Protein AF-A0AAW8D322-F1 (afdb_monomer_lite)

Secondary structure (DSSP, 8-state):
-EE-TT--HHHHS-SS-S-PPPGGG-EEE--TTS--EEE-TTT---HHHHHHHHHHHHHTTPPP-----GGGS-HHHHHHHHHHHHHTT-STTHHHHHHHHHHS-SS-BTTTBS-HHHHHHHHHHHHHHHHHTT--EEEEEE----SSGGGGGGSEEEEEEEEEEETTEEEEEEE-TTSTT-S--EEEEETT-SSS---EEESSS-GGGGTSPTTEE-EEEEPP------GGG----EEEEEEEPPPSSB-TT-EEEEEEEEEE-SSS-B-GGGTEEEEEETTTT--TTS-SEEE-SS-B-TT-EEEEEEEEE--SS-EEEEEEEEEEETTTEEESBPPPPEEEEESPPPHHHHHHHHHHHHHHHHHHHHHHHHHT---SSHHHHHHHHHHHHHHHHHHHHHHHHHHHHHHHTTPPPP----------------

pLDDT: mean 89.43, std 13.9, range [27.22, 98.88]

Foldseek 3Di:
DFFQPPDFLQWQAEQAFQDLAAQVQFDFDDAPPFDIDGDRSHPAGLQQLRQQLSQLRVVVVHGYQHDHHNHLADNLLSVSSVVSSSVLCDDPCSLVCLLLLQAWALADDPPRGGTQLLVQLVQVVVCQVCRVVSGKFKKWFAAHHDNDSVCSSVTHIWIFGDWDDDPQKIKTFIDGRNRGNDRPWIWIDRSPDSPDRDWIFIPGDHNVVVPDDPRGTSHMHTTDHDHDNSVSQFDFAWEKEWPADPALEAEAFDKDKTKMKIATSGRDWQALVQAKWKAWPPPGQDCQFVDGTDGFPGTARHGGMTIGIDMTTHHNDFDFGKGKIFIDRPPPDTYYHIYPIDGHTYNDDDPVLVVLQVVLVVLVVVLVVLVVVLVPQDCPPVVVNVVSNVVSVVVNVVSVVVNVVSVVVCVNNVRDHDPPPDPDPDDPDDDDDD

Sequence (434 aa):
MSDVDGFLPSTKAPLFGNGPWPVAANYEIQVLGLPPVTIDSTAFGFCGGMAFLAKDIFEAGTPQLRGTDSQAVPVSVVHHILSRLIDSFDGPGVVGDWLVATSELDHRTIFGGDGLFAQTVDEASKVMATIDAGTLCPIGVVLVQSAAPWAVFHNHVELVYGYDLADSQLTLHVYDCNYPGRDDITISLDIGSRIPAKAIETNGTDGSFYGSQPGRIRGFFVLPYSPADPSPLYVDDGAVSIQTPPPPLMSPSQSATVILSATNYGTTSWDPGAGYRLGSQDPQDNTEWGTGRIKIPTVIDPGATAVLNFDITAPSSSGNIGFEWQMVRESVHWFGTPSTAIAVPVGIESPQCSALEAQYAGLASQLDDLQQEISLIDWADPITARQTALAISRKIDAIQPLVASIEKSMASLGCLPPTFKGKATAPLTKTSQP

InterPro domains:
  IPR013783 Immunoglobulin-like fold [G3DSA:2.60.40.10] (236-350)

Structure (mmCIF, N/CA/C/O backbone):
data_AF-A0AAW8D322-F1
#
_entry.id   AF-A0AAW8D322-F1
#
loop_
_atom_site.group_PDB
_atom_site.id
_atom_site.type_symbol
_atom_site.label_atom_id
_atom_site.label_alt_id
_atom_site.label_comp_id
_atom_site.label_asym_id
_atom_site.label_entity_id
_atom_site.label_seq_id
_atom_site.pdbx_PDB_ins_code
_atom_site.Cartn_x
_atom_site.Cartn_y
_atom_site.Cartn_z
_atom_site.occupancy
_atom_site.B_iso_or_equiv
_atom_site.auth_seq_id
_atom_site.auth_comp_id
_atom_site.auth_asym_id
_atom_site.auth_atom_id
_atom_site.pdbx_PDB_model_num
ATOM 1 N N . MET A 1 1 ? 4.674 -8.555 -32.149 1.00 87.12 1 MET A N 1
ATOM 2 C CA . MET A 1 1 ? 4.011 -8.242 -30.878 1.00 87.12 1 MET A CA 1
ATOM 3 C C . MET A 1 1 ? 4.270 -9.408 -29.959 1.00 87.12 1 MET A C 1
ATOM 5 O O . MET A 1 1 ? 3.946 -10.527 -30.347 1.00 87.12 1 MET A O 1
ATOM 9 N N . SER A 1 2 ? 4.918 -9.154 -28.832 1.00 94.12 2 SER A N 1
ATOM 10 C CA . SER A 1 2 ? 5.099 -10.125 -27.755 1.00 94.12 2 SER A CA 1
ATOM 11 C C . SER A 1 2 ? 5.026 -9.382 -26.432 1.00 94.12 2 SER A C 1
ATOM 13 O O . SER A 1 2 ? 5.499 -8.249 -26.335 1.00 94.12 2 SER A O 1
ATOM 15 N N . ASP A 1 3 ? 4.469 -10.024 -25.421 1.00 95.81 3 ASP A N 1
ATOM 16 C CA . ASP A 1 3 ? 4.384 -9.526 -24.058 1.00 95.81 3 ASP A CA 1
ATOM 17 C C . ASP A 1 3 ? 4.715 -10.644 -23.070 1.00 95.81 3 ASP A C 1
ATOM 19 O O . ASP A 1 3 ? 4.700 -11.829 -23.406 1.00 95.81 3 ASP A O 1
ATOM 23 N N . VAL A 1 4 ? 5.092 -10.254 -21.857 1.00 97.06 4 VAL A N 1
ATOM 24 C CA . VAL A 1 4 ? 5.314 -11.188 -20.758 1.00 97.06 4 VAL A CA 1
ATOM 25 C C . VAL A 1 4 ? 3.966 -11.521 -20.131 1.00 97.06 4 VAL A C 1
ATOM 27 O O . VAL A 1 4 ? 3.379 -10.704 -19.418 1.00 97.06 4 VAL A O 1
ATOM 30 N N . ASP A 1 5 ? 3.504 -12.745 -20.388 1.00 96.25 5 ASP A N 1
ATOM 31 C CA . ASP A 1 5 ? 2.201 -13.249 -19.958 1.00 96.25 5 ASP A CA 1
ATOM 32 C C . ASP A 1 5 ? 1.888 -12.916 -18.489 1.00 96.25 5 ASP A C 1
ATOM 34 O O . ASP A 1 5 ? 2.565 -13.344 -17.551 1.00 96.25 5 ASP A O 1
ATOM 38 N N . GLY A 1 6 ? 0.792 -12.188 -18.278 1.00 95.44 6 GLY A N 1
ATOM 39 C CA . GLY A 1 6 ? 0.263 -11.902 -16.946 1.00 95.44 6 GLY A CA 1
ATOM 40 C C . GLY A 1 6 ? 0.952 -10.761 -16.197 1.00 95.44 6 GLY A C 1
ATOM 41 O O . GLY A 1 6 ? 0.603 -10.538 -15.031 1.00 95.44 6 GLY A O 1
ATOM 42 N N . PHE A 1 7 ? 1.872 -10.025 -16.830 1.00 98.00 7 PHE A N 1
ATOM 43 C CA . PHE A 1 7 ? 2.399 -8.776 -16.290 1.00 98.00 7 PHE A CA 1
ATOM 44 C C . PHE A 1 7 ? 1.710 -7.554 -16.902 1.00 98.00 7 PHE A C 1
ATOM 46 O O . PHE A 1 7 ? 1.765 -7.326 -18.104 1.00 98.00 7 PHE A O 1
ATOM 53 N N . LEU A 1 8 ? 1.121 -6.724 -16.041 1.00 98.00 8 LEU A N 1
ATOM 54 C CA . LEU A 1 8 ? 0.765 -5.342 -16.355 1.00 98.00 8 LEU A CA 1
ATOM 55 C C . LEU A 1 8 ? 1.187 -4.450 -15.182 1.00 98.00 8 LEU A C 1
ATOM 57 O O . LEU A 1 8 ? 0.938 -4.841 -14.031 1.00 98.00 8 LEU A O 1
ATOM 61 N N . PRO A 1 9 ? 1.760 -3.258 -15.431 1.00 98.12 9 PRO A N 1
ATOM 62 C CA . PRO A 1 9 ? 2.059 -2.279 -14.388 1.00 98.12 9 PRO A CA 1
ATOM 63 C C . PRO A 1 9 ? 0.912 -2.065 -13.389 1.00 98.12 9 PRO A C 1
ATOM 65 O O . PRO A 1 9 ? 1.126 -2.112 -12.178 1.00 98.12 9 PRO A O 1
ATOM 68 N N . SER A 1 10 ? -0.320 -1.918 -13.880 1.00 97.81 10 SER A N 1
ATOM 69 C CA . SER A 1 10 ? -1.529 -1.673 -13.084 1.00 97.81 10 SER A CA 1
ATOM 70 C C . SER A 1 10 ? -1.904 -2.794 -12.121 1.00 97.81 10 SER A C 1
ATOM 72 O O . SER A 1 10 ? -2.572 -2.533 -11.118 1.00 97.81 10 SER A O 1
ATOM 74 N N . THR A 1 11 ? -1.462 -4.028 -12.373 1.00 96.75 11 THR A N 1
ATOM 75 C CA . THR A 1 11 ? -1.873 -5.205 -11.588 1.00 96.75 11 THR A CA 1
ATOM 76 C C . THR A 1 11 ? -0.727 -5.947 -10.908 1.00 96.75 11 THR A C 1
ATOM 78 O O . THR A 1 11 ? -0.988 -6.732 -9.995 1.00 96.75 11 THR A O 1
ATOM 81 N N . LYS A 1 12 ? 0.524 -5.734 -11.336 1.00 97.06 12 LYS A N 1
ATOM 82 C CA . LYS A 1 12 ? 1.699 -6.471 -10.841 1.00 97.06 12 LYS A CA 1
ATOM 83 C C . LYS A 1 12 ? 2.807 -5.587 -10.282 1.00 97.06 12 LYS A C 1
ATOM 85 O O . LYS A 1 12 ? 3.506 -6.038 -9.380 1.00 97.06 12 LYS A O 1
ATOM 90 N N . ALA A 1 13 ? 2.953 -4.352 -10.757 1.00 97.12 13 ALA A N 1
ATOM 91 C CA . ALA A 1 13 ? 3.972 -3.442 -10.242 1.00 97.12 13 ALA A CA 1
ATOM 92 C C . ALA A 1 13 ? 3.469 -2.674 -9.001 1.00 97.12 13 ALA A C 1
ATOM 94 O O . ALA A 1 13 ? 2.256 -2.521 -8.828 1.00 97.12 13 ALA A O 1
ATOM 95 N N . PRO A 1 14 ? 4.367 -2.179 -8.131 1.00 97.56 14 PRO A N 1
ATOM 96 C CA . PRO A 1 14 ? 3.986 -1.303 -7.026 1.00 97.56 14 PRO A CA 1
ATOM 97 C C . PRO A 1 14 ? 3.178 -0.083 -7.495 1.00 97.56 14 PRO A C 1
ATOM 99 O O . PRO A 1 14 ? 3.496 0.516 -8.524 1.00 97.56 14 PRO A O 1
ATOM 102 N N . LEU A 1 15 ? 2.151 0.295 -6.725 1.00 97.56 15 LEU A N 1
ATOM 103 C CA . LEU A 1 15 ? 1.281 1.440 -7.036 1.00 97.56 15 LEU A CA 1
ATOM 104 C C . LEU A 1 15 ? 1.724 2.767 -6.403 1.00 97.56 15 LEU A C 1
ATOM 106 O O . LEU A 1 15 ? 1.155 3.812 -6.719 1.00 97.56 15 LEU A O 1
ATOM 110 N N . PHE A 1 16 ? 2.731 2.753 -5.533 1.00 95.56 16 PHE A N 1
ATOM 111 C CA . PHE A 1 16 ? 3.357 3.974 -5.037 1.00 95.56 16 PHE A CA 1
ATOM 112 C C . PHE A 1 16 ? 4.416 4.446 -6.035 1.00 95.56 16 PHE A C 1
ATOM 114 O O . PHE A 1 16 ? 5.084 3.643 -6.690 1.00 95.56 16 PHE A O 1
ATOM 121 N N . GLY A 1 17 ? 4.541 5.764 -6.171 1.00 93.19 17 GLY A N 1
ATOM 122 C CA . GLY A 1 17 ? 5.468 6.377 -7.115 1.00 93.19 17 GLY A CA 1
ATOM 123 C C . GLY A 1 17 ? 6.926 6.290 -6.669 1.00 93.19 17 GLY A C 1
ATOM 124 O O . GLY A 1 17 ? 7.256 5.903 -5.545 1.00 93.19 17 GLY A O 1
ATOM 125 N N . ASN A 1 18 ? 7.815 6.719 -7.552 1.00 91.69 18 ASN A N 1
ATOM 126 C CA . ASN A 1 18 ? 9.253 6.811 -7.325 1.00 91.69 18 ASN A CA 1
ATOM 127 C C . ASN A 1 18 ? 9.666 8.008 -6.438 1.00 91.69 18 ASN A C 1
ATOM 129 O O . ASN A 1 18 ? 10.529 8.814 -6.788 1.00 91.69 18 ASN A O 1
ATOM 133 N N . GLY A 1 19 ? 9.020 8.130 -5.285 1.00 88.31 19 GLY A N 1
ATOM 134 C CA . GLY A 1 19 ? 9.188 9.229 -4.349 1.00 88.31 19 GLY A CA 1
ATOM 135 C C . GLY A 1 19 ? 8.121 10.331 -4.480 1.00 88.31 19 GLY A C 1
ATOM 136 O O . GLY A 1 19 ? 7.203 10.226 -5.296 1.00 88.31 19 GLY A O 1
ATOM 137 N N . PRO A 1 20 ? 8.215 11.386 -3.650 1.00 88.75 20 PRO A N 1
ATOM 138 C CA . PRO A 1 20 ? 9.259 11.594 -2.642 1.00 88.75 20 PRO A CA 1
ATOM 139 C C . PRO A 1 20 ? 9.208 10.517 -1.546 1.00 88.75 20 PRO A C 1
ATOM 141 O O . PRO A 1 20 ? 8.128 10.012 -1.234 1.00 88.75 20 PRO A O 1
ATOM 144 N N . TRP A 1 21 ? 10.345 10.186 -0.933 1.00 88.19 21 TRP A N 1
ATOM 145 C CA . TRP A 1 21 ? 10.446 9.152 0.112 1.00 88.19 21 TRP A CA 1
ATOM 146 C C . TRP A 1 21 ? 10.446 9.747 1.534 1.00 88.19 21 TRP A C 1
ATOM 148 O O . TRP A 1 21 ? 10.729 10.942 1.685 1.00 88.19 21 TRP A O 1
ATOM 158 N N . PRO A 1 22 ? 10.116 8.963 2.585 1.00 84.75 22 PRO A N 1
ATOM 159 C CA . PRO A 1 22 ? 10.054 9.464 3.959 1.00 84.75 22 PRO A CA 1
ATOM 160 C C . PRO A 1 22 ? 11.373 10.133 4.365 1.00 84.75 22 PRO A C 1
ATOM 162 O O . PRO A 1 22 ? 12.432 9.581 4.116 1.00 84.75 22 PRO A O 1
ATOM 165 N N . VAL A 1 23 ? 11.348 11.271 5.066 1.00 74.25 23 VAL A N 1
ATOM 166 C CA . VAL A 1 23 ? 12.572 12.037 5.429 1.00 74.25 23 VAL A CA 1
ATOM 167 C C . VAL A 1 23 ? 13.598 11.219 6.227 1.00 74.25 23 VAL A C 1
ATOM 169 O O . VAL A 1 23 ? 14.802 11.468 6.158 1.00 74.25 23 VAL A O 1
ATOM 172 N N . ALA A 1 24 ? 13.135 10.217 6.979 1.00 70.94 24 ALA A N 1
ATOM 173 C CA . ALA A 1 24 ? 14.000 9.270 7.682 1.00 70.94 24 ALA A CA 1
ATOM 174 C C . ALA A 1 24 ? 14.875 8.421 6.734 1.00 70.94 24 ALA A C 1
ATOM 176 O O . ALA A 1 24 ? 15.756 7.711 7.212 1.00 70.94 24 ALA A O 1
ATOM 177 N N . ALA A 1 25 ? 14.647 8.515 5.421 1.00 66.31 25 ALA A N 1
ATOM 178 C CA . ALA A 1 25 ? 15.299 7.764 4.367 1.00 66.31 25 ALA A CA 1
ATOM 179 C C . ALA A 1 25 ? 16.465 8.498 3.675 1.00 66.31 25 ALA A C 1
ATOM 181 O O . ALA A 1 25 ? 16.800 8.173 2.541 1.00 66.31 25 ALA A O 1
ATOM 182 N N . ASN A 1 26 ? 17.104 9.488 4.304 1.00 68.38 26 ASN A N 1
ATOM 183 C CA . ASN A 1 26 ? 18.304 10.103 3.723 1.00 68.38 26 ASN A CA 1
ATOM 184 C C . ASN A 1 26 ? 19.522 9.185 3.883 1.00 68.38 26 ASN A C 1
ATOM 186 O O . ASN A 1 26 ? 19.908 8.869 5.009 1.00 68.38 26 ASN A O 1
ATOM 190 N N . TYR A 1 27 ? 20.161 8.812 2.769 1.00 66.94 27 TYR A N 1
ATOM 191 C CA . TYR A 1 27 ? 21.308 7.900 2.784 1.00 66.94 27 TYR A CA 1
ATOM 192 C C . TYR A 1 27 ? 22.447 8.379 1.894 1.00 66.94 27 TYR A C 1
ATOM 194 O O . TYR A 1 27 ? 22.260 8.962 0.827 1.00 66.94 27 TYR A O 1
ATOM 202 N N . GLU A 1 28 ? 23.661 8.074 2.335 1.00 68.38 28 GLU A N 1
ATOM 203 C CA . GLU A 1 28 ? 24.828 8.069 1.468 1.00 68.38 28 GLU A CA 1
ATOM 204 C C . GLU A 1 28 ? 24.891 6.714 0.766 1.00 68.38 28 GLU A C 1
ATOM 206 O O . GLU A 1 28 ? 24.950 5.675 1.426 1.00 68.38 28 GLU A O 1
ATOM 211 N N . ILE A 1 29 ? 24.861 6.721 -0.565 1.00 70.06 29 ILE A N 1
ATOM 212 C CA . ILE A 1 29 ? 25.094 5.513 -1.351 1.00 70.06 29 ILE A CA 1
ATOM 213 C C . ILE A 1 29 ? 26.540 5.478 -1.833 1.00 70.06 29 ILE A C 1
ATOM 215 O O . ILE A 1 29 ? 27.136 6.495 -2.201 1.00 70.06 29 ILE A O 1
ATOM 219 N N . GLN A 1 30 ? 27.100 4.273 -1.853 1.00 73.31 30 GLN A N 1
ATOM 220 C CA . GLN A 1 30 ? 28.407 4.002 -2.432 1.00 73.31 30 GLN A CA 1
ATOM 221 C C . GLN A 1 30 ? 28.244 2.939 -3.508 1.00 73.31 30 GLN A C 1
ATOM 223 O O . GLN A 1 30 ? 28.023 1.768 -3.214 1.00 73.31 30 GLN A O 1
ATOM 228 N N . VAL A 1 31 ? 28.352 3.369 -4.762 1.00 74.81 31 VAL A N 1
ATOM 229 C CA . VAL A 1 31 ? 28.385 2.478 -5.922 1.00 74.81 31 VAL A CA 1
ATOM 230 C C . VAL A 1 31 ? 29.842 2.305 -6.327 1.00 74.81 31 VAL A C 1
ATOM 232 O O . VAL A 1 31 ? 30.558 3.288 -6.536 1.00 74.81 31 VAL A O 1
ATOM 235 N N . LEU A 1 32 ? 30.304 1.058 -6.421 1.00 75.12 32 LEU A N 1
ATOM 236 C CA . LEU A 1 32 ? 31.689 0.763 -6.777 1.00 75.12 32 LEU A CA 1
ATOM 237 C C . LEU A 1 32 ? 32.015 1.346 -8.162 1.00 75.12 32 LEU A C 1
ATOM 239 O O . LEU A 1 32 ? 31.399 0.988 -9.157 1.00 75.12 32 LEU A O 1
ATOM 243 N N . GLY A 1 33 ? 33.007 2.236 -8.226 1.00 72.69 33 GLY A N 1
ATOM 244 C CA . GLY A 1 33 ? 33.399 2.917 -9.468 1.00 72.69 33 GLY A CA 1
ATOM 245 C C . GLY A 1 33 ? 32.814 4.322 -9.647 1.00 72.69 33 GLY A C 1
ATOM 246 O O . GLY A 1 33 ? 33.207 5.010 -10.587 1.00 72.69 33 GLY A O 1
ATOM 247 N N . LEU A 1 34 ? 31.958 4.787 -8.729 1.00 77.25 34 LEU A N 1
ATOM 248 C CA . LEU A 1 34 ? 31.476 6.169 -8.665 1.00 77.25 34 LEU A CA 1
ATOM 249 C C . LEU A 1 34 ? 31.918 6.843 -7.352 1.00 77.25 34 LEU A C 1
ATOM 251 O O . LEU A 1 34 ? 32.169 6.161 -6.355 1.00 77.25 34 LEU A O 1
ATOM 255 N N . PRO A 1 35 ? 32.039 8.184 -7.318 1.00 74.19 35 PRO A N 1
ATOM 256 C CA . PRO A 1 35 ? 32.191 8.911 -6.060 1.00 74.19 35 PRO A CA 1
ATOM 257 C C . PRO A 1 35 ? 31.002 8.636 -5.121 1.00 74.19 35 PRO A C 1
ATOM 259 O O . PRO A 1 35 ? 29.890 8.460 -5.622 1.00 74.19 35 PRO A O 1
ATOM 262 N N . PRO A 1 36 ? 31.190 8.647 -3.787 1.00 73.38 36 PRO A N 1
ATOM 263 C CA . PRO A 1 36 ? 30.071 8.610 -2.851 1.00 73.38 36 PRO A CA 1
ATOM 264 C C . PRO A 1 36 ? 29.105 9.761 -3.127 1.00 73.38 36 PRO A C 1
ATOM 266 O O . PRO A 1 36 ? 29.534 10.901 -3.334 1.00 73.38 36 PRO A O 1
ATOM 269 N N . VAL A 1 37 ? 27.808 9.464 -3.132 1.00 68.56 37 VAL A N 1
ATOM 270 C CA . VAL A 1 37 ? 26.760 10.466 -3.333 1.00 68.56 37 VAL A CA 1
ATOM 271 C C . VAL A 1 37 ? 25.788 10.383 -2.172 1.00 68.56 37 VAL A C 1
ATOM 273 O O . VAL A 1 37 ? 25.215 9.333 -1.885 1.00 68.56 37 VAL A O 1
ATOM 276 N N . THR A 1 38 ? 25.589 11.513 -1.498 1.00 66.88 38 THR A N 1
ATOM 277 C CA . THR A 1 38 ? 24.461 11.671 -0.585 1.00 66.88 38 THR A CA 1
ATOM 278 C C . THR A 1 38 ? 23.207 11.829 -1.422 1.00 66.88 38 THR A C 1
ATOM 280 O O . THR A 1 38 ? 23.039 12.837 -2.110 1.00 66.88 38 THR A O 1
ATOM 283 N N . ILE A 1 39 ? 22.338 10.828 -1.368 1.00 64.88 39 ILE A N 1
ATOM 284 C CA . ILE A 1 39 ? 21.020 10.927 -1.959 1.00 64.88 39 ILE A CA 1
ATOM 285 C C . ILE A 1 39 ? 20.092 11.601 -0.946 1.00 64.88 39 ILE A C 1
ATOM 287 O O . ILE A 1 39 ? 19.797 11.058 0.121 1.00 64.88 39 ILE A O 1
ATOM 291 N N . ASP A 1 40 ? 19.607 12.788 -1.310 1.00 66.12 40 ASP A N 1
ATOM 292 C CA . ASP A 1 40 ? 18.435 13.375 -0.671 1.00 66.12 40 ASP A CA 1
ATOM 293 C C . ASP A 1 40 ? 17.192 12.618 -1.145 1.00 66.12 40 ASP A C 1
ATOM 295 O O . ASP A 1 40 ? 16.712 12.799 -2.265 1.00 66.12 40 ASP A O 1
ATOM 299 N N . SER A 1 41 ? 16.678 11.752 -0.280 1.00 62.94 41 SER A N 1
ATOM 300 C CA . SER A 1 41 ? 15.528 10.888 -0.562 1.00 62.94 41 SER A CA 1
ATOM 301 C C . SER A 1 41 ? 14.225 11.647 -0.822 1.00 62.94 41 SER A C 1
ATOM 303 O O . SER A 1 41 ? 13.263 11.086 -1.346 1.00 62.94 41 SER A O 1
ATOM 305 N N . THR A 1 42 ? 14.191 12.943 -0.504 1.00 58.97 42 THR A N 1
ATOM 306 C CA . THR A 1 42 ? 13.040 13.801 -0.789 1.00 58.97 42 THR A CA 1
ATOM 307 C C . THR A 1 42 ? 13.039 14.342 -2.220 1.00 58.97 42 THR A C 1
ATOM 309 O O . THR A 1 42 ? 11.981 14.722 -2.718 1.00 58.97 42 THR A O 1
ATOM 312 N N . ALA A 1 43 ? 14.192 14.340 -2.899 1.00 59.62 43 ALA A N 1
ATOM 313 C CA . ALA A 1 43 ? 14.361 14.869 -4.256 1.00 59.62 43 ALA A CA 1
ATOM 314 C C . ALA A 1 43 ? 14.815 13.814 -5.279 1.00 59.62 43 ALA A C 1
ATOM 316 O O . ALA A 1 43 ? 14.640 14.008 -6.480 1.00 59.62 43 ALA A O 1
ATOM 317 N N . PHE A 1 44 ? 15.409 12.715 -4.820 1.00 67.25 44 PHE A N 1
ATOM 318 C CA . PHE A 1 44 ? 15.986 11.685 -5.671 1.00 67.25 44 PHE A CA 1
ATOM 319 C C . PHE A 1 44 ? 15.085 10.449 -5.760 1.00 67.25 44 PHE A C 1
ATOM 321 O O . PHE A 1 44 ? 14.669 9.891 -4.744 1.00 67.25 44 PHE A O 1
ATOM 328 N N . GLY A 1 45 ? 14.821 9.997 -6.984 1.00 73.81 45 GLY A N 1
ATOM 329 C CA . GLY A 1 45 ? 14.074 8.769 -7.241 1.00 73.81 45 GLY A CA 1
ATOM 330 C C . GLY A 1 45 ? 14.944 7.514 -7.115 1.00 73.81 45 GLY A C 1
ATOM 331 O O . GLY A 1 45 ? 16.128 7.523 -7.432 1.00 73.81 45 GLY A O 1
ATOM 332 N N . PHE A 1 46 ? 14.350 6.398 -6.706 1.00 88.62 46 PHE A N 1
ATOM 333 C CA . PHE A 1 46 ? 14.971 5.072 -6.658 1.00 88.62 46 PHE A CA 1
ATOM 334 C C . PHE A 1 46 ? 14.531 4.199 -7.842 1.00 88.62 46 PHE A C 1
ATOM 336 O O . PHE A 1 46 ? 14.187 3.033 -7.660 1.00 88.62 46 PHE A O 1
ATOM 343 N N . CYS A 1 47 ? 14.533 4.747 -9.061 1.00 92.31 47 CYS A N 1
ATOM 344 C CA . CYS A 1 47 ? 13.956 4.082 -10.234 1.00 92.31 47 CYS A CA 1
ATOM 345 C C . CYS A 1 47 ? 14.566 2.705 -10.522 1.00 92.31 47 CYS A C 1
ATOM 347 O O . CYS A 1 47 ? 13.825 1.754 -10.761 1.00 92.31 47 CYS A O 1
ATOM 349 N N . GLY A 1 48 ? 15.892 2.567 -10.396 1.00 91.62 48 GLY A N 1
ATOM 350 C CA . GLY A 1 48 ? 16.574 1.273 -10.516 1.00 91.62 48 GLY A CA 1
ATOM 351 C C . GLY A 1 48 ? 16.080 0.254 -9.495 1.00 91.62 48 GLY A C 1
ATOM 352 O O . GLY A 1 48 ? 15.752 -0.878 -9.849 1.00 91.62 48 GLY A O 1
ATOM 353 N N . GLY A 1 49 ? 15.916 0.697 -8.246 1.00 94.25 49 GLY A N 1
ATOM 354 C CA . GLY A 1 49 ? 15.353 -0.120 -7.179 1.00 94.25 49 GLY A CA 1
ATOM 355 C C . GLY A 1 49 ? 13.922 -0.542 -7.476 1.00 94.25 49 GLY A C 1
ATOM 356 O O . GLY A 1 49 ? 13.613 -1.720 -7.379 1.00 94.25 49 GLY A O 1
ATOM 357 N N . MET A 1 50 ? 13.071 0.389 -7.907 1.00 96.75 50 MET A N 1
ATOM 358 C CA . MET A 1 50 ? 11.662 0.137 -8.224 1.00 96.75 50 MET A CA 1
ATOM 359 C C . MET A 1 50 ? 11.468 -0.810 -9.415 1.00 96.75 50 MET A C 1
ATOM 361 O O . MET A 1 50 ? 10.605 -1.685 -9.364 1.00 96.75 50 MET A O 1
ATOM 365 N N . ALA A 1 51 ? 12.266 -0.674 -10.477 1.00 97.62 51 ALA A N 1
ATOM 366 C CA . ALA A 1 51 ? 12.206 -1.565 -11.634 1.00 97.62 51 ALA A CA 1
ATOM 367 C C . ALA A 1 51 ? 12.610 -3.001 -11.261 1.00 97.62 51 ALA A C 1
ATOM 369 O O . ALA A 1 51 ? 11.914 -3.956 -11.612 1.00 97.62 51 ALA A O 1
ATOM 370 N N . PHE A 1 52 ? 13.696 -3.158 -10.498 1.00 97.94 52 PHE A N 1
ATOM 371 C CA . PHE A 1 52 ? 14.151 -4.468 -10.023 1.00 97.94 52 PHE A CA 1
ATOM 372 C C . PHE A 1 52 ? 13.139 -5.075 -9.049 1.00 97.94 52 PHE A C 1
ATOM 374 O O . PHE A 1 52 ? 12.792 -6.244 -9.186 1.00 97.94 52 PHE A O 1
ATOM 381 N N . LEU A 1 53 ? 12.582 -4.257 -8.154 1.00 97.25 53 LEU A N 1
ATOM 382 C CA . LEU A 1 53 ? 11.526 -4.640 -7.222 1.00 97.25 53 LEU A CA 1
ATOM 383 C C . LEU A 1 53 ? 10.281 -5.182 -7.927 1.00 97.25 53 LEU A C 1
ATOM 385 O O . LEU A 1 53 ? 9.744 -6.217 -7.541 1.00 97.25 53 LEU A O 1
ATOM 389 N N . ALA A 1 54 ? 9.799 -4.479 -8.957 1.00 98.19 54 ALA A N 1
ATOM 390 C CA . ALA A 1 54 ? 8.622 -4.892 -9.714 1.00 98.19 54 ALA A CA 1
ATOM 391 C C . ALA A 1 54 ? 8.845 -6.250 -10.394 1.00 98.19 54 ALA A C 1
ATOM 393 O O . ALA A 1 54 ? 7.940 -7.087 -10.418 1.00 98.19 54 ALA A O 1
ATOM 394 N N . LYS A 1 55 ? 10.066 -6.487 -10.891 1.00 98.25 55 LYS A N 1
ATOM 395 C CA . LYS A 1 55 ? 10.474 -7.781 -11.439 1.00 98.25 55 LYS A CA 1
ATOM 396 C C . LYS A 1 55 ? 10.536 -8.866 -10.358 1.00 98.25 55 LYS A C 1
ATOM 398 O O . LYS A 1 55 ? 9.951 -9.924 -10.566 1.00 98.25 55 LYS A O 1
ATOM 403 N N . ASP A 1 56 ? 11.140 -8.582 -9.200 1.00 98.31 56 ASP A N 1
ATOM 404 C CA . ASP A 1 56 ? 11.218 -9.512 -8.061 1.00 98.31 56 ASP A CA 1
ATOM 405 C C . ASP A 1 56 ? 9.812 -9.958 -7.605 1.00 98.31 56 ASP A C 1
ATOM 407 O O . ASP A 1 56 ? 9.554 -11.152 -7.457 1.00 98.31 56 ASP A O 1
ATOM 411 N N . ILE A 1 57 ? 8.873 -9.012 -7.446 1.00 97.81 57 ILE A N 1
ATOM 412 C CA . ILE A 1 57 ? 7.475 -9.284 -7.059 1.00 97.81 57 ILE A CA 1
ATOM 413 C C . ILE A 1 57 ? 6.789 -10.205 -8.074 1.00 97.81 57 ILE A C 1
ATOM 415 O O . ILE A 1 57 ? 6.121 -11.173 -7.700 1.00 97.81 57 ILE A O 1
ATOM 419 N N . PHE A 1 58 ? 6.936 -9.900 -9.365 1.00 97.94 58 PHE A N 1
ATOM 420 C CA . PHE A 1 58 ? 6.283 -10.670 -10.417 1.00 97.94 58 PHE A CA 1
ATOM 421 C C . PHE A 1 58 ? 6.839 -12.092 -10.520 1.00 97.94 58 PHE A C 1
ATOM 423 O O . PHE A 1 58 ? 6.061 -13.045 -10.528 1.00 97.94 58 PHE A O 1
ATOM 430 N N . GLU A 1 59 ? 8.163 -12.245 -10.551 1.00 96.44 59 GLU A N 1
ATOM 431 C CA . GLU A 1 59 ? 8.811 -13.553 -10.703 1.00 96.44 59 GLU A CA 1
ATOM 432 C C . GLU A 1 59 ? 8.627 -14.447 -9.475 1.00 96.44 59 GLU A C 1
ATOM 434 O O . GLU A 1 59 ? 8.482 -15.662 -9.612 1.00 96.44 59 GLU A O 1
ATOM 439 N N . ALA A 1 60 ? 8.556 -13.859 -8.277 1.00 97.12 60 ALA A N 1
ATOM 440 C CA . ALA A 1 60 ? 8.221 -14.590 -7.058 1.00 97.12 60 ALA A CA 1
ATOM 441 C C . ALA A 1 60 ? 6.724 -14.943 -6.955 1.00 97.12 60 ALA A C 1
ATOM 443 O O . ALA A 1 60 ? 6.332 -15.720 -6.081 1.00 97.12 60 ALA A O 1
ATOM 444 N N . GLY A 1 61 ? 5.871 -14.375 -7.816 1.00 96.50 61 GLY A N 1
ATOM 445 C CA . GLY A 1 61 ? 4.422 -14.571 -7.781 1.00 96.50 61 GLY A CA 1
ATOM 446 C C . GLY A 1 61 ? 3.757 -13.978 -6.536 1.00 96.50 61 GLY A C 1
ATOM 447 O O . GLY A 1 61 ? 2.688 -14.442 -6.126 1.00 96.50 61 GLY A O 1
ATOM 448 N N . THR A 1 62 ? 4.383 -12.984 -5.905 1.00 95.75 62 THR A N 1
ATOM 449 C CA . THR A 1 62 ? 3.870 -12.373 -4.680 1.00 95.75 62 THR A CA 1
ATOM 450 C C . THR A 1 62 ? 2.812 -11.298 -4.985 1.00 95.75 62 THR A C 1
ATOM 452 O O . THR A 1 62 ? 2.719 -10.802 -6.112 1.00 95.75 62 THR A O 1
ATOM 455 N N . PRO A 1 63 ? 1.935 -10.946 -4.021 1.00 95.62 63 PRO A N 1
ATOM 456 C CA . PRO A 1 63 ? 0.877 -9.964 -4.259 1.00 95.62 63 PRO A CA 1
ATOM 457 C C . PRO A 1 63 ? 1.417 -8.575 -4.622 1.00 95.62 63 PRO A C 1
ATOM 459 O O . PRO A 1 63 ? 2.444 -8.144 -4.102 1.00 95.62 63 PRO A O 1
ATOM 462 N N . GLN A 1 64 ? 0.684 -7.835 -5.452 1.00 97.06 64 GLN A N 1
ATOM 463 C CA . GLN A 1 64 ? 1.005 -6.441 -5.763 1.00 97.06 64 GLN A CA 1
ATOM 464 C C . GLN A 1 64 ? 1.029 -5.579 -4.490 1.00 97.06 64 GLN A C 1
ATOM 466 O O . GLN A 1 64 ? 0.149 -5.703 -3.634 1.00 97.06 64 GLN A O 1
ATOM 471 N N . LEU A 1 65 ? 1.988 -4.657 -4.396 1.00 97.62 65 LEU A N 1
ATOM 472 C CA . LEU A 1 65 ? 1.988 -3.617 -3.367 1.00 97.62 65 LEU A CA 1
ATOM 473 C C . LEU A 1 65 ? 1.020 -2.499 -3.772 1.00 97.62 65 LEU A C 1
ATOM 475 O O . LEU A 1 65 ? 1.291 -1.731 -4.695 1.00 97.62 65 LEU A O 1
ATOM 479 N N . ARG A 1 66 ? -0.127 -2.434 -3.090 1.00 97.75 66 ARG A N 1
ATOM 480 C CA . ARG A 1 66 ? -1.270 -1.585 -3.476 1.00 97.75 66 ARG A CA 1
ATOM 481 C C . ARG A 1 66 ? -1.295 -0.204 -2.818 1.00 97.75 66 ARG A C 1
ATOM 483 O O . ARG A 1 66 ? -2.173 0.593 -3.133 1.00 97.75 66 ARG A O 1
ATOM 490 N N . GLY A 1 67 ? -0.354 0.083 -1.917 1.00 96.62 67 GLY A N 1
ATOM 491 C CA . GLY A 1 67 ? -0.189 1.426 -1.361 1.00 96.62 67 GLY A CA 1
ATOM 492 C C . GLY A 1 67 ? 0.180 2.427 -2.452 1.00 96.62 67 GLY A C 1
ATOM 493 O O . GLY A 1 67 ? 0.944 2.090 -3.350 1.00 96.62 67 GLY A O 1
ATOM 494 N N . THR A 1 68 ? -0.366 3.639 -2.378 1.00 96.50 68 THR A N 1
ATOM 495 C CA . THR A 1 68 ? -0.180 4.684 -3.402 1.00 96.50 68 THR A CA 1
ATOM 496 C C . THR A 1 68 ? 0.676 5.859 -2.931 1.00 96.50 68 THR A C 1
ATOM 498 O O . THR A 1 68 ? 1.006 6.728 -3.732 1.00 96.50 68 THR A O 1
ATOM 501 N N . ASP A 1 69 ? 1.013 5.916 -1.641 1.00 94.81 69 ASP A N 1
ATOM 502 C CA . ASP A 1 69 ? 1.802 6.994 -1.042 1.00 94.81 69 ASP A CA 1
ATOM 503 C C . ASP A 1 69 ? 3.197 6.496 -0.650 1.00 94.81 69 ASP A C 1
ATOM 505 O O . ASP A 1 69 ? 3.358 5.726 0.299 1.00 94.81 69 ASP A O 1
ATOM 509 N N . SER A 1 70 ? 4.214 6.965 -1.370 1.00 93.25 70 SER A N 1
ATOM 510 C CA . SER A 1 70 ? 5.617 6.615 -1.132 1.00 93.25 70 SER A CA 1
ATOM 511 C C . SER A 1 70 ? 6.143 7.140 0.210 1.00 93.25 70 SER A C 1
ATOM 513 O O . SER A 1 70 ? 7.059 6.543 0.770 1.00 93.25 70 SER A O 1
ATOM 515 N N . GLN A 1 71 ? 5.552 8.205 0.773 1.00 92.06 71 GLN A N 1
ATOM 516 C CA . GLN A 1 71 ? 5.898 8.729 2.106 1.00 92.06 71 GLN A CA 1
ATOM 517 C C . GLN A 1 71 ? 5.373 7.851 3.246 1.00 92.06 71 GLN A C 1
ATOM 519 O O . GLN A 1 71 ? 5.873 7.935 4.368 1.00 92.06 71 GLN A O 1
ATOM 524 N N . ALA A 1 72 ? 4.364 7.022 2.978 1.00 92.50 72 ALA A N 1
ATOM 525 C CA . ALA A 1 72 ? 3.798 6.097 3.954 1.00 92.50 72 ALA A CA 1
ATOM 526 C C . ALA A 1 72 ? 4.522 4.740 3.971 1.00 92.50 72 ALA A C 1
ATOM 528 O O . ALA A 1 72 ? 4.240 3.905 4.827 1.00 92.50 72 ALA A O 1
ATOM 529 N N . VAL A 1 73 ? 5.456 4.505 3.042 1.00 92.75 73 VAL A N 1
ATOM 530 C CA . VAL A 1 73 ? 6.203 3.247 2.961 1.00 92.75 73 VAL A CA 1
ATOM 531 C C . VAL A 1 73 ? 7.128 3.107 4.183 1.00 92.75 73 VAL A C 1
ATOM 533 O O . VAL A 1 73 ? 7.924 4.012 4.453 1.00 92.75 73 VAL A O 1
ATOM 536 N N . PRO A 1 74 ? 7.088 1.977 4.918 1.00 92.00 74 PRO A N 1
ATOM 537 C CA . PRO A 1 74 ? 7.969 1.739 6.056 1.00 92.00 74 PRO A CA 1
ATOM 538 C C . PRO A 1 74 ? 9.452 1.835 5.681 1.00 92.00 74 PRO A C 1
ATOM 540 O O . PRO A 1 74 ? 9.880 1.338 4.639 1.00 92.00 74 PRO A O 1
ATOM 543 N N . VAL A 1 75 ? 10.271 2.398 6.574 1.00 88.31 75 VAL A N 1
ATOM 544 C CA . VAL A 1 75 ? 11.716 2.611 6.338 1.00 88.31 75 VAL A CA 1
ATOM 545 C C . VAL A 1 75 ? 12.456 1.310 5.991 1.00 88.31 75 VAL A C 1
ATOM 547 O O . VAL A 1 75 ? 13.371 1.322 5.173 1.00 88.31 75 VAL A O 1
ATOM 550 N N . SER A 1 76 ? 12.043 0.168 6.552 1.00 89.69 76 SER A N 1
ATOM 551 C CA . SER A 1 76 ? 12.607 -1.147 6.209 1.00 89.69 76 SER A CA 1
ATOM 552 C C . SER A 1 76 ? 12.402 -1.521 4.738 1.00 89.69 76 SER A C 1
ATOM 554 O O . SER A 1 76 ? 13.301 -2.085 4.117 1.00 89.69 76 SER A O 1
ATOM 556 N N . VAL A 1 77 ? 11.247 -1.178 4.171 1.00 93.88 77 VAL A N 1
ATOM 557 C CA . VAL A 1 77 ? 10.931 -1.399 2.757 1.00 93.88 77 VAL A CA 1
ATOM 558 C C . VAL A 1 77 ? 11.744 -0.439 1.893 1.00 93.88 77 VAL A C 1
ATOM 560 O O . VAL A 1 77 ? 12.320 -0.858 0.892 1.00 93.88 77 VAL A O 1
ATOM 563 N N . VAL A 1 78 ? 11.897 0.817 2.323 1.00 91.38 78 VAL A N 1
ATOM 564 C CA . VAL A 1 78 ? 12.762 1.788 1.635 1.00 91.38 78 VAL A CA 1
ATOM 565 C C . VAL A 1 78 ? 14.221 1.315 1.586 1.00 91.38 78 VAL A C 1
ATOM 567 O O . VAL A 1 78 ? 14.852 1.391 0.534 1.00 91.38 78 VAL A O 1
ATOM 570 N N . HIS A 1 79 ? 14.754 0.743 2.674 1.00 88.62 79 HIS A N 1
ATOM 571 C CA . HIS A 1 79 ? 16.092 0.133 2.674 1.00 88.62 79 HIS A CA 1
ATOM 572 C C . HIS A 1 79 ? 16.228 -0.999 1.652 1.00 88.62 79 HIS A C 1
ATOM 574 O O . HIS A 1 79 ? 17.265 -1.117 1.000 1.00 88.62 79 HIS A O 1
ATOM 580 N N . HIS A 1 80 ? 15.196 -1.831 1.500 1.00 93.19 80 HIS A N 1
ATOM 581 C CA . HIS A 1 80 ? 15.213 -2.887 0.494 1.00 93.19 80 HIS A CA 1
ATOM 582 C C . HIS A 1 80 ? 15.237 -2.297 -0.923 1.00 93.19 80 HIS A C 1
ATOM 584 O O . HIS A 1 80 ? 16.065 -2.702 -1.734 1.00 93.19 80 HIS A O 1
ATOM 590 N N . ILE A 1 81 ? 14.403 -1.290 -1.205 1.00 93.44 81 ILE A N 1
ATOM 591 C CA . ILE A 1 81 ? 14.389 -0.588 -2.501 1.00 93.44 81 ILE A CA 1
ATOM 592 C C . ILE A 1 81 ? 15.769 0.007 -2.813 1.00 93.44 81 ILE A C 1
ATOM 594 O O . ILE A 1 81 ? 16.250 -0.101 -3.937 1.00 93.44 81 ILE A O 1
ATOM 598 N N . LEU A 1 82 ? 16.444 0.581 -1.817 1.00 89.25 82 LEU A N 1
ATOM 599 C CA . LEU A 1 82 ? 17.802 1.110 -1.962 1.00 89.25 82 LEU A CA 1
ATOM 600 C C . LEU A 1 82 ? 18.846 0.029 -2.241 1.00 89.25 82 LEU A C 1
ATOM 602 O O . LEU A 1 82 ? 19.741 0.250 -3.053 1.00 89.25 82 LEU A O 1
ATOM 606 N N . SER A 1 83 ? 18.729 -1.144 -1.615 1.00 90.31 83 SER A N 1
ATOM 607 C CA . SER A 1 83 ? 19.578 -2.288 -1.960 1.00 90.31 83 SER A CA 1
ATOM 608 C C . SER A 1 83 ? 19.410 -2.649 -3.434 1.00 90.31 83 SER A C 1
ATOM 610 O O . SER A 1 83 ? 20.397 -2.777 -4.148 1.00 90.31 83 SER A O 1
ATOM 612 N N . ARG A 1 84 ? 18.163 -2.710 -3.918 1.00 93.94 84 ARG A N 1
ATOM 613 C CA . ARG A 1 84 ? 17.869 -2.997 -5.330 1.00 93.94 84 ARG A CA 1
ATOM 614 C C . ARG A 1 84 ? 18.325 -1.884 -6.271 1.00 93.94 84 ARG A C 1
ATOM 616 O O . ARG A 1 84 ? 18.725 -2.161 -7.397 1.00 93.94 84 ARG A O 1
ATOM 623 N N . LEU A 1 85 ? 18.326 -0.630 -5.814 1.00 91.25 85 LEU A N 1
ATOM 624 C CA . LEU A 1 85 ? 18.929 0.474 -6.558 1.00 91.25 85 LEU A CA 1
ATOM 625 C C . LEU A 1 85 ? 20.428 0.235 -6.749 1.00 91.25 85 LEU A C 1
ATOM 627 O O . LEU A 1 85 ? 20.914 0.386 -7.864 1.00 91.25 85 LEU A O 1
ATOM 631 N N . ILE A 1 86 ? 21.151 -0.163 -5.703 1.00 88.19 86 ILE A N 1
ATOM 632 C CA . ILE A 1 86 ? 22.580 -0.486 -5.812 1.00 88.19 86 ILE A CA 1
ATOM 633 C C . ILE A 1 86 ? 22.788 -1.684 -6.744 1.00 88.19 86 ILE A C 1
ATOM 635 O O . ILE A 1 86 ? 23.645 -1.613 -7.621 1.00 88.19 86 ILE A O 1
ATOM 639 N N . ASP A 1 87 ? 21.960 -2.725 -6.627 1.00 90.69 87 ASP A N 1
ATOM 640 C CA . ASP A 1 87 ? 22.026 -3.908 -7.493 1.00 90.69 87 ASP A CA 1
ATOM 641 C C . ASP A 1 87 ? 21.817 -3.561 -8.977 1.00 90.69 87 ASP A C 1
ATOM 643 O O . ASP A 1 87 ? 22.401 -4.202 -9.844 1.00 90.69 87 ASP A O 1
ATOM 647 N N . SER A 1 88 ? 21.048 -2.511 -9.292 1.00 90.69 88 SER A N 1
ATOM 648 C CA . SER A 1 88 ? 20.875 -2.033 -10.675 1.00 90.69 88 SER A CA 1
ATOM 649 C C . SER A 1 88 ? 22.139 -1.412 -11.292 1.00 90.69 88 SER A C 1
ATOM 651 O O . SER A 1 88 ? 22.218 -1.242 -12.509 1.00 90.69 88 SER A O 1
ATOM 653 N N . PHE A 1 89 ? 23.141 -1.102 -10.462 1.00 86.12 89 PHE A N 1
ATOM 654 C CA . PHE A 1 89 ? 24.489 -0.715 -10.881 1.00 86.12 89 PHE A CA 1
ATOM 655 C C . PHE A 1 89 ? 25.514 -1.842 -10.697 1.00 86.12 89 PHE A C 1
ATOM 657 O O . PHE A 1 89 ? 26.667 -1.673 -11.106 1.00 86.12 89 PHE A O 1
ATOM 664 N N . ASP A 1 90 ? 25.130 -2.962 -10.077 1.00 82.44 90 ASP A N 1
ATOM 665 C CA . ASP A 1 90 ? 26.032 -4.074 -9.808 1.00 82.44 90 ASP A CA 1
ATOM 666 C C . ASP A 1 90 ? 26.161 -4.993 -11.029 1.00 82.44 90 ASP A C 1
ATOM 668 O O . ASP A 1 90 ? 25.210 -5.271 -11.761 1.00 82.44 90 ASP A O 1
ATOM 672 N N . GLY A 1 91 ? 27.381 -5.468 -11.260 1.00 71.44 91 GLY A N 1
ATOM 673 C CA . GLY A 1 91 ? 27.714 -6.344 -12.374 1.00 71.44 91 GLY A CA 1
ATOM 674 C C . GLY A 1 91 ? 28.924 -5.882 -13.193 1.00 71.44 91 GLY A C 1
ATOM 675 O O . GLY A 1 91 ? 29.324 -4.712 -13.161 1.00 71.44 91 GLY A O 1
ATOM 676 N N . PRO A 1 92 ? 29.555 -6.800 -13.949 1.00 67.69 92 PRO A N 1
ATOM 677 C CA . PRO A 1 92 ? 30.737 -6.474 -14.735 1.00 67.69 92 PRO A CA 1
ATOM 678 C C . PRO A 1 92 ? 30.421 -5.425 -15.806 1.00 67.69 92 PRO A C 1
ATOM 680 O O . PRO A 1 92 ? 29.711 -5.710 -16.762 1.00 67.69 92 PRO A O 1
ATOM 683 N N . GLY A 1 93 ? 30.987 -4.227 -15.666 1.00 79.62 93 GLY A N 1
ATOM 684 C CA . GLY A 1 93 ? 30.925 -3.187 -16.695 1.00 79.62 93 GLY A CA 1
ATOM 685 C C . GLY A 1 93 ? 29.721 -2.246 -16.633 1.00 79.62 93 GLY A C 1
ATOM 686 O O . GLY A 1 93 ? 29.805 -1.204 -17.263 1.00 79.62 93 GLY A O 1
ATOM 687 N N . VAL A 1 94 ? 28.692 -2.502 -15.814 1.00 88.06 94 VAL A N 1
ATOM 688 C CA . VAL A 1 94 ? 27.433 -1.713 -15.787 1.00 88.06 94 VAL A CA 1
ATOM 689 C C . VAL A 1 94 ? 27.663 -0.222 -15.537 1.00 88.06 94 VAL A C 1
ATOM 691 O O . VAL A 1 94 ? 27.151 0.631 -16.259 1.00 88.06 94 VAL A O 1
ATOM 694 N N . VAL A 1 95 ? 28.478 0.121 -14.536 1.00 86.56 95 VAL A N 1
ATOM 695 C CA . VAL A 1 95 ? 28.862 1.521 -14.274 1.00 86.56 95 VAL A CA 1
ATOM 696 C C . VAL A 1 95 ? 29.624 2.112 -15.463 1.00 86.56 95 VAL A C 1
ATOM 698 O O . VAL A 1 95 ? 29.443 3.278 -15.801 1.00 86.56 95 VAL A O 1
ATOM 701 N N . GLY A 1 96 ? 30.463 1.308 -16.119 1.00 87.19 96 GLY A N 1
ATOM 702 C CA . GLY A 1 96 ? 31.156 1.698 -17.343 1.00 87.19 96 GLY A CA 1
ATOM 703 C C . GLY A 1 96 ? 30.182 1.990 -18.482 1.00 87.19 96 GLY A C 1
ATOM 704 O O . GLY A 1 96 ? 30.303 3.041 -19.104 1.00 87.19 96 GLY A O 1
ATOM 705 N N . ASP A 1 97 ? 29.193 1.124 -18.696 1.00 90.94 97 ASP A N 1
ATOM 706 C CA . ASP A 1 97 ? 28.153 1.287 -19.714 1.00 90.94 97 ASP A CA 1
ATOM 707 C C . ASP A 1 97 ? 27.351 2.568 -19.464 1.00 90.94 97 ASP A C 1
ATOM 709 O O . ASP A 1 97 ? 27.190 3.383 -20.372 1.00 90.94 97 ASP A O 1
ATOM 713 N N . TRP A 1 98 ? 26.968 2.833 -18.210 1.00 91.00 98 TRP A N 1
ATOM 714 C CA . TRP A 1 98 ? 26.339 4.095 -17.815 1.00 91.00 98 TRP A CA 1
ATOM 715 C C . TRP A 1 98 ? 27.207 5.316 -18.128 1.00 91.00 98 TRP A C 1
ATOM 717 O O . TRP A 1 98 ? 26.712 6.293 -18.694 1.00 91.00 98 TRP A O 1
ATOM 727 N N . LEU A 1 99 ? 28.492 5.292 -17.767 1.00 88.88 99 LEU A N 1
ATOM 728 C CA . LEU A 1 99 ? 29.418 6.405 -18.006 1.00 88.88 99 LEU A CA 1
ATOM 729 C C . LEU A 1 99 ? 29.647 6.646 -19.505 1.00 88.88 99 LEU A C 1
ATOM 731 O O . LEU A 1 99 ? 29.677 7.797 -19.951 1.00 88.88 99 LEU A O 1
ATOM 735 N N . VAL A 1 100 ? 29.785 5.576 -20.287 1.00 90.00 100 VAL A N 1
ATOM 736 C CA . VAL A 1 100 ? 29.939 5.646 -21.744 1.00 90.00 100 VAL A CA 1
ATOM 737 C C . VAL A 1 100 ? 28.668 6.212 -22.365 1.00 90.00 100 VAL A C 1
ATOM 739 O O . VAL A 1 100 ? 28.724 7.278 -22.973 1.00 90.00 100 VAL A O 1
ATOM 742 N N . ALA A 1 101 ? 27.515 5.595 -22.115 1.00 91.19 101 ALA A N 1
ATOM 743 C CA . ALA A 1 101 ? 26.243 6.006 -22.697 1.00 91.19 101 ALA A CA 1
ATOM 744 C C . ALA A 1 101 ? 25.865 7.456 -22.331 1.00 91.19 101 ALA A C 1
ATOM 746 O O . ALA A 1 101 ? 25.386 8.223 -23.169 1.00 91.19 101 ALA A O 1
ATOM 747 N N . THR A 1 102 ? 26.150 7.874 -21.093 1.00 90.19 102 THR A N 1
ATOM 748 C CA . THR A 1 102 ? 25.894 9.249 -20.634 1.00 90.19 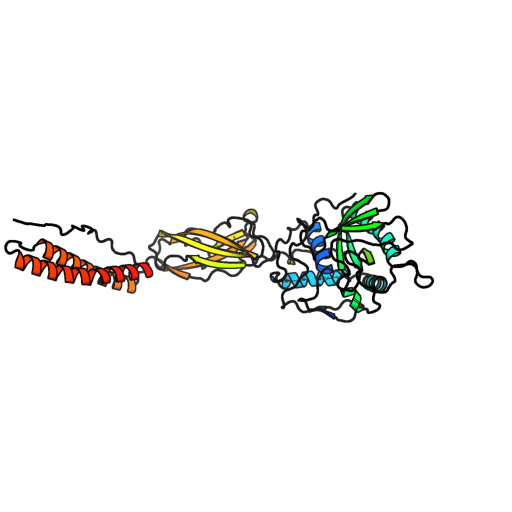102 THR A CA 1
ATOM 749 C C . THR A 1 102 ? 26.816 10.266 -21.307 1.00 90.19 102 THR A C 1
ATOM 751 O O . THR A 1 102 ? 26.395 11.390 -21.571 1.00 90.19 102 THR A O 1
ATOM 754 N N . SER A 1 103 ? 28.065 9.911 -21.611 1.00 88.56 103 SER A N 1
ATOM 755 C CA . SER A 1 103 ? 29.039 10.856 -22.179 1.00 88.56 103 SER A CA 1
ATOM 756 C C . SER A 1 103 ? 29.039 10.909 -23.709 1.00 88.56 103 SER A C 1
ATOM 758 O O . SER A 1 103 ? 29.383 11.943 -24.291 1.00 88.56 103 SER A O 1
ATOM 760 N N . GLU A 1 104 ? 28.638 9.822 -24.363 1.00 88.00 104 GLU A N 1
ATOM 761 C CA . GLU A 1 104 ? 28.693 9.666 -25.813 1.00 88.00 104 GLU A CA 1
ATOM 762 C C . GLU A 1 104 ? 27.743 10.618 -26.547 1.00 88.00 104 GLU A C 1
ATOM 764 O O . GLU A 1 104 ? 26.794 11.142 -25.972 1.00 88.00 104 GLU A O 1
ATOM 769 N N . LEU A 1 105 ? 28.000 10.870 -27.832 1.00 87.75 105 LEU A N 1
ATOM 770 C CA . LEU A 1 105 ? 27.087 11.603 -28.710 1.00 87.75 105 LEU A CA 1
ATOM 771 C C . LEU A 1 105 ? 26.001 10.672 -29.263 1.00 87.75 105 LEU A C 1
ATOM 773 O O . LEU A 1 105 ? 26.237 9.491 -29.496 1.00 87.75 105 LEU A O 1
ATOM 777 N N . ASP A 1 106 ? 24.823 11.225 -29.557 1.00 86.88 106 ASP A N 1
ATOM 778 C CA . ASP A 1 106 ? 23.695 10.438 -30.093 1.00 86.88 106 ASP A CA 1
ATOM 779 C C . ASP A 1 106 ? 23.989 9.820 -31.465 1.00 86.88 106 ASP A C 1
ATOM 781 O O . ASP A 1 106 ? 23.403 8.810 -31.845 1.00 86.88 106 ASP A O 1
ATOM 785 N N . HIS A 1 107 ? 24.885 10.447 -32.226 1.00 84.06 107 HIS A N 1
ATOM 786 C CA . HIS A 1 107 ? 25.141 10.152 -33.626 1.00 84.06 107 HIS A CA 1
ATOM 787 C C . HIS A 1 107 ? 26.603 9.806 -33.880 1.00 84.06 107 HIS A C 1
ATOM 789 O O . HIS A 1 107 ? 27.509 10.232 -33.161 1.00 84.06 107 HIS A O 1
ATOM 795 N N . ARG A 1 108 ? 26.822 9.094 -34.988 1.00 83.06 108 ARG A N 1
ATOM 796 C CA . ARG A 1 108 ? 28.151 8.728 -35.460 1.00 83.06 108 ARG A CA 1
ATOM 797 C C . ARG A 1 108 ? 29.058 9.941 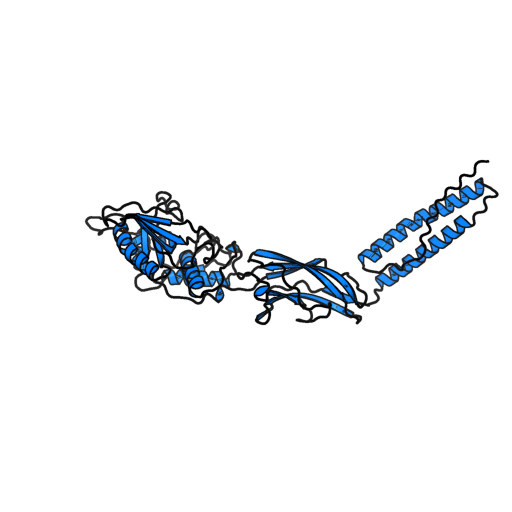-35.621 1.00 83.06 108 ARG A C 1
ATOM 799 O O . ARG A 1 108 ? 28.709 10.909 -36.299 1.00 83.06 108 ARG A O 1
ATOM 806 N N . THR A 1 109 ? 30.281 9.819 -35.117 1.00 79.00 109 THR A N 1
ATOM 807 C CA . THR A 1 109 ? 31.356 10.780 -35.372 1.00 79.00 109 THR A CA 1
ATOM 808 C C . THR A 1 109 ? 32.582 10.092 -35.961 1.00 79.00 109 THR A C 1
ATOM 810 O O . THR A 1 109 ? 32.780 8.888 -35.822 1.00 79.00 109 THR A O 1
ATOM 813 N N . ILE A 1 110 ? 33.429 10.863 -36.647 1.00 68.19 110 ILE A N 1
ATOM 814 C CA . ILE A 1 110 ? 34.625 10.338 -37.328 1.00 68.19 110 ILE A CA 1
ATOM 815 C C . ILE A 1 110 ? 35.597 9.678 -36.334 1.00 68.19 110 ILE A C 1
ATOM 817 O O . ILE A 1 110 ? 36.251 8.698 -36.680 1.00 68.19 110 ILE A O 1
ATOM 821 N N . PHE A 1 111 ? 35.675 10.198 -35.105 1.00 69.75 111 PHE A N 1
ATOM 822 C CA . PHE A 1 111 ? 36.633 9.762 -34.084 1.00 69.75 111 PHE A CA 1
ATOM 823 C C . PHE A 1 111 ? 35.991 9.075 -32.868 1.00 69.75 111 PHE A C 1
ATOM 825 O O . PHE A 1 111 ? 36.719 8.508 -32.063 1.00 69.75 111 PHE A O 1
ATOM 832 N N . GLY A 1 112 ? 34.662 9.121 -32.726 1.00 66.25 112 GLY A N 1
ATOM 833 C CA . GLY A 1 112 ? 33.933 8.650 -31.540 1.00 66.25 112 GLY A CA 1
ATOM 834 C C . GLY A 1 112 ? 32.974 7.485 -31.790 1.00 66.25 112 GLY A C 1
ATOM 835 O O . GLY A 1 112 ? 32.106 7.254 -30.965 1.00 66.25 112 GLY A O 1
ATOM 836 N N . GLY A 1 113 ? 33.102 6.766 -32.909 1.00 84.12 113 GLY A N 1
ATOM 837 C CA . GLY A 1 113 ? 32.282 5.580 -33.190 1.00 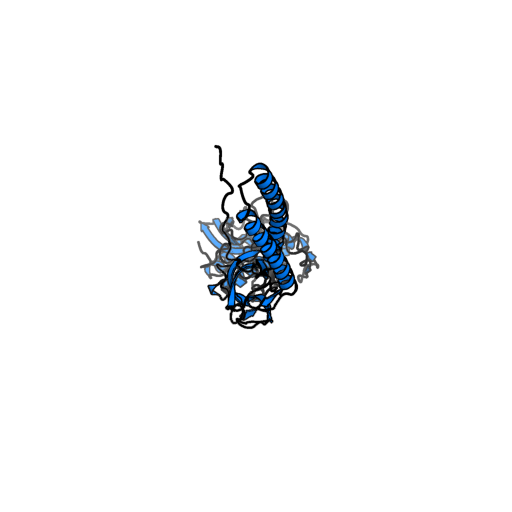84.12 113 GLY A CA 1
ATOM 838 C C . GLY A 1 113 ? 30.878 5.898 -33.711 1.00 84.12 113 GLY A C 1
ATOM 839 O O . GLY A 1 113 ? 30.623 7.004 -34.191 1.00 84.12 113 GLY A O 1
ATOM 840 N N . ASP A 1 114 ? 29.992 4.899 -33.672 1.00 84.81 114 ASP A N 1
ATOM 841 C CA . ASP A 1 114 ? 28.655 4.949 -34.285 1.00 84.81 114 ASP A CA 1
ATOM 842 C C . ASP A 1 114 ? 27.605 5.710 -33.444 1.00 84.81 114 ASP A C 1
ATOM 844 O O . ASP A 1 114 ? 26.561 6.081 -33.986 1.00 84.81 114 ASP A O 1
ATOM 848 N N . GLY A 1 115 ? 27.914 6.031 -32.181 1.00 91.69 115 GLY A N 1
ATOM 849 C CA . GLY A 1 115 ? 27.071 6.818 -31.277 1.00 91.69 115 GLY A CA 1
ATOM 850 C C . GLY A 1 115 ? 26.059 5.991 -30.476 1.00 91.69 115 GLY A C 1
ATOM 851 O O . GLY A 1 115 ? 25.790 4.825 -30.780 1.00 91.69 115 GLY A O 1
ATOM 852 N N . LEU A 1 116 ? 25.444 6.635 -29.480 1.00 94.19 116 LEU A N 1
ATOM 853 C CA . LEU A 1 116 ? 24.496 6.015 -28.544 1.00 94.19 116 LEU A CA 1
ATOM 854 C C . LEU A 1 116 ? 23.260 5.416 -29.236 1.00 94.19 116 LEU A C 1
ATOM 856 O O . LEU A 1 116 ? 22.796 4.339 -28.855 1.00 94.19 116 LEU A O 1
ATOM 860 N N . PHE A 1 117 ? 22.732 6.066 -30.280 1.00 96.06 117 PHE A N 1
ATOM 861 C CA . PHE A 1 117 ? 21.580 5.533 -31.013 1.00 96.06 117 PHE A CA 1
ATOM 862 C C . PHE A 1 117 ? 21.903 4.179 -31.659 1.00 96.06 117 PHE A C 1
ATOM 864 O O . PHE A 1 117 ? 21.116 3.240 -31.573 1.00 96.06 117 PHE A O 1
ATOM 871 N N . ALA A 1 118 ? 23.083 4.050 -32.273 1.00 94.69 118 ALA A N 1
ATOM 872 C CA . ALA A 1 118 ? 23.494 2.810 -32.920 1.00 94.69 118 ALA A CA 1
ATOM 873 C C . ALA A 1 118 ? 23.671 1.662 -31.917 1.00 94.69 118 ALA A C 1
ATOM 875 O O . ALA A 1 118 ? 23.390 0.518 -32.269 1.00 94.69 118 ALA A O 1
ATOM 876 N N . GLN A 1 119 ? 24.114 1.966 -30.692 1.00 94.56 119 GLN A N 1
ATOM 877 C CA . GLN A 1 119 ? 24.176 1.002 -29.591 1.00 94.56 119 GLN A CA 1
ATOM 878 C C . GLN A 1 119 ? 22.773 0.615 -29.120 1.00 94.56 119 GLN A C 1
ATOM 880 O O . GLN A 1 119 ? 22.479 -0.564 -28.989 1.00 94.56 119 GLN A O 1
ATOM 885 N N . THR A 1 120 ? 21.868 1.586 -28.979 1.00 97.12 120 THR A N 1
ATOM 886 C CA . THR A 1 120 ? 20.467 1.336 -28.600 1.00 97.12 120 THR A CA 1
ATOM 887 C C . THR A 1 120 ? 19.758 0.411 -29.599 1.00 97.12 120 THR A C 1
ATOM 889 O O . THR A 1 120 ? 19.011 -0.483 -29.207 1.00 97.12 120 THR A O 1
ATOM 892 N N . VAL A 1 121 ? 20.021 0.571 -30.902 1.00 97.44 121 VAL A N 1
ATOM 893 C CA . VAL A 1 121 ? 19.504 -0.339 -31.940 1.00 97.44 121 VAL A CA 1
ATOM 894 C C . VAL A 1 121 ? 20.039 -1.767 -31.762 1.00 97.44 121 VAL A C 1
ATOM 896 O O . VAL A 1 121 ? 19.290 -2.721 -31.966 1.00 97.44 121 VAL A O 1
ATOM 899 N N . ASP A 1 122 ? 21.299 -1.936 -31.350 1.00 95.56 122 ASP A N 1
ATOM 900 C CA . ASP A 1 122 ? 21.860 -3.262 -31.061 1.00 95.56 122 ASP A CA 1
ATOM 901 C C . ASP A 1 122 ? 21.205 -3.875 -29.801 1.00 95.56 122 ASP A C 1
ATOM 903 O O . ASP A 1 122 ? 20.840 -5.055 -29.795 1.00 95.56 122 ASP A O 1
ATOM 907 N N . GLU A 1 123 ? 20.982 -3.067 -28.760 1.00 97.56 123 GLU A N 1
ATOM 908 C CA . GLU A 1 123 ? 20.324 -3.459 -27.504 1.00 97.56 123 GLU A CA 1
ATOM 909 C C . GLU A 1 123 ? 18.853 -3.854 -27.697 1.00 97.56 123 GLU A C 1
ATOM 911 O O . GLU A 1 123 ? 18.376 -4.791 -27.055 1.00 97.56 123 GLU A O 1
ATOM 916 N N . ALA A 1 124 ? 18.141 -3.226 -28.638 1.00 98.06 124 ALA A N 1
ATOM 917 C CA . ALA A 1 124 ? 16.749 -3.549 -28.953 1.00 98.06 124 ALA A CA 1
ATOM 918 C C . ALA A 1 124 ? 16.540 -5.037 -29.293 1.00 98.06 124 ALA A C 1
ATOM 920 O O . ALA A 1 124 ? 15.539 -5.636 -28.899 1.00 98.06 124 ALA A O 1
ATOM 921 N N . SER A 1 125 ? 17.507 -5.662 -29.974 1.00 96.44 125 SER A N 1
ATOM 922 C CA . SER A 1 125 ? 17.452 -7.096 -30.285 1.00 96.44 125 SER A CA 1
ATOM 923 C C . SER A 1 125 ? 17.517 -7.981 -29.034 1.00 96.44 125 SER A C 1
ATOM 925 O O . SER A 1 125 ? 16.838 -9.006 -28.967 1.00 96.44 125 SER A O 1
ATOM 927 N N . LYS A 1 126 ? 18.278 -7.561 -28.015 1.00 97.94 126 LYS A N 1
ATOM 928 C CA . LYS A 1 126 ? 18.389 -8.263 -26.730 1.00 97.94 126 LYS A CA 1
ATOM 929 C C . LYS A 1 126 ? 17.114 -8.112 -25.907 1.00 97.94 126 LYS A C 1
ATOM 931 O O . LYS A 1 126 ? 16.675 -9.085 -25.295 1.00 97.94 126 LYS A O 1
ATOM 936 N N . VAL A 1 127 ? 16.504 -6.923 -25.932 1.00 98.50 127 VAL A N 1
ATOM 937 C CA . VAL A 1 127 ? 15.204 -6.675 -25.291 1.00 98.50 127 VAL A CA 1
ATOM 938 C C . VAL A 1 127 ? 14.152 -7.604 -25.887 1.00 98.50 127 VAL A C 1
ATOM 940 O O . VAL A 1 127 ? 13.549 -8.375 -25.147 1.00 98.50 127 VAL A O 1
ATOM 943 N N . MET A 1 128 ? 13.988 -7.607 -27.216 1.00 98.38 128 MET A N 1
ATOM 944 C CA . MET A 1 128 ? 13.009 -8.473 -27.886 1.00 98.38 128 MET A CA 1
ATOM 945 C C . MET A 1 128 ? 13.238 -9.952 -27.559 1.00 98.38 128 MET A C 1
ATOM 947 O O . MET A 1 128 ? 12.300 -10.627 -27.157 1.00 98.38 128 MET A O 1
ATOM 951 N N . ALA A 1 129 ? 14.486 -10.434 -27.612 1.00 98.06 129 ALA A N 1
ATOM 952 C CA . ALA A 1 129 ? 14.807 -11.817 -27.254 1.00 98.06 129 ALA A CA 1
ATOM 953 C C . ALA A 1 129 ? 14.465 -12.165 -25.790 1.00 98.06 129 ALA A C 1
ATOM 955 O O . ALA A 1 129 ? 14.071 -13.293 -25.502 1.00 98.06 129 ALA A O 1
ATOM 956 N N . THR A 1 130 ? 14.603 -11.208 -24.867 1.00 98.12 130 THR A N 1
ATOM 957 C CA . THR A 1 130 ? 14.251 -11.386 -23.447 1.00 98.12 130 THR A CA 1
ATOM 958 C C . THR A 1 130 ? 12.733 -11.463 -23.258 1.00 98.12 130 THR A C 1
ATOM 960 O O . THR A 1 130 ? 12.249 -12.347 -22.549 1.00 98.12 130 THR A O 1
ATOM 963 N N . ILE A 1 131 ? 11.975 -10.602 -23.948 1.00 98.50 131 ILE A N 1
ATOM 964 C CA . ILE A 1 131 ? 10.505 -10.626 -23.929 1.00 98.50 131 ILE A CA 1
ATOM 965 C C . ILE A 1 131 ? 9.963 -11.897 -24.594 1.00 98.50 131 ILE A C 1
ATOM 967 O O . ILE A 1 131 ? 9.076 -12.535 -24.038 1.00 98.50 131 ILE A O 1
ATOM 971 N N . ASP A 1 132 ? 10.523 -12.313 -25.733 1.00 98.25 132 ASP A N 1
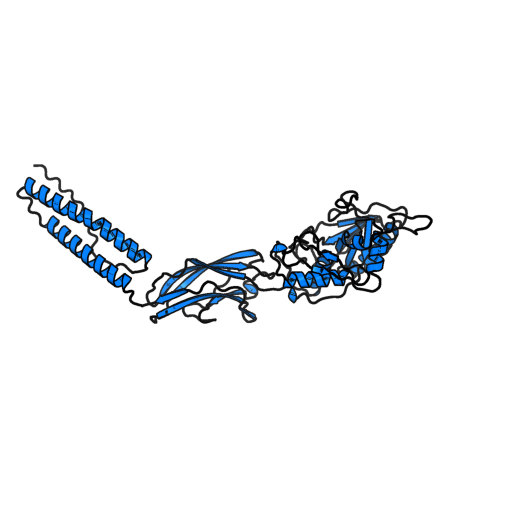ATOM 972 C CA . ASP A 1 132 ? 10.141 -13.554 -26.423 1.00 98.25 132 ASP A CA 1
ATOM 973 C C . ASP A 1 132 ? 10.414 -14.800 -25.553 1.00 98.25 132 ASP A C 1
ATOM 975 O O . ASP A 1 132 ? 9.757 -15.831 -25.696 1.00 98.25 132 ASP A O 1
ATOM 979 N N . ALA A 1 133 ? 11.372 -14.708 -24.623 1.00 97.31 133 ALA A N 1
ATOM 980 C CA . ALA A 1 133 ? 11.637 -15.723 -23.605 1.00 97.31 133 ALA A CA 1
ATOM 981 C C . ALA A 1 133 ? 10.687 -15.643 -22.389 1.00 97.31 133 ALA A C 1
ATOM 983 O O . ALA A 1 133 ? 10.880 -16.369 -21.414 1.00 97.31 133 ALA A O 1
ATOM 984 N N . GLY A 1 134 ? 9.678 -14.766 -22.419 1.00 96.88 134 GLY A N 1
ATOM 985 C CA . GLY A 1 134 ? 8.695 -14.582 -21.350 1.00 96.88 134 GLY A CA 1
ATOM 986 C C . GLY A 1 134 ? 9.263 -13.916 -20.097 1.00 96.88 134 GLY A C 1
ATOM 987 O O . GLY A 1 134 ? 8.763 -14.149 -19.001 1.00 96.88 134 GLY A O 1
ATOM 988 N N . THR A 1 135 ? 10.340 -13.137 -20.224 1.00 97.50 135 THR A N 1
ATOM 989 C CA . THR A 1 135 ? 11.043 -12.531 -19.086 1.00 97.50 135 THR A CA 1
ATOM 990 C C . THR A 1 135 ? 11.002 -11.008 -19.179 1.00 97.50 135 THR A C 1
ATOM 992 O O . THR A 1 135 ? 11.259 -10.441 -20.233 1.00 97.50 135 THR A O 1
ATOM 995 N N . LEU A 1 136 ? 10.707 -10.323 -18.068 1.00 98.44 136 LEU A N 1
ATOM 996 C CA . LEU A 1 136 ? 10.751 -8.854 -18.008 1.00 98.44 136 LEU A CA 1
ATOM 997 C C . LEU A 1 136 ? 12.193 -8.357 -18.195 1.00 98.44 136 LEU A C 1
ATOM 999 O O . LEU A 1 136 ? 13.113 -8.935 -17.613 1.00 98.44 136 LEU A O 1
ATOM 1003 N N . CYS A 1 137 ? 12.405 -7.284 -18.954 1.00 98.44 137 CYS A N 1
ATOM 1004 C CA . CYS A 1 137 ? 13.747 -6.808 -19.299 1.00 98.44 137 CYS A CA 1
ATOM 1005 C C . CYS A 1 137 ? 14.021 -5.427 -18.680 1.00 98.44 137 CYS A C 1
ATOM 1007 O O . CYS A 1 137 ? 13.473 -4.436 -19.168 1.00 98.44 137 CYS A O 1
ATOM 1009 N N . PRO A 1 138 ? 14.847 -5.318 -17.620 1.00 98.25 138 PRO A N 1
ATOM 1010 C CA . PRO A 1 138 ? 15.235 -4.018 -17.086 1.00 98.25 138 PRO A CA 1
ATOM 1011 C C . PRO A 1 138 ? 16.180 -3.308 -18.058 1.00 98.25 138 PRO A C 1
ATOM 1013 O O . PRO A 1 138 ? 17.109 -3.915 -18.600 1.00 98.25 138 PRO A O 1
ATOM 1016 N N . ILE A 1 139 ? 15.945 -2.018 -18.276 1.00 98.25 139 ILE A N 1
ATOM 1017 C CA . ILE A 1 139 ? 16.748 -1.183 -19.169 1.00 98.25 139 ILE A CA 1
ATOM 1018 C C . ILE A 1 139 ? 17.192 0.099 -18.468 1.00 98.25 139 ILE A C 1
ATOM 1020 O O . ILE A 1 139 ? 16.430 0.725 -17.731 1.00 98.25 139 ILE A O 1
ATOM 1024 N N . GLY A 1 140 ? 18.433 0.502 -18.725 1.00 97.06 140 GLY A N 1
ATOM 1025 C CA . GLY A 1 140 ? 18.926 1.830 -18.398 1.00 97.06 140 GLY A CA 1
ATOM 1026 C C . GLY A 1 140 ? 18.512 2.796 -19.498 1.00 97.06 140 GLY A C 1
ATOM 1027 O O . GLY A 1 140 ? 18.893 2.608 -20.651 1.00 97.06 140 GLY A O 1
ATOM 1028 N N . VAL A 1 141 ? 17.731 3.816 -19.157 1.00 96.88 141 VAL A N 1
ATOM 1029 C CA . VAL A 1 141 ? 17.222 4.841 -20.072 1.00 96.88 141 VAL A CA 1
ATOM 1030 C C . VAL A 1 141 ? 18.075 6.099 -19.949 1.00 96.88 141 VAL A C 1
ATOM 1032 O O . VAL A 1 141 ? 18.144 6.728 -18.894 1.00 96.88 141 VAL A O 1
ATOM 1035 N N . VAL A 1 142 ? 18.728 6.489 -21.041 1.00 95.31 142 VAL A N 1
ATOM 1036 C CA . VAL A 1 142 ? 19.657 7.622 -21.081 1.00 95.31 142 VAL A CA 1
ATOM 1037 C C . VAL A 1 142 ? 18.898 8.901 -21.414 1.00 95.31 142 VAL A C 1
ATOM 1039 O O . VAL A 1 142 ? 18.349 9.052 -22.508 1.00 95.31 142 VAL A O 1
ATOM 1042 N N . LEU A 1 143 ? 18.900 9.849 -20.479 1.00 93.56 143 LEU A N 1
ATOM 1043 C CA . LEU A 1 143 ? 18.165 11.113 -20.579 1.00 93.56 143 LEU A CA 1
ATOM 1044 C C . LEU A 1 143 ? 19.087 12.312 -20.804 1.00 93.56 143 LEU A C 1
ATOM 1046 O O . LEU A 1 143 ? 18.705 13.270 -21.484 1.00 93.56 143 LEU A O 1
ATOM 1050 N N . VAL A 1 144 ? 20.302 12.257 -20.250 1.00 90.62 144 VAL A N 1
ATOM 1051 C CA . VAL A 1 144 ? 21.252 13.376 -20.243 1.00 90.62 144 VAL A CA 1
ATOM 1052 C C . VAL A 1 144 ? 22.516 13.070 -21.035 1.00 90.62 144 VAL A C 1
ATOM 1054 O O . VAL A 1 144 ? 22.887 11.912 -21.226 1.00 90.62 144 VAL A O 1
ATOM 1057 N N . GLN A 1 145 ? 23.198 14.124 -21.493 1.00 91.19 145 GLN A N 1
ATOM 1058 C CA . GLN A 1 145 ? 24.551 14.034 -22.037 1.00 91.19 145 GLN A CA 1
ATOM 1059 C C . GLN A 1 145 ? 25.538 14.763 -21.125 1.00 91.19 145 GLN A C 1
ATOM 1061 O O . GLN A 1 145 ? 25.445 15.977 -20.949 1.00 91.19 145 GLN A O 1
ATOM 1066 N N . SER A 1 146 ? 26.497 14.044 -20.543 1.00 88.50 146 SER A N 1
ATOM 1067 C CA . SER A 1 146 ? 27.498 14.634 -19.654 1.00 88.50 146 SER A CA 1
ATOM 1068 C C . SER A 1 146 ? 28.723 13.739 -19.487 1.00 88.50 146 SER A C 1
ATOM 1070 O O . SER A 1 146 ? 28.613 12.525 -19.363 1.00 88.50 146 SER A O 1
ATOM 1072 N N . ALA A 1 147 ? 29.904 14.355 -19.413 1.00 86.06 147 ALA A N 1
ATOM 1073 C CA . ALA A 1 147 ? 31.148 13.670 -19.047 1.00 86.06 147 ALA A CA 1
ATOM 1074 C C . ALA A 1 147 ? 31.352 13.570 -17.522 1.00 86.06 147 ALA A C 1
ATOM 1076 O O . ALA A 1 147 ? 32.342 13.002 -17.062 1.00 86.06 147 ALA A O 1
ATOM 1077 N N . ALA A 1 148 ? 30.460 14.166 -16.727 1.00 85.44 148 ALA A N 1
ATOM 1078 C CA . ALA A 1 148 ? 30.558 14.132 -15.278 1.00 85.44 148 ALA A CA 1
ATOM 1079 C C . ALA A 1 148 ? 30.100 12.767 -14.733 1.00 85.44 148 ALA A C 1
ATOM 1081 O O . ALA A 1 148 ? 28.962 12.381 -15.003 1.00 85.44 148 ALA A O 1
ATOM 1082 N N . PRO A 1 149 ? 30.908 12.066 -13.913 1.00 79.75 149 PRO A N 1
ATOM 1083 C CA . PRO A 1 149 ? 30.557 10.725 -13.442 1.00 79.75 149 PRO A CA 1
ATOM 1084 C C . PRO A 1 149 ? 29.243 10.644 -12.659 1.00 79.75 149 PRO A C 1
ATOM 1086 O O . PRO A 1 149 ? 28.546 9.644 -12.732 1.00 79.75 149 PRO A O 1
ATOM 1089 N N . TRP A 1 150 ? 28.869 11.705 -11.938 1.00 78.75 150 TRP A N 1
ATOM 1090 C CA . TRP A 1 150 ? 27.616 11.756 -11.177 1.00 78.75 150 TRP A CA 1
ATOM 1091 C C . TRP A 1 150 ? 26.372 11.968 -12.050 1.00 78.75 150 TRP A C 1
ATOM 1093 O O . TRP A 1 150 ? 25.259 11.819 -11.561 1.00 78.75 150 TRP A O 1
ATOM 1103 N N . ALA A 1 151 ? 26.520 12.313 -13.332 1.00 85.56 151 ALA A N 1
ATOM 1104 C CA . ALA A 1 151 ? 25.375 12.534 -14.213 1.00 85.56 151 ALA A CA 1
ATOM 1105 C C . ALA A 1 151 ? 24.613 11.243 -14.547 1.00 85.56 151 ALA A C 1
ATOM 1107 O O . ALA A 1 151 ? 23.477 11.325 -15.002 1.00 85.56 151 ALA A O 1
ATOM 1108 N N . VAL A 1 152 ? 25.196 10.070 -14.270 1.00 83.94 152 VAL A N 1
ATOM 1109 C CA . VAL A 1 152 ? 24.511 8.774 -14.402 1.00 83.94 152 VAL A CA 1
ATOM 1110 C C . VAL A 1 152 ? 23.237 8.707 -13.556 1.00 83.94 152 VAL A C 1
ATOM 1112 O O . VAL A 1 152 ? 22.276 8.059 -13.943 1.00 83.94 152 VAL A O 1
ATOM 1115 N N . PHE A 1 153 ? 23.198 9.448 -12.447 1.00 83.75 153 PHE A N 1
ATOM 1116 C CA . PHE A 1 153 ? 22.058 9.554 -11.540 1.00 83.75 153 PHE A CA 1
ATOM 1117 C C . PHE A 1 153 ? 20.930 10.468 -12.051 1.00 83.75 153 PHE A C 1
ATOM 1119 O O . PHE A 1 153 ? 19.882 10.552 -11.423 1.00 83.75 153 PHE A O 1
ATOM 1126 N N . HIS A 1 154 ? 21.136 11.169 -13.170 1.00 87.69 154 HIS A N 1
ATOM 1127 C CA . HIS A 1 154 ? 20.093 11.929 -13.873 1.00 87.69 154 HIS A CA 1
ATOM 1128 C C . HIS A 1 154 ? 19.456 11.132 -15.020 1.00 87.69 154 HIS A C 1
ATOM 1130 O O . HIS A 1 154 ? 18.621 11.654 -15.756 1.00 87.69 154 HIS A O 1
ATOM 1136 N N . ASN A 1 155 ? 19.894 9.891 -15.213 1.00 91.19 155 ASN A N 1
ATOM 1137 C CA . ASN A 1 155 ? 19.242 8.949 -16.104 1.00 91.19 155 ASN A CA 1
ATOM 1138 C C . ASN A 1 155 ? 18.176 8.154 -15.345 1.00 91.19 155 ASN A C 1
ATOM 1140 O O . ASN A 1 155 ? 17.968 8.348 -14.148 1.00 91.19 155 ASN A O 1
ATOM 1144 N N . HIS A 1 156 ? 17.490 7.263 -16.052 1.00 94.75 156 HIS A N 1
ATOM 1145 C CA . HIS A 1 156 ? 16.341 6.544 -15.521 1.00 94.75 156 HIS A CA 1
ATOM 1146 C C . HIS A 1 156 ? 16.473 5.038 -15.718 1.00 94.75 156 HIS A C 1
ATOM 1148 O O . HIS A 1 156 ? 17.276 4.576 -16.525 1.00 94.75 156 HIS A O 1
ATOM 1154 N N . VAL A 1 157 ? 15.692 4.264 -14.974 1.00 96.75 157 VAL A N 1
ATOM 1155 C CA . VAL A 1 157 ? 15.608 2.812 -15.144 1.00 96.75 157 VAL A CA 1
ATOM 1156 C C . VAL A 1 157 ? 14.147 2.430 -15.268 1.00 96.75 157 VAL A C 1
ATOM 1158 O O . VAL A 1 157 ? 13.322 2.809 -14.435 1.00 96.75 157 VAL A O 1
ATOM 1161 N N . GLU A 1 158 ? 13.853 1.657 -16.303 1.00 98.12 158 GLU A N 1
ATOM 1162 C CA . GLU A 1 158 ? 12.513 1.183 -16.626 1.00 98.12 158 GLU A CA 1
ATOM 1163 C C . GLU A 1 158 ? 12.525 -0.332 -16.828 1.00 98.12 158 GLU A C 1
ATOM 1165 O O . GLU A 1 158 ? 13.578 -0.953 -17.006 1.00 98.12 158 GLU A O 1
ATOM 1170 N N . LEU A 1 159 ? 11.342 -0.942 -16.791 1.00 98.50 159 LEU A N 1
ATOM 1171 C CA . LEU A 1 159 ? 11.181 -2.381 -16.974 1.00 98.50 159 LEU A CA 1
ATOM 1172 C C . LEU A 1 159 ? 10.298 -2.656 -18.189 1.00 98.50 159 LEU A C 1
ATOM 1174 O O . LEU A 1 159 ? 9.099 -2.386 -18.166 1.00 98.50 159 LEU A O 1
ATOM 1178 N N . VAL A 1 160 ? 10.884 -3.211 -19.247 1.00 98.81 160 VAL A N 1
ATOM 1179 C CA . VAL A 1 160 ? 10.148 -3.593 -20.455 1.00 98.81 160 VAL A CA 1
ATOM 1180 C C . VAL A 1 160 ? 9.370 -4.873 -20.180 1.00 98.81 160 VAL A C 1
ATOM 1182 O O . VAL A 1 160 ? 9.932 -5.854 -19.680 1.00 98.81 160 VAL A O 1
ATOM 1185 N N . TYR A 1 161 ? 8.089 -4.869 -20.536 1.00 98.62 161 TYR A N 1
ATOM 1186 C CA . TYR A 1 161 ? 7.204 -6.023 -20.377 1.00 98.62 161 TYR A CA 1
ATOM 1187 C C . TYR A 1 161 ? 6.559 -6.488 -21.684 1.00 98.62 161 TYR A C 1
ATOM 1189 O O . TYR A 1 161 ? 5.933 -7.543 -21.715 1.00 98.62 161 TYR A O 1
ATOM 1197 N N . GLY A 1 162 ? 6.734 -5.741 -22.771 1.00 98.62 162 GLY A N 1
ATOM 1198 C CA . GLY A 1 162 ? 6.252 -6.134 -24.085 1.00 98.62 162 GLY A CA 1
ATOM 1199 C C . GLY A 1 162 ? 6.840 -5.278 -25.194 1.00 98.62 162 GLY A C 1
ATOM 1200 O O . GLY A 1 162 ? 7.506 -4.275 -24.937 1.00 98.62 162 GLY A O 1
ATOM 1201 N N . TYR A 1 163 ? 6.582 -5.663 -26.439 1.00 98.69 163 TYR A N 1
ATOM 1202 C CA . TYR A 1 163 ? 6.881 -4.836 -27.598 1.00 98.69 163 TYR A CA 1
ATOM 1203 C C . TYR A 1 163 ? 5.941 -5.092 -28.777 1.00 98.69 163 TYR A C 1
ATOM 1205 O O . TYR A 1 163 ? 5.463 -6.206 -29.007 1.00 98.69 163 TYR A O 1
ATOM 1213 N N . ASP A 1 164 ? 5.782 -4.058 -29.593 1.00 98.44 164 ASP A N 1
ATOM 1214 C CA . ASP A 1 164 ? 5.224 -4.083 -30.935 1.00 98.44 164 ASP A CA 1
ATOM 1215 C C . ASP A 1 164 ? 6.308 -3.777 -31.961 1.00 98.44 164 ASP A C 1
ATOM 1217 O O . ASP A 1 164 ? 7.080 -2.836 -31.806 1.00 98.44 164 ASP A O 1
ATOM 1221 N N . LEU A 1 165 ? 6.363 -4.574 -33.027 1.00 97.94 165 LEU A N 1
ATOM 1222 C CA . LEU A 1 165 ? 7.272 -4.349 -34.146 1.00 97.94 165 LEU A CA 1
ATOM 1223 C C . LEU A 1 165 ? 6.466 -4.353 -35.442 1.00 97.94 165 LEU A C 1
ATOM 1225 O O . LEU A 1 165 ? 5.899 -5.381 -35.822 1.00 97.94 165 LEU A O 1
ATOM 1229 N N . ALA A 1 166 ? 6.424 -3.198 -36.102 1.00 96.75 166 ALA A N 1
ATOM 1230 C CA . ALA A 1 166 ? 5.827 -3.015 -37.417 1.00 96.75 166 ALA A CA 1
ATOM 1231 C C . ALA A 1 166 ? 6.924 -2.585 -38.397 1.00 96.75 166 ALA A C 1
ATOM 1233 O O . ALA A 1 166 ? 7.431 -1.466 -38.321 1.00 96.75 166 ALA A O 1
ATOM 1234 N N . ASP A 1 167 ? 7.311 -3.492 -39.296 1.00 94.62 167 ASP A N 1
ATOM 1235 C CA . ASP A 1 167 ? 8.494 -3.362 -40.153 1.00 94.62 167 ASP A CA 1
ATOM 1236 C C . ASP A 1 167 ? 9.764 -3.092 -39.330 1.00 94.62 167 ASP A C 1
ATOM 1238 O O . ASP A 1 167 ? 10.322 -4.007 -38.725 1.00 94.62 167 ASP A O 1
ATOM 1242 N N . SER A 1 168 ? 10.215 -1.840 -39.298 1.00 96.56 168 SER A N 1
ATOM 1243 C CA . SER A 1 168 ? 11.360 -1.398 -38.510 1.00 96.56 168 SER A CA 1
ATOM 1244 C C . SER A 1 168 ? 10.993 -0.480 -37.347 1.00 96.56 168 SER A C 1
ATOM 1246 O O . SER A 1 168 ? 11.874 -0.101 -36.581 1.00 96.56 168 SER A O 1
ATOM 1248 N N . GLN A 1 169 ? 9.718 -0.122 -37.194 1.00 98.06 169 GLN A N 1
ATOM 1249 C CA . GLN A 1 169 ? 9.237 0.683 -36.080 1.00 98.06 169 GLN A CA 1
ATOM 1250 C C . GLN A 1 169 ? 8.989 -0.226 -34.875 1.00 98.06 169 GLN A C 1
ATOM 1252 O O . GLN A 1 169 ? 8.041 -1.013 -34.865 1.00 98.06 169 GLN A O 1
ATOM 1257 N N . LEU A 1 170 ? 9.858 -0.112 -33.874 1.00 98.62 170 LEU A N 1
ATOM 1258 C CA . LEU A 1 170 ? 9.750 -0.795 -32.594 1.00 98.62 170 LEU A CA 1
ATOM 1259 C C . LEU A 1 170 ? 9.080 0.135 -31.581 1.00 98.62 170 LEU A C 1
ATOM 1261 O O . LEU A 1 170 ? 9.466 1.297 -31.453 1.00 98.62 170 LEU A O 1
ATOM 1265 N N . THR A 1 171 ? 8.115 -0.398 -30.843 1.00 98.75 171 THR A N 1
ATOM 1266 C CA . THR A 1 171 ? 7.470 0.239 -29.695 1.00 98.75 171 THR A CA 1
ATOM 1267 C C . THR A 1 171 ? 7.569 -0.717 -28.518 1.00 98.75 171 THR A C 1
ATOM 1269 O O . THR A 1 171 ? 6.975 -1.787 -28.532 1.00 98.75 171 THR A O 1
ATOM 1272 N N . LEU A 1 172 ? 8.355 -0.356 -27.513 1.00 98.88 172 LEU A N 1
ATOM 1273 C CA . LEU A 1 172 ? 8.468 -1.078 -26.253 1.00 98.88 172 LEU A CA 1
ATOM 1274 C C . LEU A 1 172 ? 7.352 -0.628 -25.313 1.00 98.88 172 LEU A C 1
ATOM 1276 O O . LEU A 1 172 ? 7.111 0.570 -25.195 1.00 98.88 172 LEU A O 1
ATOM 1280 N N . HIS A 1 173 ? 6.730 -1.575 -24.620 1.00 98.75 173 HIS A N 1
ATOM 1281 C CA . HIS A 1 173 ? 5.802 -1.333 -23.517 1.00 98.75 173 HIS A CA 1
ATOM 1282 C C . HIS A 1 173 ? 6.569 -1.432 -22.200 1.00 98.75 173 HIS A C 1
ATOM 1284 O O . HIS A 1 173 ? 7.236 -2.443 -21.946 1.00 98.75 173 HIS A O 1
ATOM 1290 N N . VAL A 1 174 ? 6.512 -0.383 -21.380 1.00 98.56 174 VAL A N 1
ATOM 1291 C CA . VAL A 1 174 ? 7.395 -0.223 -20.215 1.00 98.56 174 VAL A CA 1
ATOM 1292 C C . VAL A 1 174 ? 6.625 0.095 -18.938 1.00 98.56 174 VAL A C 1
ATOM 1294 O O . VAL A 1 174 ? 5.642 0.831 -18.936 1.00 98.56 174 VAL A O 1
ATOM 1297 N N . TYR A 1 175 ? 7.090 -0.464 -17.826 1.00 98.44 175 TYR A N 1
ATOM 1298 C CA . TYR A 1 175 ? 6.777 0.036 -16.496 1.00 98.44 175 TYR A CA 1
ATOM 1299 C C . TYR A 1 175 ? 7.720 1.195 -16.175 1.00 98.44 175 TYR A C 1
ATOM 1301 O O . TYR A 1 175 ? 8.934 1.005 -16.058 1.00 98.44 175 TYR A O 1
ATOM 1309 N N . ASP A 1 176 ? 7.129 2.370 -15.976 1.00 97.94 176 ASP A N 1
ATOM 1310 C CA . ASP A 1 176 ? 7.804 3.559 -15.475 1.00 97.94 176 ASP A CA 1
ATOM 1311 C C . ASP A 1 176 ? 7.291 3.890 -14.065 1.00 97.94 176 ASP A C 1
ATOM 1313 O O . ASP A 1 176 ? 6.132 4.261 -13.862 1.00 97.94 176 ASP A O 1
ATOM 1317 N N . CYS A 1 177 ? 8.170 3.762 -13.070 1.00 96.44 177 CYS A N 1
ATOM 1318 C CA . CYS A 1 177 ? 7.849 3.987 -11.659 1.00 96.44 177 CYS A CA 1
ATOM 1319 C C . CYS A 1 177 ? 7.474 5.442 -11.312 1.00 96.44 177 CYS A C 1
ATOM 1321 O O . CYS A 1 177 ? 6.914 5.686 -10.241 1.00 96.44 177 CYS A O 1
ATOM 1323 N N . ASN A 1 178 ? 7.728 6.406 -12.202 1.00 95.31 178 ASN A N 1
ATOM 1324 C CA . ASN A 1 178 ? 7.233 7.778 -12.053 1.00 95.31 178 ASN A CA 1
ATOM 1325 C C . ASN A 1 178 ? 5.735 7.905 -12.416 1.00 95.31 178 ASN A C 1
ATOM 1327 O O . ASN A 1 178 ? 5.096 8.891 -12.049 1.00 95.31 178 ASN A O 1
ATOM 1331 N N . TYR A 1 179 ? 5.158 6.900 -13.085 1.00 96.44 179 TYR A N 1
ATOM 1332 C CA . TYR A 1 179 ? 3.757 6.848 -13.516 1.00 96.44 179 TYR A CA 1
ATOM 1333 C C . TYR A 1 179 ? 3.090 5.539 -13.051 1.00 96.44 179 TYR A C 1
ATOM 1335 O O . TYR A 1 179 ? 2.682 4.715 -13.878 1.00 96.44 179 TYR A O 1
ATOM 1343 N N . PRO A 1 180 ? 2.971 5.311 -11.728 1.00 96.38 180 PRO A N 1
ATOM 1344 C CA . PRO A 1 180 ? 2.505 4.039 -11.189 1.00 96.38 180 PRO A CA 1
ATOM 1345 C C . PRO A 1 180 ? 1.113 3.665 -11.712 1.00 96.38 180 PRO A C 1
ATOM 1347 O O . PRO A 1 180 ? 0.202 4.491 -11.802 1.00 96.38 180 PRO A O 1
ATOM 1350 N N . GLY A 1 181 ? 0.959 2.388 -12.056 1.00 97.00 181 GLY A N 1
ATOM 1351 C CA . GLY A 1 181 ? -0.289 1.803 -12.535 1.00 97.00 181 GLY A CA 1
ATOM 1352 C C . GLY A 1 181 ? -0.706 2.170 -13.965 1.00 97.00 181 GLY A C 1
ATOM 1353 O O . GLY A 1 181 ? -1.819 1.834 -14.365 1.00 97.00 181 GLY A O 1
ATOM 1354 N N . ARG A 1 182 ? 0.149 2.848 -14.740 1.00 98.12 182 ARG A N 1
ATOM 1355 C CA . ARG A 1 182 ? -0.092 3.127 -16.163 1.00 98.12 182 ARG A CA 1
ATOM 1356 C C . ARG A 1 182 ? 0.420 1.980 -17.033 1.00 98.12 182 ARG A C 1
ATOM 1358 O O . ARG A 1 182 ? 1.609 1.685 -17.029 1.00 98.12 182 ARG A O 1
ATOM 1365 N N . ASP A 1 183 ? -0.483 1.383 -17.806 1.00 98.25 183 ASP A N 1
ATOM 1366 C CA . ASP A 1 183 ? -0.174 0.297 -18.749 1.00 98.25 183 ASP A CA 1
ATOM 1367 C C . ASP A 1 183 ? 0.143 0.811 -20.165 1.00 98.25 183 ASP A C 1
ATOM 1369 O O . ASP A 1 183 ? 0.458 0.039 -21.055 1.00 98.25 183 ASP A O 1
ATOM 1373 N N . ASP A 1 184 ? 0.040 2.113 -20.414 1.00 98.25 184 ASP A N 1
ATOM 1374 C CA . ASP A 1 184 ? 0.155 2.716 -21.746 1.00 98.25 184 ASP A CA 1
ATOM 1375 C C . ASP A 1 184 ? 1.469 3.484 -21.959 1.00 98.25 184 ASP A C 1
ATOM 1377 O O . ASP A 1 184 ? 1.581 4.254 -22.917 1.00 98.25 184 ASP A O 1
ATOM 1381 N N . ILE A 1 185 ? 2.453 3.318 -21.068 1.00 98.56 185 ILE A N 1
ATOM 1382 C CA . ILE A 1 185 ? 3.769 3.944 -21.228 1.00 98.56 185 ILE A CA 1
ATOM 1383 C C . ILE A 1 185 ? 4.595 3.149 -22.239 1.00 98.56 185 ILE A C 1
ATOM 1385 O O . ILE A 1 185 ? 4.705 1.923 -22.158 1.00 98.56 185 ILE A O 1
ATOM 1389 N N . THR A 1 186 ? 5.170 3.864 -23.204 1.00 98.62 186 THR A N 1
ATOM 1390 C CA . THR A 1 186 ? 5.907 3.272 -24.318 1.00 98.62 186 THR A CA 1
ATOM 1391 C C . THR A 1 186 ? 7.175 4.041 -24.666 1.00 98.62 186 THR A C 1
ATOM 1393 O O . THR A 1 186 ? 7.232 5.260 -24.514 1.00 98.62 186 THR A O 1
ATOM 1396 N N . ILE A 1 187 ? 8.158 3.323 -25.216 1.00 98.75 187 ILE A N 1
ATOM 1397 C CA . ILE A 1 187 ? 9.347 3.879 -25.875 1.00 98.75 187 ILE A CA 1
ATOM 1398 C C . ILE A 1 187 ? 9.340 3.428 -27.336 1.00 98.75 187 ILE A C 1
ATOM 1400 O O . ILE A 1 187 ? 9.313 2.233 -27.612 1.00 98.75 187 ILE A O 1
ATOM 1404 N N . SER A 1 188 ? 9.400 4.362 -28.283 1.00 98.44 188 SER A N 1
ATOM 1405 C CA . SER A 1 188 ? 9.335 4.074 -29.720 1.00 98.44 188 SER A CA 1
ATOM 1406 C C . SER A 1 188 ? 10.582 4.531 -30.473 1.00 98.44 188 SER A C 1
ATOM 1408 O O . SER A 1 188 ? 11.035 5.664 -30.318 1.00 98.44 188 SER A O 1
ATOM 1410 N N . LEU A 1 189 ? 11.118 3.662 -31.334 1.00 98.06 189 LEU A N 1
ATOM 1411 C CA . LEU A 1 189 ? 12.277 3.929 -32.189 1.00 98.06 189 LEU A CA 1
ATOM 1412 C C . LEU A 1 189 ? 12.245 3.114 -33.488 1.00 98.06 189 LEU A C 1
ATOM 1414 O O . LEU A 1 189 ? 11.729 2.002 -33.530 1.00 98.06 189 LEU A O 1
ATOM 1418 N N . ASP A 1 190 ? 12.852 3.648 -34.546 1.00 97.94 190 ASP A N 1
ATOM 1419 C CA . ASP A 1 190 ? 13.033 2.931 -35.813 1.00 97.94 190 ASP A CA 1
ATOM 1420 C C . ASP A 1 190 ? 14.397 2.219 -35.850 1.00 97.94 190 ASP A C 1
ATOM 1422 O O . ASP A 1 190 ? 15.443 2.850 -36.043 1.00 97.94 190 ASP A O 1
ATOM 1426 N N . ILE A 1 191 ? 14.370 0.891 -35.719 1.00 97.50 191 ILE A N 1
ATOM 1427 C CA . ILE A 1 191 ? 15.539 0.000 -35.659 1.00 97.50 191 ILE A CA 1
ATOM 1428 C C . ILE A 1 191 ? 16.048 -0.456 -37.037 1.00 97.50 191 ILE A C 1
ATOM 1430 O O . ILE A 1 191 ? 16.973 -1.260 -37.126 1.00 97.50 191 ILE A O 1
ATOM 1434 N N . GLY A 1 192 ? 15.483 0.049 -38.139 1.00 96.75 192 GLY A N 1
ATOM 1435 C CA . GLY A 1 192 ? 15.784 -0.432 -39.498 1.00 96.75 192 GLY A CA 1
ATOM 1436 C C . GLY A 1 192 ? 17.175 -0.054 -40.005 1.00 96.75 192 GLY A C 1
ATOM 1437 O O . GLY A 1 192 ? 17.668 -0.607 -40.987 1.00 96.75 192 GLY A O 1
ATOM 1438 N N . SER A 1 193 ? 17.823 0.902 -39.343 1.00 94.31 193 SER A N 1
ATOM 1439 C CA . SER A 1 193 ? 19.182 1.325 -39.655 1.00 94.31 193 SER A CA 1
ATOM 1440 C C . SER A 1 193 ? 19.849 1.907 -38.419 1.00 94.31 193 SER A C 1
ATOM 1442 O O . SER A 1 193 ? 19.281 2.788 -37.781 1.00 94.31 193 SER A O 1
ATOM 1444 N N . ARG A 1 194 ? 21.098 1.516 -38.163 1.00 94.25 194 ARG A N 1
ATOM 1445 C CA . ARG A 1 194 ? 21.913 2.068 -37.066 1.00 94.25 194 ARG A CA 1
ATOM 1446 C C . ARG A 1 194 ? 22.309 3.533 -37.285 1.00 94.25 194 ARG A C 1
ATOM 1448 O O . ARG A 1 194 ? 22.632 4.236 -36.337 1.00 94.25 194 ARG A O 1
ATOM 1455 N N . ILE A 1 195 ? 22.343 3.983 -38.542 1.00 89.31 195 ILE A N 1
ATOM 1456 C CA . ILE A 1 195 ? 22.802 5.316 -38.957 1.00 89.31 195 ILE A CA 1
ATOM 1457 C C . ILE A 1 195 ? 21.916 5.792 -40.126 1.00 89.31 195 ILE A C 1
ATOM 1459 O O . ILE A 1 195 ? 21.644 4.984 -41.017 1.00 89.31 195 ILE A O 1
ATOM 1463 N N . PRO A 1 196 ? 21.524 7.082 -40.193 1.00 92.44 196 PRO A N 1
ATOM 1464 C CA . PRO A 1 196 ? 21.773 8.136 -39.203 1.00 92.44 196 PRO A CA 1
ATOM 1465 C C . PRO A 1 196 ? 20.977 7.920 -37.911 1.00 92.44 196 PRO A C 1
ATOM 1467 O O . PRO A 1 196 ? 20.027 7.141 -37.896 1.00 92.44 196 PRO A O 1
ATOM 1470 N N . ALA A 1 197 ? 21.371 8.620 -36.843 1.00 92.56 197 ALA A N 1
ATOM 1471 C CA . ALA A 1 197 ? 20.617 8.619 -35.595 1.00 92.56 197 ALA A CA 1
ATOM 1472 C C . ALA A 1 197 ? 19.207 9.179 -35.818 1.00 92.56 197 ALA A C 1
ATOM 1474 O O . ALA A 1 197 ? 19.037 10.190 -36.509 1.00 92.56 197 ALA A O 1
ATOM 1475 N N . LYS A 1 198 ? 18.210 8.513 -35.237 1.00 94.88 198 LYS A N 1
ATOM 1476 C CA . LYS A 1 198 ? 16.799 8.906 -35.304 1.00 94.88 198 LYS A CA 1
ATOM 1477 C C . LYS A 1 198 ? 16.302 9.257 -33.907 1.00 94.88 198 LYS A C 1
ATOM 1479 O O . LYS A 1 198 ? 16.951 8.958 -32.909 1.00 94.88 198 LYS A O 1
ATOM 1484 N N . ALA A 1 199 ? 15.156 9.923 -33.851 1.00 94.56 199 ALA A N 1
ATOM 1485 C CA . ALA A 1 199 ? 14.505 10.212 -32.584 1.00 94.56 199 ALA A CA 1
ATOM 1486 C C . ALA A 1 199 ? 14.052 8.918 -31.899 1.00 94.56 199 ALA A C 1
ATOM 1488 O O . ALA A 1 199 ? 13.599 7.990 -32.573 1.00 94.56 199 ALA A O 1
ATOM 1489 N N . ILE A 1 200 ? 14.145 8.906 -30.572 1.00 97.31 200 ILE A N 1
ATOM 1490 C CA . ILE A 1 200 ? 13.521 7.904 -29.716 1.00 97.31 200 ILE A CA 1
ATOM 1491 C C . ILE A 1 200 ? 12.485 8.642 -28.875 1.00 97.31 200 ILE A C 1
ATOM 1493 O O . ILE A 1 200 ? 12.818 9.598 -28.170 1.00 97.31 200 ILE A O 1
ATOM 1497 N N . GLU A 1 201 ? 11.227 8.244 -29.017 1.00 97.62 201 GLU A N 1
ATOM 1498 C CA . GLU A 1 201 ? 10.077 8.943 -28.448 1.00 97.62 201 GLU A CA 1
ATOM 1499 C C . GLU A 1 201 ? 9.516 8.171 -27.255 1.00 97.62 201 GLU A C 1
ATOM 1501 O O . GLU A 1 201 ? 9.510 6.943 -27.258 1.00 97.62 201 GLU A O 1
ATOM 1506 N N . THR A 1 202 ? 9.047 8.886 -26.237 1.00 97.94 202 THR A N 1
ATOM 1507 C CA . THR A 1 202 ? 8.404 8.313 -25.049 1.00 97.94 202 THR A CA 1
ATOM 1508 C C . THR A 1 202 ? 7.237 9.188 -24.603 1.00 97.94 202 THR A C 1
ATOM 1510 O O . THR A 1 202 ? 7.254 10.405 -24.793 1.00 97.94 202 THR A O 1
ATOM 1513 N N . ASN A 1 203 ? 6.218 8.574 -24.004 1.00 97.25 203 ASN A N 1
ATOM 1514 C CA . ASN A 1 203 ? 5.145 9.266 -23.281 1.00 97.25 203 ASN A CA 1
ATOM 1515 C C . ASN A 1 203 ? 5.267 9.131 -21.747 1.00 97.25 203 ASN A C 1
ATOM 1517 O O . ASN A 1 203 ? 4.346 9.543 -21.037 1.00 97.25 203 ASN A O 1
ATOM 1521 N N . GLY A 1 204 ? 6.367 8.549 -21.258 1.00 95.69 204 GLY A N 1
ATOM 1522 C CA . GLY A 1 204 ? 6.733 8.454 -19.843 1.00 95.69 204 GLY A CA 1
ATOM 1523 C C . GLY A 1 204 ? 7.808 9.468 -19.458 1.00 95.69 204 GLY A C 1
ATOM 1524 O O . GLY A 1 204 ? 7.784 10.618 -19.902 1.00 95.69 204 GLY A O 1
ATOM 1525 N N . THR A 1 205 ? 8.755 9.041 -18.625 1.00 92.25 205 THR A N 1
ATOM 1526 C CA . THR A 1 205 ? 9.870 9.874 -18.166 1.00 92.25 205 THR A CA 1
ATOM 1527 C C . THR A 1 205 ? 10.772 10.257 -19.332 1.00 92.25 205 THR A C 1
ATOM 1529 O O . THR A 1 205 ? 11.241 9.414 -20.093 1.00 92.25 205 THR A O 1
ATOM 1532 N N . ASP A 1 206 ? 11.044 11.553 -19.460 1.00 90.75 206 ASP A N 1
ATOM 1533 C CA . ASP A 1 206 ? 11.834 12.117 -20.547 1.00 90.75 206 ASP A CA 1
ATOM 1534 C C . ASP A 1 206 ? 12.982 12.997 -20.030 1.00 90.75 206 ASP A C 1
ATOM 1536 O O . ASP A 1 206 ? 13.128 13.267 -18.836 1.00 90.75 206 ASP A O 1
ATOM 1540 N N . GLY A 1 207 ? 13.836 13.460 -20.946 1.00 82.69 207 GLY A N 1
ATOM 1541 C CA . GLY A 1 207 ? 14.960 14.323 -20.589 1.00 82.69 207 GLY A CA 1
ATOM 1542 C C . GLY A 1 207 ? 14.603 15.808 -20.439 1.00 82.69 207 GLY A C 1
ATOM 1543 O O . GLY A 1 207 ? 15.520 16.628 -20.338 1.00 82.69 207 GLY A O 1
ATOM 1544 N N . SER A 1 208 ? 13.321 16.197 -20.464 1.00 85.00 208 SER A N 1
ATOM 1545 C CA . SER A 1 208 ? 12.920 17.616 -20.485 1.00 85.00 208 SER A CA 1
ATOM 1546 C C . SER A 1 208 ? 13.386 18.382 -19.250 1.00 85.00 208 SER A C 1
ATOM 1548 O O . SER A 1 208 ? 13.805 19.537 -19.353 1.00 85.00 208 SER A O 1
ATOM 1550 N N . PHE A 1 209 ? 13.423 17.708 -18.098 1.00 78.19 209 PHE A N 1
ATOM 1551 C CA . PHE A 1 209 ? 13.939 18.258 -16.846 1.00 78.19 209 PHE A CA 1
ATOM 1552 C C . PHE A 1 209 ? 15.427 18.649 -16.925 1.00 78.19 209 PHE A C 1
ATOM 1554 O O . PHE A 1 209 ? 15.895 19.507 -16.179 1.00 78.19 209 PHE A O 1
ATOM 1561 N N . TYR A 1 210 ? 16.164 18.070 -17.874 1.00 78.81 210 TYR A N 1
ATOM 1562 C CA . TYR A 1 210 ? 17.600 18.263 -18.063 1.00 78.81 210 TYR A CA 1
ATOM 1563 C C . TYR A 1 210 ? 17.952 18.981 -19.375 1.00 78.81 210 TYR A C 1
ATOM 1565 O O . TYR A 1 210 ? 19.110 18.991 -19.791 1.00 78.81 210 TYR A O 1
ATOM 1573 N N . GLY A 1 211 ? 16.965 19.611 -20.021 1.00 72.81 211 GLY A N 1
ATOM 1574 C CA . GLY A 1 211 ? 17.166 20.404 -21.236 1.00 72.81 211 GLY A CA 1
ATOM 1575 C C . GLY A 1 211 ? 17.094 19.619 -22.549 1.00 72.81 211 GLY A C 1
ATOM 1576 O O . GLY A 1 211 ? 17.338 20.209 -23.604 1.00 72.81 211 GLY A O 1
ATOM 1577 N N . SER A 1 212 ? 16.734 18.331 -22.516 1.00 75.50 212 SER A N 1
ATOM 1578 C CA . SER A 1 212 ? 16.385 17.567 -23.723 1.00 75.50 212 SER A CA 1
ATOM 1579 C C . SER A 1 212 ? 14.984 17.946 -24.225 1.00 75.50 212 SER A C 1
ATOM 1581 O O . SER A 1 212 ? 14.204 18.606 -23.537 1.00 75.50 212 SER A O 1
ATOM 1583 N N . GLN A 1 213 ? 14.649 17.558 -25.457 1.00 79.44 213 GLN A N 1
ATOM 1584 C CA . GLN A 1 213 ? 13.306 17.800 -25.993 1.00 79.44 213 GLN A CA 1
ATOM 1585 C C . GLN A 1 213 ? 12.261 16.971 -25.220 1.00 79.44 213 GLN A C 1
ATOM 1587 O O . GLN A 1 213 ? 12.512 15.788 -24.984 1.00 79.44 213 GLN A O 1
ATOM 1592 N N . PRO A 1 214 ? 11.096 17.548 -24.861 1.00 89.06 214 PRO A N 1
ATOM 1593 C CA . PRO A 1 214 ? 10.004 16.791 -24.254 1.00 89.06 214 PRO A CA 1
ATOM 1594 C C . PRO A 1 214 ? 9.574 15.595 -25.106 1.00 89.06 214 PRO A C 1
ATOM 1596 O O . PRO A 1 214 ? 9.578 15.670 -26.337 1.00 89.06 214 PRO A O 1
ATOM 1599 N N . GLY A 1 215 ? 9.197 14.507 -24.439 1.00 94.25 215 GLY A N 1
ATOM 1600 C CA . GLY A 1 215 ? 8.799 13.240 -25.044 1.00 94.25 215 GLY A CA 1
ATOM 1601 C C . GLY A 1 215 ? 9.940 12.484 -25.723 1.00 94.25 215 GLY A C 1
ATOM 1602 O O . GLY A 1 215 ? 9.683 11.682 -26.619 1.00 94.25 215 GLY A O 1
ATOM 1603 N N . ARG A 1 216 ? 11.204 12.763 -25.369 1.00 94.00 216 ARG A N 1
ATOM 1604 C CA . ARG A 1 216 ? 12.372 12.100 -25.964 1.00 94.00 216 ARG A CA 1
ATOM 1605 C C . ARG A 1 216 ? 13.375 11.613 -24.934 1.00 94.00 216 ARG A C 1
ATOM 1607 O O . ARG A 1 216 ? 13.668 12.290 -23.946 1.00 94.00 216 ARG A O 1
ATOM 1614 N N . ILE A 1 217 ? 13.966 10.471 -25.264 1.00 96.25 217 ILE A N 1
ATOM 1615 C CA . ILE A 1 217 ? 15.157 9.920 -24.617 1.00 96.25 217 ILE A CA 1
ATOM 1616 C C . ILE A 1 217 ? 16.301 9.874 -25.632 1.00 96.25 217 ILE A C 1
ATOM 1618 O O . ILE A 1 217 ? 16.079 9.973 -26.841 1.00 96.25 217 ILE A O 1
ATOM 1622 N N . ARG A 1 218 ? 17.537 9.730 -25.154 1.00 95.62 218 ARG A N 1
ATOM 1623 C CA . ARG A 1 218 ? 18.721 9.657 -26.023 1.00 95.62 218 ARG A CA 1
ATOM 1624 C C . ARG A 1 218 ? 19.021 8.237 -26.498 1.00 95.62 218 ARG A C 1
ATOM 1626 O O . ARG A 1 218 ? 19.503 8.046 -27.611 1.00 95.62 218 ARG A O 1
ATOM 1633 N N . GLY A 1 219 ? 18.744 7.254 -25.649 1.00 96.56 219 GLY A N 1
ATOM 1634 C CA . GLY A 1 219 ? 19.037 5.849 -25.896 1.00 96.56 219 GLY A CA 1
ATOM 1635 C C . GLY A 1 219 ? 18.693 4.981 -24.697 1.00 96.56 219 GLY A C 1
ATOM 1636 O O . GLY A 1 219 ? 18.285 5.491 -23.653 1.00 96.56 219 GLY A O 1
ATOM 1637 N N . PHE A 1 220 ? 18.876 3.676 -24.844 1.00 97.81 220 PHE A N 1
ATOM 1638 C CA . PHE A 1 220 ? 18.765 2.728 -23.743 1.00 97.81 220 PHE A CA 1
ATOM 1639 C C . PHE A 1 220 ? 19.702 1.537 -23.943 1.00 97.81 220 PHE A C 1
ATOM 1641 O O . PHE A 1 220 ? 20.158 1.272 -25.056 1.00 97.81 220 PHE A O 1
ATOM 1648 N N . PHE A 1 221 ? 19.953 0.799 -22.865 1.00 97.44 221 PHE A N 1
ATOM 1649 C CA . PHE A 1 221 ? 20.678 -0.470 -22.899 1.00 97.44 221 PHE A CA 1
ATOM 1650 C C . PHE A 1 221 ? 20.135 -1.456 -21.864 1.00 97.44 221 PHE A C 1
ATOM 1652 O O . PHE A 1 221 ? 19.516 -1.048 -20.880 1.00 97.44 221 PHE A O 1
ATOM 1659 N N . VAL A 1 222 ? 20.332 -2.758 -22.094 1.00 97.06 222 VAL A N 1
ATOM 1660 C CA . VAL A 1 222 ? 19.863 -3.802 -21.172 1.00 97.06 222 VAL A CA 1
ATOM 1661 C C . VAL A 1 222 ? 20.721 -3.826 -19.909 1.00 97.06 222 VAL A C 1
ATOM 1663 O O . VAL A 1 222 ? 21.948 -3.849 -19.987 1.00 97.06 222 VAL A O 1
ATOM 1666 N N . LEU A 1 223 ? 20.075 -3.871 -18.743 1.00 96.12 223 LEU A N 1
ATOM 1667 C CA . LEU A 1 223 ? 20.754 -4.043 -17.460 1.00 96.12 223 LEU A CA 1
ATOM 1668 C C . LEU A 1 223 ? 20.824 -5.531 -17.088 1.00 96.12 223 LEU A C 1
ATOM 1670 O O . LEU A 1 223 ? 19.837 -6.253 -17.263 1.00 96.12 223 LEU A O 1
ATOM 1674 N N . PRO A 1 224 ? 21.956 -6.019 -16.548 1.00 94.50 224 PRO A N 1
ATOM 1675 C CA . PRO A 1 224 ? 21.987 -7.343 -15.949 1.00 94.50 224 PRO A CA 1
ATOM 1676 C C . PRO A 1 224 ? 21.079 -7.371 -14.719 1.00 94.50 224 PRO A C 1
ATOM 1678 O O . PRO A 1 224 ? 20.933 -6.382 -14.007 1.00 94.50 224 PRO A O 1
ATOM 1681 N N . TYR A 1 225 ? 20.480 -8.527 -14.455 1.00 94.69 225 TYR A N 1
ATOM 1682 C CA . TYR A 1 225 ? 19.562 -8.703 -13.339 1.00 94.69 225 TYR A CA 1
ATOM 1683 C C . TYR A 1 225 ? 19.894 -9.970 -12.562 1.00 94.69 225 TYR A C 1
ATOM 1685 O O . TYR A 1 225 ? 20.123 -11.030 -13.148 1.00 94.69 225 TYR A O 1
ATOM 1693 N N . SER A 1 226 ? 19.875 -9.847 -11.237 1.00 93.94 226 SER A N 1
ATOM 1694 C CA . SER A 1 226 ? 19.922 -10.971 -10.306 1.00 93.94 226 SER A CA 1
ATOM 1695 C C . SER A 1 226 ? 18.680 -10.929 -9.409 1.00 93.94 226 SER A C 1
ATOM 1697 O O . SER A 1 226 ? 18.431 -9.875 -8.809 1.00 93.94 226 SER A O 1
ATOM 1699 N N . PRO A 1 227 ? 17.910 -12.029 -9.297 1.00 95.12 227 PRO A N 1
ATOM 1700 C CA . PRO A 1 227 ? 16.722 -12.076 -8.448 1.00 95.12 227 PRO A CA 1
ATOM 1701 C C . PRO A 1 227 ? 17.028 -11.799 -6.975 1.00 95.12 227 PRO A C 1
ATOM 1703 O O . PRO A 1 227 ? 18.032 -12.285 -6.449 1.00 95.12 227 PRO A O 1
ATOM 1706 N N . ALA A 1 228 ? 16.130 -11.081 -6.302 1.00 96.38 228 ALA A N 1
ATOM 1707 C CA . ALA A 1 228 ? 16.125 -10.930 -4.849 1.00 96.38 228 ALA A CA 1
ATOM 1708 C C . ALA A 1 228 ? 14.786 -11.395 -4.258 1.00 96.38 228 ALA A C 1
ATOM 1710 O O . ALA A 1 228 ? 13.759 -11.374 -4.929 1.00 96.38 228 ALA A O 1
ATOM 1711 N N . ASP A 1 229 ? 14.797 -11.828 -2.995 1.00 96.25 229 ASP A N 1
ATOM 1712 C CA . ASP A 1 229 ? 13.576 -12.219 -2.283 1.00 96.25 229 ASP A CA 1
ATOM 1713 C C . ASP A 1 229 ? 12.738 -10.973 -1.925 1.00 96.25 229 ASP A C 1
ATOM 1715 O O . ASP A 1 229 ? 13.220 -10.139 -1.149 1.00 96.25 229 ASP A O 1
ATOM 1719 N N . PRO A 1 230 ? 11.491 -10.843 -2.425 1.00 96.25 230 PRO A N 1
ATOM 1720 C CA . PRO A 1 230 ? 10.618 -9.717 -2.108 1.00 96.25 230 PRO A CA 1
ATOM 1721 C C . PRO A 1 230 ? 9.900 -9.868 -0.757 1.00 96.25 230 PRO A C 1
ATOM 1723 O O . PRO A 1 230 ? 9.106 -9.002 -0.393 1.00 96.25 230 PRO A O 1
ATOM 1726 N N . SER A 1 231 ? 10.137 -10.931 0.022 1.00 94.56 231 SER A N 1
ATOM 1727 C CA . SER A 1 231 ? 9.505 -11.109 1.339 1.00 94.56 231 SER A CA 1
ATOM 1728 C C . SER A 1 231 ? 9.649 -9.912 2.304 1.00 94.56 231 SER A C 1
ATOM 1730 O O . SER A 1 231 ? 8.662 -9.610 2.984 1.00 94.56 231 SER A O 1
ATOM 1732 N N . PRO A 1 232 ? 10.766 -9.142 2.332 1.00 95.12 232 PRO A N 1
ATOM 1733 C CA . PRO A 1 232 ? 10.893 -7.962 3.195 1.00 95.12 232 PRO A CA 1
ATOM 1734 C C . PRO A 1 232 ? 9.923 -6.821 2.858 1.00 95.12 232 PRO A C 1
ATOM 1736 O O . PRO A 1 232 ? 9.779 -5.888 3.647 1.00 95.12 232 PRO A O 1
ATOM 1739 N N . LEU A 1 233 ? 9.264 -6.878 1.697 1.00 96.00 233 LEU A N 1
ATOM 1740 C CA . LEU A 1 233 ? 8.308 -5.871 1.241 1.00 96.00 233 LEU A CA 1
ATOM 1741 C C . LEU A 1 233 ? 6.933 -6.016 1.863 1.00 96.00 233 LEU A C 1
ATOM 1743 O O . LEU A 1 233 ? 6.135 -5.094 1.734 1.00 96.00 233 LEU A O 1
ATOM 1747 N N . TYR A 1 234 ? 6.629 -7.153 2.487 1.00 96.56 234 TYR A N 1
ATOM 1748 C CA . TYR A 1 234 ? 5.296 -7.476 2.984 1.00 96.56 234 TYR A CA 1
ATOM 1749 C C . TYR A 1 234 ? 5.235 -7.282 4.497 1.00 96.56 234 TYR A C 1
ATOM 1751 O O . TYR A 1 234 ? 5.375 -8.225 5.274 1.00 96.56 234 TYR A O 1
ATOM 1759 N N . VAL A 1 235 ? 5.028 -6.030 4.902 1.00 97.19 235 VAL A N 1
ATOM 1760 C CA . VAL A 1 235 ? 4.949 -5.615 6.301 1.00 97.19 235 VAL A CA 1
ATOM 1761 C C . VAL A 1 235 ? 3.483 -5.459 6.695 1.00 97.19 235 VAL A C 1
ATOM 1763 O O . VAL A 1 235 ? 2.790 -4.591 6.167 1.00 97.19 235 VAL A O 1
ATOM 1766 N N . ASP A 1 236 ? 3.032 -6.289 7.636 1.00 97.69 236 ASP A N 1
ATOM 1767 C CA . ASP A 1 236 ? 1.744 -6.141 8.313 1.00 97.69 236 ASP A CA 1
ATOM 1768 C C . ASP A 1 236 ? 1.899 -5.109 9.445 1.00 97.69 236 ASP A C 1
ATOM 1770 O O . ASP A 1 236 ? 2.565 -5.374 10.445 1.00 97.69 236 ASP A O 1
ATOM 1774 N N . ASP A 1 237 ? 1.304 -3.923 9.297 1.00 97.50 237 ASP A N 1
ATOM 1775 C CA . ASP A 1 237 ? 1.335 -2.877 10.328 1.00 97.50 237 ASP A CA 1
ATOM 1776 C C . ASP A 1 237 ? 0.086 -1.991 10.275 1.00 97.50 237 ASP A C 1
ATOM 1778 O O . ASP A 1 237 ? -0.531 -1.823 9.225 1.00 97.50 237 ASP A O 1
ATOM 1782 N N . GLY A 1 238 ? -0.303 -1.415 11.409 1.00 97.31 238 GLY A N 1
ATOM 1783 C CA . GLY A 1 238 ? -1.482 -0.567 11.522 1.00 97.31 238 GLY A CA 1
ATOM 1784 C C . GLY A 1 238 ? -1.737 -0.066 12.936 1.00 97.31 238 GLY A C 1
ATOM 1785 O O . GLY A 1 238 ? -0.939 -0.271 13.847 1.00 97.31 238 GLY A O 1
ATOM 1786 N N . ALA A 1 239 ? -2.877 0.583 13.142 1.00 98.44 239 ALA A N 1
ATOM 1787 C CA . ALA A 1 239 ? -3.328 0.962 14.477 1.00 98.44 239 ALA A CA 1
ATOM 1788 C C . ALA A 1 239 ? -4.838 0.827 14.622 1.00 98.44 239 ALA A C 1
ATOM 1790 O O . ALA A 1 239 ? -5.594 1.126 13.693 1.00 98.44 239 ALA A O 1
ATOM 1791 N N . VAL A 1 240 ? -5.269 0.420 15.813 1.00 98.69 240 VAL A N 1
ATOM 1792 C CA . VAL A 1 240 ? -6.679 0.337 16.191 1.00 98.69 240 VAL A CA 1
ATOM 1793 C C . VAL A 1 240 ? -7.029 1.517 17.094 1.00 98.69 240 VAL A C 1
ATOM 1795 O O . VAL A 1 240 ? -6.276 1.884 17.987 1.00 98.69 240 VAL A O 1
ATOM 1798 N N . SER A 1 241 ? -8.192 2.125 16.885 1.00 98.44 241 SER A N 1
ATOM 1799 C CA . SER A 1 241 ? -8.727 3.190 17.737 1.00 98.44 241 SER A CA 1
ATOM 1800 C C . SER A 1 241 ? -10.198 2.949 18.053 1.00 98.44 241 SER A C 1
ATOM 1802 O O . SER A 1 241 ? -10.964 2.466 17.219 1.00 98.44 241 SER A O 1
ATOM 1804 N N . ILE A 1 242 ? -10.595 3.280 19.281 1.00 98.31 242 ILE A N 1
ATOM 1805 C CA . ILE A 1 242 ? -11.977 3.157 19.747 1.00 98.31 242 ILE A CA 1
ATOM 1806 C C . ILE A 1 242 ? -12.711 4.455 19.413 1.00 98.31 242 ILE A C 1
ATOM 1808 O O . ILE A 1 242 ? -12.351 5.519 19.909 1.00 98.31 242 ILE A O 1
ATOM 1812 N N . GLN A 1 243 ? -13.746 4.358 18.579 1.00 97.94 243 GLN A N 1
ATOM 1813 C CA . GLN A 1 243 ? -14.607 5.479 18.186 1.00 97.94 243 GLN A CA 1
ATOM 1814 C C . GLN A 1 243 ? -15.835 5.581 19.095 1.00 97.94 243 GLN A C 1
ATOM 1816 O O . GLN A 1 243 ? -16.278 6.667 19.457 1.00 97.94 243 GLN A O 1
ATOM 1821 N N . THR A 1 244 ? -16.398 4.437 19.484 1.00 97.81 244 THR A N 1
ATOM 1822 C CA . THR A 1 244 ? -17.481 4.333 20.465 1.00 97.81 244 THR A CA 1
ATOM 1823 C C . THR A 1 244 ? -17.109 3.242 21.466 1.00 97.81 244 THR A C 1
ATOM 1825 O O . THR A 1 244 ? -17.130 2.067 21.089 1.00 97.81 244 THR A O 1
ATOM 1828 N N . PRO A 1 245 ? -16.706 3.612 22.697 1.00 97.06 245 PRO A N 1
ATOM 1829 C CA . PRO A 1 245 ? -16.308 2.651 23.719 1.00 97.06 245 PRO A CA 1
ATOM 1830 C C . PRO A 1 245 ? -17.523 1.916 24.303 1.00 97.06 245 PRO A C 1
ATOM 1832 O O . PRO A 1 245 ? -18.662 2.358 24.114 1.00 97.06 245 PRO A O 1
ATOM 1835 N N . PRO A 1 246 ? -17.297 0.830 25.063 1.00 96.00 246 PRO A N 1
ATOM 1836 C CA . PRO A 1 246 ? -18.322 0.265 25.931 1.00 96.00 246 PRO A CA 1
ATOM 1837 C C . PRO A 1 246 ? -18.896 1.325 26.890 1.00 96.00 246 PRO A C 1
ATOM 1839 O O . PRO A 1 246 ? -18.195 2.284 27.238 1.00 96.00 246 PRO A O 1
ATOM 1842 N N . PRO A 1 247 ? -20.144 1.162 27.365 1.00 92.56 247 PRO A N 1
ATOM 1843 C CA . PRO A 1 247 ? -20.679 1.985 28.441 1.00 92.56 247 PRO A CA 1
ATOM 1844 C C . PRO A 1 247 ? -19.739 2.010 29.658 1.00 92.56 247 PRO A C 1
ATOM 1846 O O . PRO A 1 247 ? -19.156 0.980 29.996 1.00 92.56 247 PRO A O 1
ATOM 1849 N N . PRO A 1 248 ? -19.622 3.151 30.362 1.00 88.50 248 PRO A N 1
ATOM 1850 C CA . PRO A 1 248 ? -18.704 3.302 31.494 1.00 88.50 248 PRO A CA 1
ATOM 1851 C C . PRO A 1 248 ? -19.066 2.434 32.707 1.00 88.50 248 PRO A C 1
ATOM 1853 O O . PRO A 1 248 ? -18.261 2.331 33.623 1.00 88.50 248 PRO A O 1
ATOM 1856 N N . LEU A 1 249 ? -20.259 1.834 32.723 1.00 88.25 249 LEU A N 1
ATOM 1857 C CA . LEU A 1 249 ? -20.706 0.822 33.673 1.00 88.25 249 LEU A CA 1
ATOM 1858 C C . LEU A 1 249 ? -21.653 -0.132 32.944 1.00 88.25 249 LEU A C 1
ATOM 1860 O O . LEU A 1 249 ? -22.549 0.312 32.222 1.00 88.25 249 LEU A O 1
ATOM 1864 N N . MET A 1 250 ? -21.467 -1.435 33.142 1.00 89.81 250 MET A N 1
ATOM 1865 C CA . MET A 1 250 ? -22.330 -2.460 32.557 1.00 89.81 250 MET A CA 1
ATOM 1866 C C . MET A 1 250 ? -22.860 -3.414 33.626 1.00 89.81 250 MET A C 1
ATOM 1868 O O . MET A 1 250 ? -22.178 -3.761 34.589 1.00 89.81 250 MET A O 1
ATOM 1872 N N . SER A 1 251 ? -24.096 -3.871 33.450 1.00 90.81 251 SER A N 1
ATOM 1873 C CA . SER A 1 251 ? -24.627 -5.001 34.213 1.00 90.81 251 SER A CA 1
ATOM 1874 C C . SER A 1 251 ? -24.041 -6.316 33.687 1.00 90.81 251 SER A C 1
ATOM 1876 O O . SER A 1 251 ? -23.712 -6.406 32.501 1.00 90.81 251 SER A O 1
ATOM 1878 N N . PRO A 1 252 ? -23.938 -7.362 34.522 1.00 91.94 252 PRO A N 1
ATOM 1879 C CA . PRO A 1 252 ? -23.537 -8.679 34.048 1.00 91.94 252 PRO A CA 1
ATOM 1880 C C . PRO A 1 252 ? -24.416 -9.156 32.886 1.00 91.94 252 PRO A C 1
ATOM 1882 O O . PRO A 1 252 ? -25.638 -8.997 32.927 1.00 91.94 252 PRO A O 1
ATOM 1885 N N . SER A 1 253 ? -23.797 -9.725 31.848 1.00 94.12 253 SER A N 1
ATOM 1886 C CA . SER A 1 253 ? -24.480 -10.180 30.622 1.00 94.12 253 SER A CA 1
ATOM 1887 C C . SER A 1 253 ? -25.203 -9.089 29.818 1.00 94.12 253 SER A C 1
ATOM 1889 O O . SER A 1 253 ? -25.954 -9.407 28.897 1.00 94.12 253 SER A O 1
ATOM 1891 N N . GLN A 1 254 ? -24.982 -7.807 30.124 1.00 94.06 254 GLN A N 1
ATOM 1892 C CA . GLN A 1 254 ? -25.491 -6.710 29.308 1.00 94.06 254 GLN A CA 1
ATOM 1893 C C . GLN A 1 254 ? -24.770 -6.677 27.959 1.00 94.06 254 GLN A C 1
ATOM 1895 O O . GLN A 1 254 ? -23.543 -6.774 27.902 1.00 94.06 254 GLN A O 1
ATOM 1900 N N . SER A 1 255 ? -25.528 -6.469 26.883 1.00 96.19 255 SER A N 1
ATOM 1901 C CA . SER A 1 255 ? -24.966 -6.210 25.560 1.00 96.19 255 SER A CA 1
ATOM 1902 C C . SER A 1 255 ? -24.865 -4.713 25.272 1.00 96.19 255 SER A C 1
ATOM 1904 O O . SER A 1 255 ? -25.692 -3.919 25.729 1.00 96.19 255 SER A O 1
ATOM 1906 N N . ALA A 1 256 ? -23.854 -4.332 24.500 1.00 95.50 256 ALA A N 1
ATOM 1907 C CA . ALA A 1 256 ? -23.674 -2.982 23.983 1.00 95.50 256 ALA A CA 1
ATOM 1908 C C . ALA A 1 256 ? -23.055 -3.037 22.584 1.00 95.50 256 ALA A C 1
ATOM 1910 O O . ALA A 1 256 ? -22.330 -3.974 22.263 1.00 95.50 256 ALA A O 1
ATOM 1911 N N . THR A 1 257 ? -23.319 -2.021 21.772 1.00 98.00 257 THR A N 1
ATOM 1912 C CA . THR A 1 257 ? -22.694 -1.866 20.456 1.00 98.00 257 THR A CA 1
ATOM 1913 C C . THR A 1 257 ? -21.495 -0.933 20.578 1.00 98.00 257 THR A C 1
ATOM 1915 O O . THR A 1 257 ? -21.606 0.143 21.168 1.00 98.00 257 THR A O 1
ATOM 1918 N N . VAL A 1 258 ? -20.360 -1.335 20.012 1.00 98.38 258 VAL A N 1
ATOM 1919 C CA . VAL A 1 258 ? -19.115 -0.556 19.990 1.00 98.38 258 VAL A CA 1
ATOM 1920 C C . VAL A 1 258 ? -18.663 -0.314 18.557 1.00 98.38 258 VAL A C 1
ATOM 1922 O O . VAL A 1 258 ? -18.987 -1.070 17.640 1.00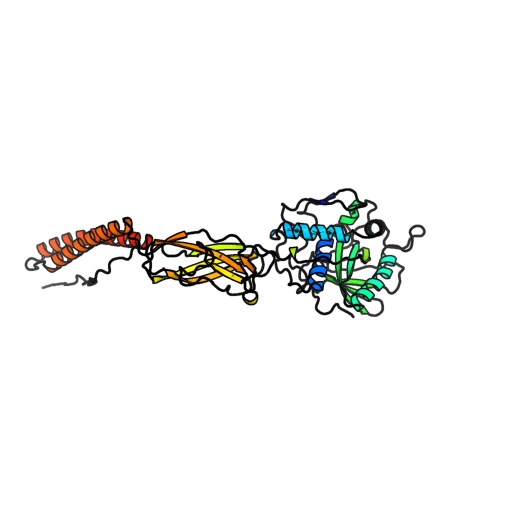 98.38 258 VAL A O 1
ATOM 1925 N N . ILE A 1 259 ? -17.896 0.759 18.366 1.00 98.50 259 ILE A N 1
ATOM 1926 C CA . ILE A 1 259 ? -17.337 1.115 17.062 1.00 98.50 259 ILE A CA 1
ATOM 1927 C C . ILE A 1 259 ? -15.840 1.305 17.223 1.00 98.50 259 ILE A C 1
ATOM 1929 O O . ILE A 1 259 ? -15.393 2.166 17.983 1.00 98.50 259 ILE A O 1
ATOM 1933 N N . LEU A 1 260 ? -15.069 0.511 16.493 1.00 98.62 260 LEU A N 1
ATOM 1934 C CA . LEU A 1 260 ? -13.621 0.633 16.397 1.00 98.62 260 LEU A CA 1
ATOM 1935 C C . LEU A 1 260 ? -13.238 0.955 14.954 1.00 98.62 260 LEU A C 1
ATOM 1937 O O . LEU A 1 260 ? -13.957 0.621 14.013 1.00 98.62 260 LEU A O 1
ATOM 1941 N N . SER A 1 261 ? -12.087 1.582 14.771 1.00 98.38 261 SER A N 1
ATOM 1942 C CA . SER A 1 261 ? -11.466 1.745 13.461 1.00 98.38 261 SER A CA 1
ATOM 1943 C C . SER A 1 261 ? -10.062 1.170 13.455 1.00 98.38 261 SER A C 1
ATOM 1945 O O . SER A 1 261 ? -9.336 1.332 14.432 1.00 98.38 261 SER A O 1
ATOM 1947 N N . ALA A 1 262 ? -9.680 0.533 12.352 1.00 98.44 262 ALA A N 1
ATOM 1948 C CA . ALA A 1 262 ? -8.341 -0.003 12.142 1.00 98.44 262 ALA A CA 1
ATOM 1949 C C . ALA A 1 262 ? -7.752 0.577 10.853 1.00 98.44 262 ALA A C 1
ATOM 1951 O O . ALA A 1 262 ? -8.340 0.403 9.786 1.00 98.44 262 ALA A O 1
ATOM 1952 N N . THR A 1 263 ? -6.618 1.267 10.949 1.00 98.44 263 THR A N 1
ATOM 1953 C CA . THR A 1 263 ? -5.932 1.891 9.805 1.00 98.44 263 THR A CA 1
ATOM 1954 C C . THR A 1 263 ? -4.690 1.097 9.439 1.00 98.44 263 THR A C 1
ATOM 1956 O O . THR A 1 263 ? -3.907 0.761 10.327 1.00 98.44 263 THR A O 1
ATOM 1959 N N . ASN A 1 264 ? -4.515 0.814 8.149 1.00 98.38 264 ASN A N 1
ATOM 1960 C CA . ASN A 1 264 ? -3.374 0.074 7.623 1.00 98.38 264 ASN A CA 1
ATOM 1961 C C . ASN A 1 264 ? -2.186 1.010 7.361 1.00 98.38 264 ASN A C 1
ATOM 1963 O O . ASN A 1 264 ? -2.277 1.901 6.519 1.00 98.38 264 ASN A O 1
ATOM 1967 N N . TYR A 1 265 ? -1.086 0.798 8.083 1.00 96.31 265 TYR A N 1
ATOM 1968 C CA . TYR A 1 265 ? 0.174 1.543 7.945 1.00 96.31 265 TYR A CA 1
ATOM 1969 C C . TYR A 1 265 ? 1.309 0.686 7.369 1.00 96.31 265 TYR A C 1
ATOM 1971 O O . TYR A 1 265 ? 2.430 1.164 7.215 1.00 96.31 265 TYR A O 1
ATOM 1979 N N . GLY A 1 266 ? 1.024 -0.578 7.061 1.00 96.62 266 GLY A N 1
ATOM 1980 C CA . GLY A 1 266 ? 1.956 -1.490 6.425 1.00 96.62 266 GLY A CA 1
ATOM 1981 C C . GLY A 1 266 ? 1.970 -1.341 4.907 1.00 96.62 266 GLY A C 1
ATOM 1982 O O . GLY A 1 266 ? 1.533 -0.345 4.336 1.00 96.62 266 GLY A O 1
ATOM 1983 N N . THR A 1 267 ? 2.463 -2.372 4.234 1.00 97.06 267 THR A N 1
ATOM 1984 C CA . THR A 1 267 ? 2.534 -2.456 2.763 1.00 97.06 267 THR A CA 1
ATOM 1985 C C . THR A 1 267 ? 1.685 -3.585 2.190 1.00 97.06 267 THR A C 1
ATOM 1987 O O . THR A 1 267 ? 1.453 -3.643 0.981 1.00 97.06 267 THR A O 1
ATOM 1990 N N . THR A 1 268 ? 1.195 -4.477 3.048 1.00 97.25 268 THR A N 1
ATOM 1991 C CA . THR A 1 268 ? 0.282 -5.565 2.706 1.00 97.25 268 THR A CA 1
ATOM 1992 C C . THR A 1 268 ? -1.163 -5.080 2.711 1.00 97.25 268 THR A C 1
ATOM 1994 O O . THR A 1 268 ? -1.587 -4.337 3.593 1.00 97.25 268 THR A O 1
ATOM 1997 N N . SER A 1 269 ? -1.968 -5.543 1.758 1.00 97.62 269 SER A N 1
ATOM 1998 C CA . SER A 1 269 ? -3.422 -5.397 1.853 1.00 97.62 269 SER A CA 1
ATOM 1999 C C . SER A 1 269 ? -3.985 -6.410 2.846 1.00 97.62 269 SER A C 1
ATOM 2001 O O . SER A 1 269 ? -3.739 -7.613 2.728 1.00 97.62 269 SER A O 1
ATOM 2003 N N . TRP A 1 270 ? -4.785 -5.947 3.804 1.00 98.19 270 TRP A N 1
ATOM 2004 C CA . TRP A 1 270 ? -5.451 -6.831 4.756 1.00 98.19 270 TRP A CA 1
ATOM 2005 C C . TRP A 1 270 ? -6.675 -7.462 4.102 1.00 98.19 270 TRP A C 1
ATOM 2007 O O . TRP A 1 270 ? -7.731 -6.836 4.016 1.00 98.19 270 TRP A O 1
ATOM 2017 N N . ASP A 1 271 ? -6.542 -8.698 3.629 1.00 97.44 271 ASP A N 1
ATOM 2018 C CA . ASP A 1 271 ? -7.641 -9.450 3.024 1.00 97.44 271 ASP A CA 1
ATOM 2019 C C . ASP A 1 271 ? -8.353 -10.334 4.073 1.00 97.44 271 ASP A C 1
ATOM 2021 O O . ASP A 1 271 ? -7.727 -11.228 4.657 1.00 97.44 271 ASP A O 1
ATOM 2025 N N . PRO A 1 272 ? -9.670 -10.170 4.313 1.00 96.88 272 PRO A N 1
ATOM 2026 C CA . PRO A 1 272 ? -10.403 -11.053 5.219 1.00 96.88 272 PRO A CA 1
ATOM 2027 C C . PRO A 1 272 ? -10.327 -12.542 4.828 1.00 96.88 272 PRO A C 1
ATOM 2029 O O . PRO A 1 272 ? -10.408 -13.406 5.704 1.00 96.88 272 PRO A O 1
ATOM 2032 N N . GLY A 1 273 ? -10.179 -12.861 3.537 1.00 96.62 273 GLY A N 1
ATOM 2033 C CA . GLY A 1 273 ? -9.963 -14.216 3.026 1.00 96.62 273 GLY A CA 1
ATOM 2034 C C . GLY A 1 273 ? -8.580 -14.782 3.364 1.00 96.62 273 GLY A C 1
ATOM 2035 O O . GLY A 1 273 ? -8.455 -15.986 3.575 1.00 96.62 273 GLY A O 1
ATOM 2036 N N . ALA A 1 274 ? -7.570 -13.919 3.511 1.00 96.06 274 ALA A N 1
ATOM 2037 C CA . ALA A 1 274 ? -6.208 -14.278 3.919 1.00 96.06 274 ALA A CA 1
ATOM 2038 C C . ALA A 1 274 ? -6.010 -14.314 5.445 1.00 96.06 274 ALA A C 1
ATOM 2040 O O . ALA A 1 274 ? -4.901 -14.536 5.933 1.00 96.06 274 ALA A O 1
ATOM 2041 N N . GLY A 1 275 ? -7.084 -14.105 6.207 1.00 97.38 275 GLY A N 1
ATOM 2042 C CA . GLY A 1 275 ? -7.103 -14.328 7.642 1.00 97.38 275 GLY A CA 1
ATOM 2043 C C . GLY A 1 275 ? -6.955 -13.079 8.513 1.00 97.38 275 GLY A C 1
ATOM 2044 O O . GLY A 1 275 ? -6.854 -13.227 9.731 1.00 97.38 275 GLY A O 1
ATOM 2045 N N . TYR A 1 276 ? -6.978 -11.879 7.932 1.00 98.50 276 TYR A N 1
ATOM 2046 C CA . TYR A 1 276 ? -6.893 -10.626 8.683 1.00 98.50 276 TYR A CA 1
ATOM 2047 C C . TYR A 1 276 ? -8.184 -10.347 9.462 1.00 98.50 276 TYR A C 1
ATOM 2049 O O . TYR A 1 276 ? -9.289 -10.379 8.909 1.00 98.50 276 TYR A O 1
ATOM 2057 N N . ARG A 1 277 ? -8.052 -10.101 10.767 1.00 98.38 277 ARG A N 1
ATOM 2058 C CA . ARG A 1 277 ? -9.154 -9.880 11.713 1.00 98.38 277 ARG A CA 1
ATOM 2059 C C . ARG A 1 277 ? -8.738 -8.888 12.792 1.00 98.38 277 ARG A C 1
ATOM 2061 O O . ARG A 1 277 ? -7.554 -8.661 13.018 1.00 98.38 277 ARG A O 1
ATOM 2068 N N . LEU A 1 278 ? -9.726 -8.341 13.485 1.00 98.50 278 LEU A N 1
ATOM 2069 C CA . LEU A 1 278 ? -9.521 -7.694 14.771 1.00 98.50 278 LEU A CA 1
ATOM 2070 C C . LEU A 1 278 ? -9.699 -8.752 15.871 1.00 98.50 278 LEU A C 1
ATOM 2072 O O . LEU A 1 278 ? -10.667 -9.515 15.837 1.00 98.50 278 LEU A O 1
ATOM 2076 N N . GLY A 1 279 ? -8.774 -8.821 16.821 1.00 98.44 279 GLY A N 1
ATOM 2077 C CA . GLY A 1 279 ? -8.798 -9.778 17.922 1.00 98.44 279 GLY A CA 1
ATOM 2078 C C . GLY A 1 279 ? -8.755 -9.101 19.289 1.00 98.44 279 GLY A C 1
ATOM 2079 O O . GLY A 1 279 ? -8.175 -8.026 19.441 1.00 98.44 279 GLY A O 1
ATOM 2080 N N . SER A 1 280 ? -9.406 -9.728 20.263 1.00 98.31 280 SER A N 1
ATOM 2081 C CA . SER A 1 280 ? -9.500 -9.243 21.641 1.00 98.31 280 SER A CA 1
ATOM 2082 C C . SER A 1 280 ? -8.156 -9.317 22.365 1.00 98.31 280 SER A C 1
ATOM 2084 O O . SER A 1 280 ? -7.416 -10.296 22.216 1.00 98.31 280 SER A O 1
ATOM 2086 N N . GLN A 1 281 ? -7.894 -8.314 23.189 1.00 98.25 281 GLN A N 1
ATOM 2087 C CA . GLN A 1 281 ? -6.724 -8.168 24.047 1.00 98.25 281 GLN A CA 1
ATOM 2088 C C . GLN A 1 281 ? -7.151 -7.914 25.501 1.00 98.25 281 GLN A C 1
ATOM 2090 O O . GLN A 1 281 ? -8.344 -7.889 25.802 1.00 98.25 281 GLN A O 1
ATOM 2095 N N . ASP A 1 282 ? -6.159 -7.776 26.383 1.00 95.56 282 ASP A N 1
ATOM 2096 C CA . ASP A 1 282 ? -6.311 -7.542 27.826 1.00 95.56 282 ASP A CA 1
ATOM 2097 C C . ASP A 1 282 ? -7.274 -8.520 28.542 1.00 95.56 282 ASP A C 1
ATOM 2099 O O . ASP A 1 282 ? -8.300 -8.094 29.073 1.00 95.56 282 ASP A O 1
ATOM 2103 N N . PRO A 1 283 ? -6.974 -9.842 28.570 1.00 95.94 283 PRO A N 1
ATOM 2104 C CA . PRO A 1 283 ? -5.744 -10.506 28.106 1.00 95.94 283 PRO A CA 1
ATOM 2105 C C . PRO A 1 283 ? -5.786 -10.930 26.627 1.00 95.94 283 PRO A C 1
ATOM 2107 O O . PRO A 1 283 ? -6.853 -11.105 26.052 1.00 95.94 283 PRO A O 1
ATOM 2110 N N . GLN A 1 284 ? -4.630 -11.151 25.992 1.00 97.50 284 GLN A N 1
ATOM 2111 C CA . GLN A 1 284 ? -4.582 -11.579 24.586 1.00 97.50 284 GLN A CA 1
ATOM 2112 C C . GLN A 1 284 ? -5.442 -12.824 24.315 1.00 97.50 284 GLN A C 1
ATOM 2114 O O . GLN A 1 284 ? -5.308 -13.836 25.001 1.00 97.50 284 GLN A O 1
ATOM 2119 N N . ASP A 1 285 ? -6.242 -12.761 23.246 1.00 97.31 285 ASP A N 1
ATOM 2120 C CA . ASP A 1 285 ? -6.992 -13.890 22.683 1.00 97.31 285 ASP A CA 1
ATOM 2121 C C . ASP A 1 285 ? -8.069 -14.490 23.609 1.00 97.31 285 ASP A C 1
ATOM 2123 O O . ASP A 1 285 ? -8.184 -15.705 23.776 1.00 97.31 285 ASP A O 1
ATOM 2127 N N . ASN A 1 286 ? -8.864 -13.622 24.236 1.00 97.38 286 ASN A N 1
ATOM 2128 C CA . ASN A 1 286 ? -9.944 -14.003 25.143 1.00 97.38 286 ASN A CA 1
ATOM 2129 C C . ASN A 1 286 ? -11.345 -13.985 24.484 1.00 97.38 286 ASN A C 1
ATOM 2131 O O . ASN A 1 286 ? -11.512 -13.702 23.302 1.00 97.38 286 ASN A O 1
ATOM 2135 N N . THR A 1 287 ? -12.383 -14.307 25.260 1.00 97.38 287 THR A N 1
ATOM 2136 C CA . THR A 1 287 ? -13.794 -14.166 24.846 1.00 97.38 287 THR A CA 1
ATOM 2137 C C . THR A 1 287 ? -14.647 -13.488 25.921 1.00 97.38 287 THR A C 1
ATOM 2139 O O . THR A 1 287 ? -15.842 -13.764 26.029 1.00 97.38 287 THR A O 1
ATOM 2142 N N . GLU A 1 288 ? -14.047 -12.642 26.758 1.00 96.25 288 GLU A N 1
ATOM 2143 C CA . GLU A 1 288 ? -14.709 -11.995 27.900 1.00 96.25 288 GLU A CA 1
ATOM 2144 C C . GLU A 1 288 ? -15.898 -11.142 27.452 1.00 96.25 288 GLU A C 1
ATOM 2146 O O . GLU A 1 288 ? -16.951 -11.157 28.084 1.00 96.25 288 GLU A O 1
ATOM 2151 N N . TRP A 1 289 ? -15.776 -10.496 26.292 1.00 97.31 289 TRP A N 1
ATOM 2152 C CA . TRP A 1 289 ? -16.823 -9.670 25.688 1.00 97.31 289 TRP A CA 1
ATOM 2153 C C . TRP A 1 289 ? -17.799 -10.449 24.790 1.00 97.31 289 TRP A C 1
ATOM 2155 O O . TRP A 1 289 ? -18.467 -9.868 23.931 1.00 97.31 289 TRP A O 1
ATOM 2165 N N . GLY A 1 290 ? -17.875 -11.775 24.950 1.00 96.56 290 GLY A N 1
ATOM 2166 C CA . GLY A 1 290 ? -18.744 -12.674 24.181 1.00 96.56 290 GLY A CA 1
ATOM 2167 C C . GLY A 1 290 ? -18.208 -13.061 22.796 1.00 96.56 290 GLY A C 1
ATOM 2168 O O . GLY A 1 290 ? -18.729 -13.981 22.168 1.00 96.56 290 GLY A O 1
ATOM 2169 N N . THR A 1 291 ? -17.148 -12.405 22.328 1.00 96.31 291 THR A N 1
ATOM 2170 C CA . THR A 1 291 ? -16.419 -12.736 21.099 1.00 96.31 291 THR A CA 1
ATOM 2171 C C . THR A 1 291 ? -14.943 -12.384 21.259 1.00 96.31 291 THR A C 1
ATOM 2173 O O . THR A 1 291 ? -14.612 -11.421 21.946 1.00 96.31 291 THR A O 1
ATOM 2176 N N . GLY A 1 292 ? -14.068 -13.160 20.617 1.00 97.12 292 GLY A N 1
ATOM 2177 C CA . GLY A 1 292 ? -12.629 -12.886 20.556 1.00 97.12 292 GLY A CA 1
ATOM 2178 C C . GLY A 1 292 ? -12.145 -12.407 19.188 1.00 97.12 292 GLY A C 1
ATOM 2179 O O . GLY A 1 292 ? -10.967 -12.087 19.025 1.00 97.12 292 GLY A O 1
ATOM 2180 N N . ARG A 1 293 ? -13.019 -12.400 18.169 1.00 97.94 293 ARG A N 1
ATOM 2181 C CA . ARG A 1 293 ? -12.654 -12.109 16.775 1.00 97.94 293 ARG A CA 1
ATOM 2182 C C . ARG A 1 293 ? -13.744 -11.355 16.040 1.00 97.94 293 ARG A C 1
ATOM 2184 O O . ARG A 1 293 ? -14.888 -11.800 15.994 1.00 97.94 293 ARG A O 1
ATOM 2191 N N . ILE A 1 294 ? -13.347 -10.287 15.358 1.00 98.19 294 ILE A N 1
ATOM 2192 C CA . ILE A 1 294 ? -14.192 -9.527 14.441 1.00 98.19 294 ILE A CA 1
ATOM 2193 C C . ILE A 1 294 ? -13.566 -9.583 13.050 1.00 98.19 294 ILE A C 1
ATOM 2195 O O . ILE A 1 294 ? -12.391 -9.275 12.848 1.00 98.19 294 ILE A O 1
ATOM 2199 N N . LYS A 1 295 ? -14.360 -10.013 12.070 1.00 96.88 295 LYS A N 1
ATOM 2200 C CA . LYS A 1 295 ? -13.939 -10.051 10.670 1.00 96.88 295 LYS A CA 1
ATOM 2201 C C . LYS A 1 295 ? -13.895 -8.624 10.117 1.00 96.88 295 LYS A C 1
ATOM 2203 O O . LYS A 1 295 ? -14.860 -7.883 10.287 1.00 96.88 295 LYS A O 1
ATOM 2208 N N . ILE A 1 296 ? -12.822 -8.264 9.411 1.00 97.06 296 ILE A N 1
ATOM 2209 C CA . ILE A 1 296 ? -12.806 -7.014 8.640 1.00 97.06 296 ILE A CA 1
ATOM 2210 C C . ILE A 1 296 ? -13.790 -7.098 7.457 1.00 97.06 296 ILE A C 1
ATOM 2212 O O . ILE A 1 296 ? -13.961 -8.174 6.875 1.00 97.06 296 ILE A O 1
ATOM 2216 N N . PRO A 1 297 ? -14.485 -6.001 7.110 1.00 94.12 297 PRO A N 1
ATOM 2217 C CA . PRO A 1 297 ? -15.616 -6.059 6.183 1.00 94.12 297 PRO A CA 1
ATOM 2218 C C . PRO A 1 297 ? -15.191 -6.307 4.731 1.00 94.12 297 PRO A C 1
ATOM 2220 O O . PRO A 1 297 ? -15.896 -6.991 3.989 1.00 94.12 297 PRO A O 1
ATOM 2223 N N . THR A 1 298 ? -14.040 -5.769 4.333 1.00 96.19 298 THR A N 1
ATOM 2224 C CA . THR A 1 298 ? -13.484 -5.821 2.977 1.00 96.19 298 THR A CA 1
ATOM 2225 C C . THR A 1 298 ? -11.961 -5.875 3.042 1.00 96.19 298 THR A C 1
ATOM 2227 O O . THR A 1 298 ? -11.385 -5.779 4.126 1.00 96.19 298 THR A O 1
ATOM 2230 N N . VAL A 1 299 ? -11.314 -6.004 1.881 1.00 97.88 299 VAL A N 1
ATOM 2231 C CA . VAL A 1 299 ? -9.871 -5.771 1.760 1.00 97.88 299 VAL A CA 1
ATOM 2232 C C . VAL A 1 299 ? -9.556 -4.328 2.162 1.00 97.88 299 VAL A C 1
ATOM 2234 O O . VAL A 1 299 ? -10.265 -3.412 1.737 1.00 97.88 299 VAL A O 1
ATOM 2237 N N . ILE A 1 300 ? -8.522 -4.141 2.982 1.00 98.31 300 ILE A N 1
ATOM 2238 C CA . ILE A 1 300 ? -8.040 -2.827 3.428 1.00 98.31 300 ILE A CA 1
ATOM 2239 C C . ILE A 1 300 ? -6.622 -2.628 2.899 1.00 98.31 300 ILE A C 1
ATOM 2241 O O . ILE A 1 300 ? -5.665 -3.203 3.422 1.00 98.31 300 ILE A O 1
ATOM 2245 N N . ASP A 1 301 ? -6.500 -1.839 1.836 1.00 98.12 301 ASP A N 1
ATOM 2246 C CA . ASP A 1 301 ? -5.209 -1.483 1.242 1.00 98.12 301 ASP A CA 1
ATOM 2247 C C . ASP A 1 301 ? -4.403 -0.547 2.171 1.00 98.12 301 ASP A C 1
ATOM 2249 O O . ASP A 1 301 ? -4.993 0.119 3.030 1.00 98.12 301 ASP A O 1
ATOM 2253 N N . PRO A 1 302 ? -3.066 -0.483 2.032 1.00 98.12 302 PRO A N 1
ATOM 2254 C CA . PRO A 1 302 ? -2.243 0.476 2.767 1.00 98.12 302 PRO A CA 1
ATOM 2255 C C . PRO A 1 302 ? -2.773 1.912 2.687 1.00 98.12 302 PRO A C 1
ATOM 2257 O O . PRO A 1 302 ? -3.167 2.381 1.619 1.00 98.12 302 PRO A O 1
ATOM 2260 N N . GLY A 1 303 ? -2.797 2.611 3.822 1.00 97.06 303 GLY A N 1
ATOM 2261 C CA . GLY A 1 303 ? -3.357 3.958 3.962 1.00 97.06 303 GLY A CA 1
ATOM 2262 C C . GLY A 1 303 ? -4.878 4.011 4.157 1.00 97.06 303 GLY A C 1
ATOM 2263 O O . GLY A 1 303 ? -5.401 5.062 4.525 1.00 97.06 303 GLY A O 1
ATOM 2264 N N . ALA A 1 304 ? -5.602 2.904 3.960 1.00 97.94 304 ALA A N 1
ATOM 2265 C CA . ALA A 1 304 ? -7.045 2.843 4.185 1.00 97.94 304 ALA A CA 1
ATOM 2266 C C . ALA A 1 304 ? -7.406 2.483 5.639 1.00 97.94 304 ALA A C 1
ATOM 2268 O O . ALA A 1 304 ? -6.619 1.896 6.387 1.00 97.94 304 ALA A O 1
ATOM 2269 N N . THR A 1 305 ? -8.646 2.800 6.026 1.00 97.94 305 THR A N 1
ATOM 2270 C CA . THR A 1 305 ? -9.199 2.533 7.361 1.00 97.94 305 THR A CA 1
ATOM 2271 C C . THR A 1 305 ? -10.467 1.688 7.269 1.00 97.94 305 THR A C 1
ATOM 2273 O O . THR A 1 305 ? -11.412 2.042 6.566 1.00 97.94 305 THR A O 1
ATOM 2276 N N . ALA A 1 306 ? -10.526 0.597 8.033 1.00 97.19 306 ALA A N 1
ATOM 2277 C CA . ALA A 1 306 ? -11.751 -0.152 8.289 1.00 97.19 306 ALA A CA 1
ATOM 2278 C C . ALA A 1 306 ? -12.522 0.458 9.461 1.00 97.19 306 ALA A C 1
ATOM 2280 O O . ALA A 1 306 ? -11.929 0.749 10.497 1.00 97.19 306 ALA A O 1
ATOM 2281 N N . VAL A 1 307 ? -13.847 0.563 9.338 1.00 97.75 307 VAL A N 1
ATOM 2282 C CA . VAL A 1 307 ? -14.749 0.849 10.464 1.00 97.75 307 VAL A CA 1
ATOM 2283 C C . VAL A 1 307 ? -15.481 -0.437 10.835 1.00 97.75 307 VAL A C 1
ATOM 2285 O O . VAL A 1 307 ? -16.130 -1.061 9.997 1.00 97.75 307 VAL A O 1
ATOM 2288 N N . LEU A 1 308 ? -15.351 -0.839 12.094 1.00 98.00 308 LEU A N 1
ATOM 2289 C CA . LEU A 1 308 ? -15.839 -2.095 12.647 1.00 98.00 308 LEU A CA 1
ATOM 2290 C C . LEU A 1 308 ? -16.925 -1.774 13.670 1.00 98.00 308 LEU A C 1
ATOM 2292 O O . LEU A 1 308 ? -16.635 -1.267 14.751 1.00 98.00 308 LEU A O 1
ATOM 2296 N N . ASN A 1 309 ? -18.172 -2.061 13.308 1.00 97.75 309 ASN A N 1
ATOM 2297 C CA . ASN A 1 309 ? -19.333 -1.932 14.180 1.00 97.75 309 ASN A CA 1
ATOM 2298 C C . ASN A 1 309 ? -19.784 -3.332 14.606 1.00 97.75 309 ASN A C 1
ATOM 2300 O O . ASN A 1 309 ? -20.124 -4.146 13.743 1.00 97.75 309 ASN A O 1
ATOM 2304 N N . PHE A 1 310 ? -19.744 -3.623 15.903 1.00 98.06 310 PHE A N 1
ATOM 2305 C CA . PHE A 1 310 ? -20.089 -4.941 16.428 1.00 98.06 310 PHE A CA 1
ATOM 2306 C C . PHE A 1 310 ? -20.649 -4.869 17.848 1.00 98.06 310 PHE A C 1
ATOM 2308 O O . PHE A 1 310 ? -20.393 -3.926 18.600 1.00 98.06 310 PHE A O 1
ATOM 2315 N N . ASP A 1 311 ? -21.407 -5.901 18.204 1.00 98.00 311 ASP A N 1
ATOM 2316 C CA . ASP A 1 311 ? -21.981 -6.050 19.534 1.00 98.00 311 ASP A CA 1
ATOM 2317 C C . ASP A 1 311 ? -21.033 -6.827 20.450 1.00 98.00 311 ASP A C 1
ATOM 2319 O O . ASP A 1 311 ? -20.425 -7.826 20.056 1.00 98.00 311 ASP A O 1
ATOM 2323 N N . ILE A 1 312 ? -20.948 -6.374 21.695 1.00 97.94 312 ILE A N 1
ATOM 2324 C CA . ILE A 1 312 ? -20.232 -7.018 22.794 1.00 97.94 312 ILE A CA 1
ATOM 2325 C C . ILE A 1 312 ? -21.219 -7.420 23.881 1.00 97.94 312 ILE A C 1
ATOM 2327 O O . ILE A 1 312 ? -22.277 -6.809 24.027 1.00 97.94 312 ILE A O 1
ATOM 2331 N N . THR A 1 313 ? -20.874 -8.438 24.663 1.00 97.88 313 THR A N 1
ATOM 2332 C CA . THR A 1 313 ? -21.650 -8.867 25.833 1.00 97.88 313 THR A CA 1
ATOM 2333 C C . THR A 1 313 ? -20.736 -8.957 27.041 1.00 97.88 313 THR A C 1
ATOM 2335 O O . THR A 1 313 ? -19.757 -9.693 27.008 1.00 97.88 313 THR A O 1
ATOM 2338 N N . ALA A 1 314 ? -21.049 -8.210 28.099 1.00 96.31 314 ALA A N 1
ATOM 2339 C CA . ALA A 1 314 ? -20.270 -8.222 29.330 1.00 96.31 314 ALA A CA 1
ATOM 2340 C C . ALA A 1 314 ? -20.295 -9.613 30.003 1.00 96.31 314 ALA A C 1
ATOM 2342 O O . ALA A 1 314 ? -21.329 -10.294 29.953 1.00 96.31 314 ALA A O 1
ATOM 2343 N N . PRO A 1 315 ? -19.217 -10.028 30.696 1.00 95.50 315 PRO A N 1
ATOM 2344 C CA . PRO A 1 315 ? -19.204 -11.259 31.481 1.00 95.50 315 PRO A CA 1
ATOM 2345 C C . PRO A 1 315 ? -20.344 -11.342 32.505 1.00 95.50 315 PRO A C 1
ATOM 2347 O O . PRO A 1 315 ? -20.899 -10.335 32.945 1.00 95.50 315 PRO A O 1
ATOM 2350 N N . SER A 1 316 ? -20.680 -12.558 32.943 1.00 93.00 316 SER A N 1
ATOM 2351 C CA . SER A 1 316 ? -21.625 -12.762 34.053 1.00 93.00 316 SER A CA 1
ATOM 2352 C C . SER A 1 316 ? -21.012 -12.461 35.429 1.00 93.00 316 SER A C 1
ATOM 2354 O O . SER A 1 316 ? -21.736 -12.328 36.413 1.00 93.00 316 SER A O 1
ATOM 2356 N N . SER A 1 317 ? -19.683 -12.408 35.523 1.00 89.81 317 SER A N 1
ATOM 2357 C CA . SER A 1 317 ? -18.949 -12.073 36.743 1.00 89.81 317 SER A CA 1
ATOM 2358 C C . SER A 1 317 ? -18.804 -10.565 36.914 1.00 89.81 317 SER A C 1
ATOM 2360 O O . SER A 1 317 ? -18.568 -9.848 35.944 1.00 89.81 317 SER A O 1
ATOM 2362 N N . SER A 1 318 ? -18.871 -10.095 38.159 1.00 90.38 318 SER A N 1
ATOM 2363 C CA . SER A 1 318 ? -18.563 -8.707 38.494 1.00 90.38 318 SER A CA 1
ATOM 2364 C C . SER A 1 318 ? -17.053 -8.455 38.535 1.00 90.38 318 SER A C 1
ATOM 2366 O O . SER A 1 318 ? -16.312 -9.286 39.064 1.00 90.38 318 SER A O 1
ATOM 2368 N N . GLY A 1 319 ? -16.601 -7.296 38.069 1.00 91.19 319 GLY A N 1
ATOM 2369 C CA . GLY A 1 319 ? -15.192 -6.905 38.083 1.00 91.19 319 GLY A CA 1
ATOM 2370 C C . GLY A 1 319 ? -14.892 -5.768 37.113 1.00 91.19 319 GLY A C 1
ATOM 2371 O O . GLY A 1 319 ? -15.761 -5.346 36.359 1.00 91.19 319 GLY A O 1
ATOM 2372 N N . ASN A 1 320 ? -13.658 -5.268 37.140 1.00 93.94 320 ASN A N 1
ATOM 2373 C CA . ASN A 1 320 ? -13.148 -4.409 36.074 1.00 93.94 320 ASN A CA 1
ATOM 2374 C C . ASN A 1 320 ? -12.600 -5.319 34.977 1.00 93.94 320 ASN A C 1
ATOM 2376 O O . ASN A 1 320 ? -11.643 -6.049 35.226 1.00 93.94 320 ASN A O 1
ATOM 2380 N N . ILE A 1 321 ? -13.233 -5.294 33.810 1.00 96.06 321 ILE A N 1
ATOM 2381 C CA . ILE A 1 321 ? -12.935 -6.177 32.683 1.00 96.06 321 ILE A CA 1
ATOM 2382 C C . ILE A 1 321 ? -12.185 -5.373 31.620 1.00 96.06 321 ILE A C 1
ATOM 2384 O O . ILE A 1 321 ? -12.616 -4.272 31.270 1.00 96.06 321 ILE A O 1
ATOM 2388 N N . GLY A 1 322 ? -11.057 -5.896 31.144 1.00 96.69 322 GLY A N 1
ATOM 2389 C CA . GLY A 1 322 ? -10.217 -5.238 30.147 1.00 96.69 322 GLY A CA 1
ATOM 2390 C C . GLY A 1 322 ? -10.892 -5.214 28.781 1.00 96.69 322 GLY A C 1
ATOM 2391 O O . GLY A 1 322 ? -11.430 -6.217 28.324 1.00 96.69 322 GLY A O 1
ATOM 2392 N N . PHE A 1 323 ? -10.914 -4.059 28.126 1.00 98.31 323 PHE A N 1
ATOM 2393 C CA . PHE A 1 323 ? -11.412 -3.887 26.768 1.00 98.31 323 PHE A CA 1
ATOM 2394 C C . PHE A 1 323 ? -10.307 -3.284 25.909 1.00 98.31 323 PHE A C 1
ATOM 2396 O O . PHE A 1 323 ? -10.044 -2.080 25.951 1.00 98.31 323 PHE A O 1
ATOM 2403 N N . GLU A 1 324 ? -9.669 -4.139 25.121 1.00 98.62 324 GLU A N 1
ATOM 2404 C CA . GLU A 1 324 ? -8.610 -3.778 24.190 1.00 98.62 324 GLU A CA 1
ATOM 2405 C C . GLU A 1 324 ? -8.700 -4.677 22.952 1.00 98.62 324 GLU A C 1
ATOM 2407 O O . GLU A 1 324 ? -9.152 -5.822 23.028 1.00 98.62 324 GLU A O 1
ATOM 2412 N N . TRP A 1 325 ? -8.296 -4.160 21.794 1.00 98.69 325 TRP A N 1
ATOM 2413 C CA . TRP A 1 325 ? -8.323 -4.885 20.532 1.00 98.69 325 TRP A CA 1
ATOM 2414 C C . TRP A 1 325 ? -7.088 -4.581 19.693 1.00 98.69 325 TRP A C 1
ATOM 2416 O O . TRP A 1 325 ? -6.619 -3.445 19.640 1.00 98.69 325 TRP A O 1
ATOM 2426 N N . GLN A 1 326 ? -6.602 -5.587 18.976 1.00 98.75 326 GLN A N 1
ATOM 2427 C CA . GLN A 1 326 ? -5.454 -5.476 18.079 1.00 98.75 326 GLN A CA 1
ATOM 2428 C C . GLN A 1 326 ? -5.721 -6.231 16.780 1.00 98.75 326 GLN A C 1
ATOM 2430 O O . GLN A 1 326 ? -6.511 -7.176 16.748 1.00 98.75 326 GLN A O 1
ATOM 2435 N N . MET A 1 327 ? -5.064 -5.823 15.697 1.00 98.69 327 MET A N 1
ATOM 2436 C CA . MET A 1 327 ? -5.109 -6.578 14.453 1.00 98.69 327 MET A CA 1
ATOM 2437 C C . MET A 1 327 ? -4.323 -7.891 14.567 1.00 98.69 327 MET A C 1
ATOM 2439 O O . MET A 1 327 ? -3.274 -7.974 15.208 1.00 98.69 327 MET A O 1
ATOM 2443 N N . VAL A 1 328 ? -4.850 -8.930 13.925 1.00 98.62 328 VAL A N 1
ATOM 2444 C CA . VAL A 1 328 ? -4.247 -10.260 13.853 1.00 98.62 328 VAL A CA 1
ATOM 2445 C C . VAL A 1 328 ? -4.396 -10.821 12.451 1.00 98.62 328 VAL A C 1
ATOM 2447 O O . VAL A 1 328 ? -5.432 -10.662 11.799 1.00 98.62 328 VAL A O 1
ATOM 2450 N N . ARG A 1 329 ? -3.363 -11.522 11.995 1.00 98.31 329 ARG A N 1
ATOM 2451 C CA . ARG A 1 329 ? -3.449 -12.416 10.848 1.00 98.31 329 ARG A CA 1
ATOM 2452 C C . ARG A 1 329 ? -3.434 -13.842 11.375 1.00 98.31 329 ARG A C 1
ATOM 2454 O O . ARG A 1 329 ? -2.431 -14.283 11.937 1.00 98.31 329 ARG A O 1
ATOM 2461 N N . GLU A 1 330 ? -4.567 -14.533 11.246 1.00 97.69 330 GLU A N 1
ATOM 2462 C CA . GLU A 1 330 ? -4.775 -15.848 11.867 1.00 97.69 330 GLU A CA 1
ATOM 2463 C C . GLU A 1 330 ? -3.629 -16.821 11.593 1.00 97.69 330 GLU A C 1
ATOM 2465 O O . GLU A 1 330 ? -3.193 -16.977 10.455 1.00 97.69 330 GLU A O 1
ATOM 2470 N N . SER A 1 331 ? -3.169 -17.488 12.655 1.00 96.00 331 SER A N 1
ATOM 2471 C CA . SER A 1 331 ? -2.054 -18.446 12.620 1.00 96.00 331 SER A CA 1
ATOM 2472 C C . SER A 1 331 ? -0.711 -17.885 12.121 1.00 96.00 331 SER A C 1
ATOM 2474 O O . SER A 1 331 ? 0.216 -18.666 11.920 1.00 96.00 331 SER A O 1
ATOM 2476 N N . VAL A 1 332 ? -0.581 -16.563 11.954 1.00 96.88 332 VAL A N 1
ATOM 2477 C CA . VAL A 1 332 ? 0.678 -15.901 11.588 1.00 96.88 332 VAL A CA 1
ATOM 2478 C C . VAL A 1 332 ? 1.208 -15.092 12.770 1.00 96.88 332 VAL A C 1
ATOM 2480 O O . VAL A 1 332 ? 2.181 -15.507 13.391 1.00 96.88 332 VAL A O 1
ATOM 2483 N N . HIS A 1 333 ? 0.588 -13.953 13.094 1.00 97.94 333 HIS A N 1
ATOM 2484 C CA . HIS A 1 333 ? 1.010 -13.083 14.197 1.00 97.94 333 HIS A CA 1
ATOM 2485 C C . HIS A 1 333 ? -0.033 -11.997 14.513 1.00 97.94 333 HIS A C 1
ATOM 2487 O O . HIS A 1 333 ? -0.950 -11.731 13.730 1.00 97.94 333 HIS A O 1
ATOM 2493 N N . TRP A 1 334 ? 0.138 -11.368 15.675 1.00 98.44 334 TRP A N 1
ATOM 2494 C CA . TRP A 1 334 ? -0.511 -10.114 16.061 1.00 98.44 334 TRP A CA 1
ATOM 2495 C C . TRP A 1 334 ? 0.359 -8.943 15.618 1.00 98.44 334 TRP A C 1
ATOM 2497 O O . TRP A 1 334 ? 1.585 -9.044 15.693 1.00 98.44 334 TRP A O 1
ATOM 2507 N N . PHE A 1 335 ? -0.250 -7.855 15.152 1.00 98.38 335 PHE A N 1
ATOM 2508 C CA . PHE A 1 335 ? 0.497 -6.752 14.553 1.00 98.38 335 PHE A CA 1
ATOM 2509 C C . PHE A 1 335 ? -0.161 -5.391 14.778 1.00 98.38 335 PHE A C 1
ATOM 2511 O O . PHE A 1 335 ? -1.330 -5.287 15.162 1.00 98.38 335 PHE A O 1
ATOM 2518 N N . GLY A 1 336 ? 0.614 -4.338 14.523 1.00 97.62 336 GLY A N 1
ATOM 2519 C CA . GLY A 1 336 ? 0.190 -2.961 14.717 1.00 97.62 336 GLY A CA 1
ATOM 2520 C C . GLY A 1 336 ? 0.024 -2.558 16.179 1.00 97.62 336 GLY A C 1
ATOM 2521 O O . GLY A 1 336 ? 0.214 -3.343 17.111 1.00 97.62 336 GLY A O 1
ATOM 2522 N N . THR A 1 337 ? -0.348 -1.299 16.376 1.00 98.50 337 THR A N 1
ATOM 2523 C CA . THR A 1 337 ? -0.635 -0.735 17.696 1.00 98.50 337 THR A CA 1
ATOM 2524 C C . THR A 1 337 ? -2.054 -1.132 18.128 1.00 98.50 337 THR A C 1
ATOM 2526 O O . THR A 1 337 ? -3.005 -0.860 17.380 1.00 98.50 337 THR A O 1
ATOM 2529 N N . PRO A 1 338 ? -2.235 -1.772 19.301 1.00 98.56 338 PRO A N 1
ATOM 2530 C CA . PRO A 1 338 ? -3.563 -2.056 19.836 1.00 98.56 338 PRO A CA 1
ATOM 2531 C C . PRO A 1 338 ? -4.324 -0.760 20.143 1.00 98.56 338 PRO A C 1
ATOM 2533 O O . PRO A 1 338 ? -3.746 0.324 20.237 1.00 98.56 338 PRO A O 1
ATOM 2536 N N . SER A 1 339 ? -5.639 -0.865 20.314 1.00 98.56 339 SER A N 1
ATOM 2537 C CA . SER A 1 339 ? -6.436 0.232 20.858 1.00 98.56 339 SER A CA 1
ATOM 2538 C C . SER A 1 339 ? -5.970 0.606 22.260 1.00 98.56 339 SER A C 1
ATOM 2540 O O . SER A 1 339 ? -5.426 -0.227 22.966 1.00 98.56 339 SER A O 1
ATOM 2542 N N . THR A 1 340 ? -6.294 1.805 22.737 1.00 97.81 340 THR A N 1
ATOM 2543 C CA . THR A 1 340 ? -6.145 2.111 24.165 1.00 97.81 340 THR A CA 1
ATOM 2544 C C . THR A 1 340 ? -6.951 1.124 25.015 1.00 97.81 340 THR A C 1
ATOM 2546 O O . THR A 1 340 ? -8.166 1.031 24.837 1.00 97.81 340 THR A O 1
ATOM 2549 N N . ALA A 1 341 ? -6.297 0.434 25.951 1.00 97.19 341 ALA A N 1
ATOM 2550 C CA . ALA A 1 341 ? -6.970 -0.437 26.910 1.00 97.19 341 ALA A CA 1
ATOM 2551 C C . ALA A 1 341 ? -7.913 0.356 27.833 1.00 97.19 341 ALA A C 1
ATOM 2553 O O . ALA A 1 341 ? -7.535 1.387 28.402 1.00 97.19 341 ALA A O 1
ATOM 2554 N N . ILE A 1 342 ? -9.145 -0.131 27.993 1.00 96.12 342 ILE A N 1
ATOM 2555 C CA . ILE A 1 342 ? -10.158 0.439 28.890 1.00 96.12 342 ILE A CA 1
ATOM 2556 C C . ILE A 1 342 ? -10.565 -0.619 29.914 1.00 96.12 342 ILE A C 1
ATOM 2558 O O . ILE A 1 342 ? -11.023 -1.691 29.544 1.00 96.12 342 ILE A O 1
ATOM 2562 N N . ALA A 1 343 ? -10.478 -0.299 31.204 1.00 95.69 343 ALA A N 1
ATOM 2563 C CA . ALA A 1 343 ? -11.048 -1.133 32.257 1.00 95.69 343 ALA A CA 1
ATOM 2564 C C . ALA A 1 343 ? -12.532 -0.785 32.449 1.00 95.69 343 ALA A C 1
ATOM 2566 O O . ALA A 1 343 ? -12.861 0.289 32.957 1.00 95.69 343 ALA A O 1
ATOM 2567 N N . VAL A 1 344 ? -13.427 -1.683 32.043 1.00 94.19 344 VAL A N 1
ATOM 2568 C CA . VAL A 1 344 ? -14.879 -1.486 32.115 1.00 94.19 344 VAL A CA 1
ATOM 2569 C C . VAL A 1 344 ? -15.424 -2.137 33.390 1.00 94.19 344 VAL A C 1
ATOM 2571 O O . VAL A 1 344 ? -15.311 -3.356 33.542 1.00 94.19 344 VAL A O 1
ATOM 2574 N N . PRO A 1 345 ? -16.031 -1.380 34.320 1.00 92.06 345 PRO A N 1
ATOM 2575 C CA . PRO A 1 345 ? -16.662 -1.965 35.491 1.00 92.06 345 PRO A CA 1
ATOM 2576 C C . PRO A 1 345 ? -17.945 -2.702 35.085 1.00 92.06 345 PRO A C 1
ATOM 2578 O O . PRO A 1 345 ? -18.866 -2.134 34.492 1.00 92.06 345 PRO A O 1
ATOM 2581 N N . VAL A 1 346 ? -18.010 -3.981 35.440 1.00 93.25 346 VAL A N 1
ATOM 2582 C CA . VAL A 1 346 ? -19.152 -4.869 35.219 1.00 93.25 346 VAL A CA 1
ATOM 2583 C C . VAL A 1 346 ? -19.695 -5.303 36.570 1.00 93.25 346 VAL A C 1
ATOM 2585 O O . VAL A 1 346 ? -18.955 -5.838 37.391 1.00 93.25 346 VAL A O 1
ATOM 2588 N N . GLY A 1 347 ? -20.980 -5.071 36.834 1.00 87.19 347 GLY A N 1
ATOM 2589 C CA . GLY A 1 347 ? -21.637 -5.502 38.074 1.00 87.19 347 GLY A CA 1
ATOM 2590 C C . GLY A 1 347 ? -21.010 -4.958 39.366 1.00 87.19 347 GLY A C 1
ATOM 2591 O O . GLY A 1 347 ? -21.186 -5.565 40.419 1.00 87.19 347 GLY A O 1
ATOM 2592 N N . ILE A 1 348 ? -20.261 -3.853 39.292 1.00 82.38 348 ILE A N 1
ATOM 2593 C CA . ILE A 1 348 ? -19.696 -3.158 40.452 1.00 82.38 348 ILE A CA 1
ATOM 2594 C C . ILE A 1 348 ? -20.659 -2.044 40.864 1.00 82.38 348 ILE A C 1
ATOM 2596 O O . ILE A 1 348 ? -21.055 -1.221 40.040 1.00 82.38 348 ILE A O 1
ATOM 2600 N N . GLU A 1 349 ? -21.003 -1.982 42.148 1.00 75.25 349 GLU A N 1
ATOM 2601 C CA . GLU A 1 349 ? -21.737 -0.842 42.696 1.00 75.25 349 GLU A CA 1
ATOM 2602 C C . GLU A 1 349 ? -20.853 0.414 42.663 1.00 75.25 349 GLU A C 1
ATOM 2604 O O . GLU A 1 349 ? -19.788 0.466 43.280 1.00 75.25 349 GLU A O 1
ATOM 2609 N N . SER A 1 350 ? -21.287 1.442 41.931 1.00 74.44 350 SER A N 1
ATOM 2610 C CA . SER A 1 350 ? -20.611 2.740 41.895 1.00 74.44 350 SER A CA 1
ATOM 2611 C C . SER A 1 350 ? -21.128 3.619 43.038 1.00 74.44 350 SER A C 1
ATOM 2613 O O . SER A 1 350 ? -22.308 3.972 43.023 1.00 74.44 350 SER A O 1
ATOM 2615 N N . PRO A 1 351 ? -20.278 4.068 43.987 1.00 79.12 351 PRO A N 1
ATOM 2616 C CA . PRO A 1 351 ? -20.706 4.967 45.061 1.00 79.12 351 PRO A CA 1
ATOM 2617 C C . PRO A 1 351 ? -21.321 6.272 44.542 1.00 79.12 351 PRO A C 1
ATOM 2619 O O . PRO A 1 351 ? -22.198 6.851 45.180 1.00 79.12 351 PRO A O 1
ATOM 2622 N N . GLN A 1 352 ? -20.874 6.733 43.368 1.00 81.06 352 GLN A N 1
ATOM 2623 C CA . GLN A 1 352 ? -21.443 7.897 42.692 1.00 81.06 352 GLN A CA 1
ATOM 2624 C C . GLN A 1 352 ? -22.850 7.597 42.163 1.00 81.06 352 GLN A C 1
ATOM 2626 O O . GLN A 1 352 ? -23.746 8.418 42.355 1.00 81.06 352 GLN A O 1
ATOM 2631 N N . CYS A 1 353 ? -23.065 6.417 41.566 1.00 79.62 353 CYS A N 1
ATOM 2632 C CA . CYS A 1 353 ? -24.403 5.979 41.164 1.00 79.62 353 CYS A CA 1
ATOM 2633 C C . CYS A 1 353 ? -25.323 5.836 42.377 1.00 79.62 353 CYS A C 1
ATOM 2635 O O . CYS A 1 353 ? -26.400 6.418 42.369 1.00 79.62 353 CYS A O 1
ATOM 2637 N N . SER A 1 354 ? -24.878 5.190 43.459 1.00 82.00 354 SER A N 1
ATOM 2638 C CA . SER A 1 354 ? -25.676 5.051 44.684 1.00 82.00 354 SER A CA 1
ATOM 2639 C C . SER A 1 354 ? -26.045 6.406 45.301 1.00 82.00 354 SER A C 1
ATOM 2641 O O . SER A 1 354 ? -27.166 6.601 45.768 1.00 82.00 354 SER A O 1
ATOM 2643 N N . ALA A 1 355 ? -25.127 7.380 45.284 1.00 86.31 355 ALA A N 1
ATOM 2644 C CA . ALA A 1 355 ? -25.401 8.730 45.773 1.00 86.31 355 ALA A CA 1
ATOM 2645 C C . ALA A 1 355 ? -26.421 9.476 44.896 1.00 86.31 355 ALA A C 1
ATOM 2647 O O . ALA A 1 355 ? -27.304 10.152 45.428 1.00 86.31 355 ALA A O 1
ATOM 2648 N N . LEU A 1 356 ? -26.316 9.357 43.569 1.00 87.50 356 LEU A N 1
ATOM 2649 C CA . LEU A 1 356 ? -27.275 9.950 42.634 1.00 87.50 356 LEU A CA 1
ATOM 2650 C C . LEU A 1 356 ? -28.648 9.281 42.729 1.00 87.50 356 LEU A C 1
ATOM 2652 O O . LEU A 1 356 ? -29.653 9.984 42.741 1.00 87.50 356 LEU A O 1
ATOM 2656 N N . GLU A 1 357 ? -28.701 7.958 42.875 1.00 85.50 357 GLU A N 1
ATOM 2657 C CA . GLU A 1 357 ? -29.934 7.203 43.112 1.00 85.50 357 GLU A CA 1
ATOM 2658 C C . GLU A 1 357 ? -30.624 7.644 44.405 1.00 85.50 357 GLU A C 1
ATOM 2660 O O . GLU A 1 357 ? -31.833 7.874 44.409 1.00 85.50 357 GLU A O 1
ATOM 2665 N N . ALA A 1 358 ? -29.870 7.839 45.492 1.00 86.38 358 ALA A N 1
ATOM 2666 C CA . ALA A 1 358 ? -30.419 8.333 46.753 1.00 86.38 358 ALA A CA 1
ATOM 2667 C C . ALA A 1 358 ? -30.987 9.758 46.620 1.00 86.38 358 ALA A C 1
ATOM 2669 O O . ALA A 1 358 ? -32.075 10.045 47.126 1.00 86.38 358 ALA A O 1
ATOM 2670 N N . GLN A 1 359 ? -30.284 10.651 45.913 1.00 90.56 359 GLN A N 1
ATOM 2671 C CA . GLN A 1 359 ? -30.781 12.003 45.637 1.00 90.56 359 GLN A CA 1
ATOM 2672 C C . GLN A 1 359 ? -32.030 11.978 44.747 1.00 90.56 359 GLN A C 1
ATOM 2674 O O . GLN A 1 359 ? -32.999 12.684 45.034 1.00 90.56 359 GLN A O 1
ATOM 2679 N N . TYR A 1 360 ? -32.031 11.141 43.705 1.00 90.00 360 TYR A N 1
ATOM 2680 C CA . TYR A 1 360 ? -33.177 10.941 42.823 1.00 90.00 360 TYR A CA 1
ATOM 2681 C C . TYR A 1 360 ? -34.395 10.454 43.606 1.00 90.00 360 TYR A C 1
ATOM 2683 O O . TYR A 1 360 ? -35.456 11.064 43.519 1.00 90.00 360 TYR A O 1
ATOM 2691 N N . ALA A 1 361 ? -34.237 9.410 44.425 1.00 88.12 361 ALA A N 1
ATOM 2692 C CA . ALA A 1 361 ? -35.307 8.860 45.251 1.00 88.12 361 ALA A CA 1
ATOM 2693 C C . ALA A 1 361 ? -35.882 9.907 46.219 1.00 88.12 361 ALA A C 1
ATOM 2695 O O . ALA A 1 361 ? -37.100 10.000 46.374 1.00 88.12 361 ALA A O 1
ATOM 2696 N N . GLY A 1 362 ? -35.024 10.741 46.818 1.00 92.00 362 GLY A N 1
ATOM 2697 C CA . GLY A 1 362 ? -35.453 11.833 47.692 1.00 92.00 362 GLY A CA 1
ATOM 2698 C C . GLY A 1 362 ? -36.293 12.892 46.970 1.00 92.00 362 GLY A C 1
ATOM 2699 O O . GLY A 1 362 ? -37.338 13.295 47.479 1.00 92.00 362 GLY A O 1
ATOM 2700 N N . LEU A 1 363 ? -35.871 13.330 45.779 1.00 92.62 363 LEU A N 1
ATOM 2701 C CA . LEU A 1 363 ? -36.634 14.301 44.982 1.00 92.62 363 LEU A CA 1
ATOM 2702 C C . LEU A 1 363 ? -37.915 13.697 44.394 1.00 92.62 363 LEU A C 1
ATOM 2704 O O . LEU A 1 363 ? -38.940 14.373 44.357 1.00 92.62 363 LEU A O 1
ATOM 2708 N N . ALA A 1 364 ? -37.871 12.435 43.967 1.00 88.12 364 ALA A N 1
ATOM 2709 C CA . ALA A 1 364 ? -39.032 11.715 43.454 1.00 88.12 364 ALA A CA 1
ATOM 2710 C C . ALA A 1 364 ? -40.115 11.568 44.533 1.00 88.12 364 ALA A C 1
ATOM 2712 O O . ALA A 1 364 ? -41.280 11.836 44.255 1.00 88.12 364 ALA A O 1
ATOM 2713 N N . SER A 1 365 ? -39.727 11.243 45.773 1.00 91.50 365 SER A N 1
ATOM 2714 C CA . SER A 1 365 ? -40.651 11.199 46.914 1.00 91.50 365 SER A CA 1
ATOM 2715 C C . SER A 1 365 ? -41.287 12.562 47.188 1.00 91.50 365 SER A C 1
ATOM 2717 O O . SER A 1 365 ? -42.497 12.643 47.349 1.00 91.50 365 SER A O 1
ATOM 2719 N N . GLN A 1 366 ? -40.504 13.650 47.181 1.00 93.31 366 GLN A N 1
ATOM 2720 C CA . GLN A 1 366 ? -41.054 15.000 47.374 1.00 93.31 366 GLN A CA 1
ATOM 2721 C C . GLN A 1 366 ? -42.043 15.388 46.269 1.00 93.31 366 GLN A C 1
ATOM 2723 O O . GLN A 1 366 ? -43.026 16.080 46.527 1.00 93.31 366 GLN A O 1
ATOM 2728 N N . LEU A 1 367 ? -41.773 14.974 45.030 1.00 91.44 367 LEU A N 1
ATOM 2729 C CA . LEU A 1 367 ? -42.662 15.236 43.908 1.00 91.44 367 LEU A CA 1
ATOM 2730 C C . LEU A 1 367 ? -43.990 14.479 44.062 1.00 91.44 367 LEU A C 1
ATOM 2732 O O . LEU A 1 367 ? -45.037 15.072 43.805 1.00 91.44 367 LEU A O 1
ATOM 2736 N N . ASP A 1 368 ? -43.945 13.220 44.503 1.00 91.06 368 ASP A N 1
ATOM 2737 C CA . ASP A 1 368 ? -45.131 12.395 44.774 1.00 91.06 368 ASP A CA 1
ATOM 2738 C C . ASP A 1 368 ? -45.971 12.986 45.920 1.00 91.06 368 ASP A C 1
ATOM 2740 O O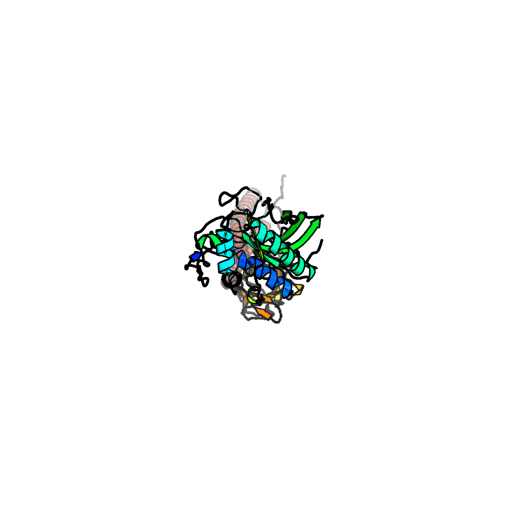 . ASP A 1 368 ? -47.171 13.205 45.757 1.00 91.06 368 ASP A O 1
ATOM 2744 N N . ASP A 1 369 ? -45.328 13.391 47.023 1.00 92.94 369 ASP A N 1
ATOM 2745 C CA . ASP A 1 369 ? -45.989 14.049 48.158 1.00 92.94 369 ASP A CA 1
ATOM 2746 C C . ASP A 1 369 ? -46.720 15.336 47.727 1.00 92.94 369 ASP A C 1
ATOM 2748 O O . ASP A 1 369 ? -47.880 15.558 48.080 1.00 92.94 369 ASP A O 1
ATOM 2752 N N . LEU A 1 370 ? -46.075 16.185 46.914 1.00 92.81 370 LEU A N 1
ATOM 2753 C CA . LEU A 1 370 ? -46.677 17.424 46.402 1.00 92.81 370 LEU A CA 1
ATOM 2754 C C . LEU A 1 370 ? -47.818 17.156 45.407 1.00 92.81 370 LEU A C 1
ATOM 2756 O O . LEU A 1 370 ? -48.801 17.900 45.370 1.00 92.81 370 LEU A O 1
ATOM 2760 N N . GLN A 1 371 ? -47.707 16.104 44.593 1.00 90.81 371 GLN A N 1
ATOM 2761 C CA . GLN A 1 371 ? -48.777 15.667 43.692 1.00 90.81 371 GLN A CA 1
ATOM 2762 C C . GLN A 1 371 ? -49.972 15.093 44.463 1.00 90.81 371 GLN A C 1
ATOM 2764 O O . GLN A 1 371 ? -51.127 15.287 44.072 1.00 90.81 371 GLN A O 1
ATOM 2769 N N . GLN A 1 372 ? -49.730 14.434 45.591 1.00 92.31 372 GLN A N 1
ATOM 2770 C CA . GLN A 1 372 ? -50.799 14.016 46.479 1.00 92.31 372 GLN A CA 1
ATOM 2771 C C . GLN A 1 372 ? -51.447 15.230 47.157 1.00 92.31 372 GLN A C 1
ATOM 2773 O O . GLN A 1 372 ? -52.674 15.342 47.150 1.00 92.31 372 GLN A O 1
ATOM 2778 N N . GLU A 1 373 ? -50.653 16.183 47.655 1.00 91.94 373 GLU A N 1
ATOM 2779 C CA . GLU A 1 373 ? -51.142 17.415 48.288 1.00 91.94 373 GLU A CA 1
ATOM 2780 C C . GLU A 1 373 ? -52.047 18.216 47.338 1.00 91.94 373 GLU A C 1
ATOM 2782 O O . GLU A 1 373 ? -53.149 18.609 47.723 1.00 91.94 373 GLU A O 1
ATOM 2787 N N . ILE A 1 374 ? -51.650 18.386 46.067 1.00 89.75 374 ILE A N 1
ATOM 2788 C CA . ILE A 1 374 ? -52.472 19.104 45.079 1.00 89.75 374 ILE A CA 1
ATOM 2789 C C . ILE A 1 374 ? -53.782 18.365 44.755 1.00 89.75 374 ILE A C 1
ATOM 2791 O O . ILE A 1 374 ? -54.794 19.007 44.471 1.00 89.75 374 ILE A O 1
ATOM 2795 N N . SER A 1 375 ? -53.789 17.027 44.824 1.00 87.50 375 SER A N 1
ATOM 2796 C CA . SER A 1 375 ? -54.983 16.203 44.578 1.00 87.50 375 SER A CA 1
ATOM 2797 C C . SER A 1 375 ? -56.013 16.268 45.712 1.00 87.50 375 SER A C 1
ATOM 2799 O O . SER A 1 375 ? -57.202 16.052 45.473 1.00 87.50 375 SER A O 1
ATOM 2801 N N . LEU A 1 376 ? -55.562 16.590 46.928 1.00 91.81 376 LEU A N 1
ATOM 2802 C CA . LEU A 1 376 ? -56.374 16.649 48.144 1.00 91.81 376 LEU A CA 1
ATOM 2803 C C . LEU A 1 376 ? -56.928 18.050 48.441 1.00 91.81 376 LEU A C 1
ATOM 2805 O O . LEU A 1 376 ? -57.623 18.221 49.442 1.00 91.81 376 LEU A O 1
ATOM 2809 N N . ILE A 1 377 ? -56.638 19.050 47.600 1.00 91.12 377 ILE A N 1
ATOM 2810 C CA . ILE A 1 377 ? -57.144 20.414 47.790 1.00 91.12 377 ILE A CA 1
ATOM 2811 C C . ILE A 1 377 ? -58.676 20.404 47.799 1.00 91.12 377 ILE A C 1
ATOM 2813 O O . ILE A 1 377 ? -59.316 19.996 46.827 1.00 91.12 377 ILE A O 1
ATOM 2817 N N . ASP A 1 378 ? -59.254 20.915 48.886 1.00 88.62 378 ASP A N 1
ATOM 2818 C CA . ASP A 1 378 ? -60.680 21.204 48.979 1.00 88.62 378 ASP A CA 1
ATOM 2819 C C . ASP A 1 378 ? -61.009 22.483 48.196 1.00 88.62 378 ASP A C 1
ATOM 2821 O O . ASP A 1 378 ? -60.426 23.546 48.417 1.00 88.62 378 ASP A O 1
ATOM 2825 N N . TRP A 1 379 ? -61.960 22.372 47.272 1.00 87.50 379 TRP A N 1
ATOM 2826 C CA . TRP A 1 379 ? -62.383 23.449 46.377 1.00 87.50 379 TRP A CA 1
ATOM 2827 C C . TRP A 1 379 ? -63.626 24.199 46.873 1.00 87.50 379 TRP A C 1
ATOM 2829 O O . TRP A 1 379 ? -64.174 25.015 46.130 1.00 87.50 379 TRP A O 1
ATOM 2839 N N . ALA A 1 380 ? -64.068 23.955 48.112 1.00 89.38 380 ALA A N 1
ATOM 2840 C CA . ALA A 1 380 ? -65.188 24.666 48.727 1.00 89.38 380 ALA A CA 1
ATOM 2841 C C . ALA A 1 380 ? -64.984 26.198 48.790 1.00 89.38 380 ALA A C 1
ATOM 2843 O O . ALA A 1 380 ? -65.953 26.941 48.640 1.00 89.38 380 ALA A O 1
ATOM 2844 N N . ASP A 1 381 ? -63.738 26.673 48.946 1.00 91.44 381 ASP A N 1
ATOM 2845 C CA . ASP A 1 381 ? -63.343 28.080 48.757 1.00 91.44 381 ASP A CA 1
ATOM 2846 C C . ASP A 1 381 ? -62.415 28.219 47.530 1.00 91.44 381 ASP A C 1
ATOM 2848 O O . ASP A 1 381 ? -61.210 27.952 47.619 1.00 91.44 381 ASP A O 1
ATOM 2852 N N . PRO A 1 382 ? -62.937 28.682 46.379 1.00 86.81 382 PRO A N 1
ATOM 2853 C CA . PRO A 1 382 ? -62.170 28.769 45.139 1.00 86.81 382 PRO A CA 1
ATOM 2854 C C . PRO A 1 382 ? -60.977 29.733 45.178 1.00 86.81 382 PRO A C 1
ATOM 2856 O O . PRO A 1 382 ? -60.043 29.568 44.388 1.00 86.81 382 PRO A O 1
ATOM 2859 N N . ILE A 1 383 ? -60.998 30.762 46.033 1.00 88.19 383 ILE A N 1
ATOM 2860 C CA . ILE A 1 383 ? -59.909 31.748 46.104 1.00 88.19 383 ILE A CA 1
ATOM 2861 C C . ILE A 1 383 ? -58.731 31.132 46.854 1.00 88.19 383 ILE A C 1
ATOM 2863 O O . ILE A 1 383 ? -57.609 31.121 46.338 1.00 88.19 383 ILE A O 1
ATOM 2867 N N . THR A 1 384 ? -59.003 30.563 48.027 1.00 87.75 384 THR A N 1
ATOM 2868 C CA . THR A 1 384 ? -57.996 29.899 48.860 1.00 87.75 384 THR A CA 1
ATOM 2869 C C . THR A 1 384 ? -57.431 28.661 48.154 1.00 87.75 384 THR A C 1
ATOM 2871 O O . THR A 1 384 ? -56.213 28.507 48.074 1.00 87.75 384 THR A O 1
ATOM 2874 N N . ALA A 1 385 ? -58.280 27.841 47.521 1.00 86.12 385 ALA A N 1
ATOM 2875 C CA . ALA A 1 385 ? -57.852 26.663 46.761 1.00 86.12 385 ALA A CA 1
ATOM 2876 C C . ALA A 1 385 ? -56.882 27.007 45.615 1.00 86.12 385 ALA A C 1
ATOM 2878 O O . ALA A 1 385 ? -55.862 26.339 45.438 1.00 86.12 385 ALA A O 1
ATOM 2879 N N . ARG A 1 386 ? -57.141 28.090 44.863 1.00 91.12 386 ARG A N 1
ATOM 2880 C CA . ARG A 1 386 ? -56.232 28.556 43.799 1.00 91.12 386 ARG A CA 1
ATOM 2881 C C . ARG A 1 386 ? -54.887 29.018 44.343 1.00 91.12 386 ARG A C 1
ATOM 2883 O O . ARG A 1 386 ? -53.867 28.716 43.730 1.00 91.12 386 ARG A O 1
ATOM 2890 N N . GLN A 1 387 ? -54.870 29.742 45.463 1.00 90.56 387 GLN A N 1
ATOM 2891 C CA . GLN A 1 387 ? -53.622 30.188 46.089 1.00 90.56 387 GLN A CA 1
ATOM 2892 C C . GLN A 1 387 ? -52.775 28.995 46.553 1.00 90.56 387 GLN A C 1
ATOM 2894 O O . GLN A 1 387 ? -51.578 28.956 46.263 1.00 90.56 387 GLN A O 1
ATOM 2899 N N . THR A 1 388 ? -53.401 27.998 47.183 1.00 90.12 388 THR A N 1
ATOM 2900 C CA . THR A 1 388 ? -52.744 26.754 47.612 1.00 90.12 388 THR A CA 1
ATOM 2901 C C . THR A 1 388 ? -52.222 25.950 46.419 1.00 90.12 388 THR A C 1
ATOM 2903 O O . THR A 1 388 ? -51.052 25.568 46.405 1.00 90.12 388 THR A O 1
ATOM 2906 N N . ALA A 1 389 ? -53.029 25.776 45.367 1.00 90.31 389 ALA A N 1
ATOM 2907 C CA . ALA A 1 389 ? -52.617 25.082 44.146 1.00 90.31 389 ALA A CA 1
ATOM 2908 C C . ALA A 1 389 ? -51.432 25.777 43.453 1.00 90.31 389 ALA A C 1
ATOM 2910 O O . ALA A 1 389 ? -50.481 25.115 43.046 1.00 90.31 389 ALA A O 1
ATOM 2911 N N . LEU A 1 390 ? -51.441 27.114 43.366 1.00 93.00 390 LEU A N 1
ATOM 2912 C CA . LEU A 1 390 ? -50.323 27.902 42.830 1.00 93.00 390 LEU A CA 1
ATOM 2913 C C . LEU A 1 390 ? -49.051 27.750 43.673 1.00 93.00 390 LEU A C 1
ATOM 2915 O O . LEU A 1 390 ? -47.957 27.661 43.116 1.00 93.00 390 LEU A O 1
ATOM 2919 N N . ALA A 1 391 ? -49.173 27.723 45.002 1.00 92.38 391 ALA A N 1
ATOM 2920 C CA . ALA A 1 391 ? -48.034 27.542 45.896 1.00 92.38 391 ALA A CA 1
ATOM 2921 C C . ALA A 1 391 ? -47.400 26.149 45.744 1.00 92.38 391 ALA A C 1
ATOM 2923 O O . ALA A 1 391 ? -46.175 26.052 45.659 1.00 92.38 391 ALA A O 1
ATOM 2924 N N . ILE A 1 392 ? -48.213 25.091 45.655 1.00 91.50 392 ILE A N 1
ATOM 2925 C CA . ILE A 1 392 ? -47.741 23.716 45.426 1.00 91.50 392 ILE A CA 1
ATOM 2926 C C . ILE A 1 392 ? -47.150 23.573 44.018 1.00 91.50 392 ILE A C 1
ATOM 2928 O O . ILE A 1 392 ? -46.050 23.043 43.875 1.00 91.50 392 ILE A O 1
ATOM 2932 N N . SER A 1 393 ? -47.803 24.129 42.992 1.00 91.25 393 SER A N 1
ATOM 2933 C CA . SER A 1 393 ? -47.294 24.114 41.612 1.00 91.25 393 SER A CA 1
ATOM 2934 C C . SER A 1 393 ? -45.906 24.747 41.512 1.00 91.25 393 SER A C 1
ATOM 2936 O O . SER A 1 393 ? -45.020 24.158 40.909 1.00 91.25 393 SER A O 1
ATOM 2938 N N . ARG A 1 394 ? -45.656 25.881 42.184 1.00 93.88 394 ARG A N 1
ATOM 2939 C CA . ARG A 1 394 ? -44.315 26.498 42.214 1.00 93.88 394 ARG A CA 1
ATOM 2940 C C . ARG A 1 394 ? -43.249 25.594 42.838 1.00 93.88 394 ARG A C 1
ATOM 2942 O O . ARG A 1 394 ? -42.098 25.651 42.416 1.00 93.88 394 ARG A O 1
ATOM 2949 N N . LYS A 1 395 ? -43.602 24.790 43.850 1.00 94.00 395 LYS A N 1
ATOM 2950 C CA . LYS A 1 395 ? -42.674 23.814 44.451 1.00 94.00 395 LYS A CA 1
ATOM 2951 C C . LYS A 1 395 ? -42.373 22.674 43.475 1.00 94.00 395 LYS A C 1
ATOM 2953 O O . LYS A 1 395 ? -41.213 22.306 43.324 1.00 94.00 395 LYS A O 1
ATOM 2958 N N . ILE A 1 396 ? -43.395 22.165 42.784 1.00 90.75 396 ILE A N 1
ATOM 2959 C CA . ILE A 1 396 ? -43.246 21.149 41.730 1.00 90.75 396 ILE A CA 1
ATOM 2960 C C . ILE A 1 396 ? -42.330 21.669 40.613 1.00 90.75 396 ILE A C 1
ATOM 2962 O O . ILE A 1 396 ? -41.347 21.009 40.274 1.00 90.75 396 ILE A O 1
ATOM 2966 N N . ASP A 1 397 ? -42.594 22.878 40.111 1.00 92.50 397 ASP A N 1
ATOM 2967 C CA . ASP A 1 397 ? -41.814 23.523 39.046 1.00 92.50 397 ASP A CA 1
ATOM 2968 C C . ASP A 1 397 ? -40.344 23.755 39.452 1.00 92.50 397 ASP A C 1
ATOM 2970 O O . ASP A 1 397 ? -39.460 23.786 38.598 1.00 92.50 397 ASP A O 1
ATOM 2974 N N . ALA A 1 398 ? -40.057 23.883 40.753 1.00 93.44 398 ALA A N 1
ATOM 2975 C CA . ALA A 1 398 ? -38.695 24.003 41.274 1.00 93.44 398 ALA A CA 1
ATOM 2976 C C . ALA A 1 398 ? -37.951 22.655 41.367 1.00 93.44 398 ALA A C 1
ATOM 2978 O O . ALA A 1 398 ? -36.731 22.622 41.207 1.00 93.44 398 ALA A O 1
ATOM 2979 N N . ILE A 1 399 ? -38.659 21.546 41.612 1.00 92.88 399 ILE A N 1
ATOM 2980 C CA . ILE A 1 399 ? -38.066 20.206 41.778 1.00 92.88 399 ILE A CA 1
ATOM 2981 C C . ILE A 1 399 ? -37.829 19.517 40.429 1.00 92.88 399 ILE A C 1
ATOM 2983 O O . ILE A 1 399 ? -36.792 18.882 40.236 1.00 92.88 399 ILE A O 1
ATOM 2987 N N . GLN A 1 400 ? -38.746 19.665 39.471 1.00 89.75 400 GLN A N 1
ATOM 2988 C CA . GLN A 1 400 ? -38.643 19.045 38.143 1.00 89.75 400 GLN A CA 1
ATOM 2989 C C . GLN A 1 400 ? -37.291 19.253 37.424 1.00 89.75 400 GLN A C 1
ATOM 2991 O O . GLN A 1 400 ? -36.729 18.263 36.946 1.00 89.75 400 GLN A O 1
ATOM 2996 N N . PRO A 1 401 ? -36.709 20.469 37.351 1.00 92.62 401 PRO A N 1
ATOM 2997 C CA . PRO A 1 401 ? -35.409 20.654 36.703 1.00 92.62 401 PRO A CA 1
ATOM 2998 C C . PRO A 1 401 ? -34.257 19.972 37.457 1.00 92.62 401 PRO A C 1
ATOM 3000 O O . PRO A 1 401 ? -33.283 19.559 36.827 1.00 92.62 401 PRO A O 1
ATOM 3003 N N . LEU A 1 402 ? -34.358 19.814 38.783 1.00 93.50 402 LEU A N 1
ATOM 3004 C CA . LEU A 1 402 ? -33.356 19.098 39.579 1.00 93.50 402 LEU A CA 1
ATOM 3005 C C . LEU A 1 402 ? -33.381 17.598 39.272 1.00 93.50 402 LEU A C 1
ATOM 3007 O O . LEU A 1 402 ? -32.325 17.007 39.057 1.00 93.50 402 LEU A O 1
ATOM 3011 N N . VAL A 1 403 ? -34.575 17.006 39.170 1.00 89.50 403 VAL A N 1
ATOM 3012 C CA . VAL A 1 403 ? -34.754 15.601 38.767 1.00 89.50 403 VAL A CA 1
ATOM 3013 C C . VAL A 1 403 ? -34.145 15.360 37.384 1.00 89.50 403 VAL A C 1
ATOM 3015 O O . VAL A 1 403 ? -33.304 14.477 37.238 1.00 89.50 403 VAL A O 1
ATOM 3018 N N . ALA A 1 404 ? -34.470 16.202 36.397 1.00 87.94 404 ALA A N 1
ATOM 3019 C CA . ALA A 1 404 ? -33.917 16.088 35.045 1.00 87.94 404 ALA A CA 1
ATOM 3020 C C . ALA A 1 404 ? -32.379 16.234 35.010 1.00 87.94 404 ALA A C 1
ATOM 3022 O O . ALA A 1 404 ? -31.697 15.578 34.219 1.00 87.94 404 ALA A O 1
ATOM 3023 N N . SER A 1 405 ? -31.813 17.081 35.876 1.00 90.50 405 SER A N 1
ATOM 3024 C CA . SER A 1 405 ? -30.360 17.244 36.018 1.00 90.50 405 SER A CA 1
ATOM 3025 C C . SER A 1 405 ? -29.684 15.987 36.580 1.00 90.50 405 SER A C 1
ATOM 3027 O O . SER A 1 405 ? -28.644 15.554 36.072 1.00 90.50 405 SER A O 1
ATOM 3029 N N . ILE A 1 406 ? -30.289 15.363 37.597 1.00 89.69 406 ILE A N 1
ATOM 3030 C CA . ILE A 1 406 ? -29.803 14.097 38.156 1.00 89.69 406 ILE A CA 1
ATOM 3031 C C . ILE A 1 406 ? -29.914 12.982 37.116 1.00 89.69 406 ILE A C 1
ATOM 3033 O O . ILE A 1 406 ? -28.935 12.273 36.910 1.00 89.69 406 ILE A O 1
ATOM 3037 N N . GLU A 1 407 ? -31.032 12.872 36.394 1.00 86.38 407 GLU A N 1
ATOM 3038 C CA . GLU A 1 407 ? -31.206 11.877 35.323 1.00 86.38 407 GLU A CA 1
ATOM 3039 C C . GLU A 1 407 ? -30.131 12.014 34.237 1.00 86.38 407 GLU A C 1
ATOM 3041 O O . GLU A 1 407 ? -29.542 11.019 33.814 1.00 86.38 407 GLU A O 1
ATOM 3046 N N . LYS A 1 408 ? -29.801 13.247 33.831 1.00 85.88 408 LYS A N 1
ATOM 3047 C CA . LYS A 1 408 ? -28.706 13.509 32.886 1.00 85.88 408 LYS A CA 1
ATOM 3048 C C . LYS A 1 408 ? -27.344 13.084 33.447 1.00 85.88 408 LYS A C 1
ATOM 3050 O O . LYS A 1 408 ? -26.519 12.550 32.707 1.00 85.88 408 LYS A O 1
ATOM 3055 N N . SER A 1 409 ? -27.114 13.309 34.739 1.00 87.44 409 SER A N 1
ATOM 3056 C CA . SER A 1 409 ? -25.870 12.930 35.422 1.00 87.44 409 SER A CA 1
ATOM 3057 C C . SER A 1 409 ? -25.742 11.408 35.536 1.00 87.44 409 SER A C 1
ATOM 3059 O O . SER A 1 409 ? -24.700 10.854 35.192 1.00 87.44 409 SER A O 1
ATOM 3061 N N . MET A 1 410 ? -26.824 10.722 35.917 1.00 83.50 410 MET A N 1
ATOM 3062 C CA . MET A 1 410 ? -26.919 9.260 35.945 1.00 83.50 410 MET A CA 1
ATOM 3063 C C . MET A 1 410 ? -26.666 8.663 34.559 1.00 83.50 410 MET A C 1
ATOM 3065 O O . MET A 1 410 ? -25.832 7.772 34.427 1.00 83.50 410 MET A O 1
ATOM 3069 N N . ALA A 1 411 ? -27.291 9.216 33.514 1.00 77.44 411 ALA A N 1
ATOM 3070 C CA . ALA A 1 411 ? -27.072 8.788 32.134 1.00 77.44 411 ALA A CA 1
ATOM 3071 C C . ALA A 1 411 ? -25.611 8.968 31.688 1.00 77.44 411 ALA A C 1
ATOM 3073 O O . ALA A 1 411 ? -25.053 8.077 31.053 1.00 77.44 411 ALA A O 1
ATOM 3074 N N . SER A 1 412 ? -24.965 10.083 32.053 1.00 79.81 412 SER A N 1
ATOM 3075 C CA . SER A 1 412 ? -23.554 10.329 31.711 1.00 79.81 412 SER A CA 1
ATOM 3076 C C . SER A 1 412 ? -22.576 9.369 32.395 1.00 79.81 412 SER A C 1
ATOM 3078 O O . SER A 1 412 ? -21.499 9.114 31.865 1.00 79.81 412 SER A O 1
ATOM 3080 N N . LEU A 1 413 ? -22.964 8.822 33.549 1.00 79.31 413 LEU A N 1
ATOM 3081 C CA . LEU A 1 413 ? -22.177 7.865 34.327 1.00 79.31 413 LEU A CA 1
ATOM 3082 C C . LEU A 1 413 ? -22.570 6.404 34.051 1.00 79.31 413 LEU A C 1
ATOM 3084 O O . LEU A 1 413 ? -21.969 5.500 34.623 1.00 79.31 413 LEU A O 1
ATOM 3088 N N . GLY A 1 414 ? -23.569 6.156 33.196 1.00 72.06 414 GLY A N 1
ATOM 3089 C CA . GLY A 1 414 ? -24.076 4.807 32.926 1.00 72.06 414 GLY A CA 1
ATOM 3090 C C . GLY A 1 414 ? -24.862 4.186 34.087 1.00 72.06 414 GLY A C 1
ATOM 3091 O O . GLY A 1 414 ? -25.062 2.974 34.109 1.00 72.06 414 GLY A O 1
ATOM 3092 N N . CYS A 1 415 ? -25.322 4.987 35.051 1.00 76.88 415 CYS A N 1
ATOM 3093 C CA . CYS A 1 415 ? -26.200 4.516 36.118 1.00 76.88 415 CYS A CA 1
ATOM 3094 C C . CYS A 1 415 ? -27.607 4.288 35.537 1.00 76.88 415 CYS A C 1
ATOM 3096 O O . CYS A 1 415 ? -28.176 5.190 34.915 1.00 76.88 415 CYS A O 1
ATOM 3098 N N . LEU A 1 416 ? -28.195 3.107 35.736 1.00 61.59 416 LEU A N 1
ATOM 3099 C CA . LEU A 1 416 ? -29.590 2.866 35.359 1.00 61.59 416 LEU A CA 1
ATOM 3100 C C . LEU A 1 416 ? -30.507 3.712 36.263 1.00 61.59 416 LEU A C 1
ATOM 3102 O O . LEU A 1 416 ? -30.406 3.600 37.483 1.00 61.59 416 LEU A O 1
ATOM 3106 N N . PRO A 1 417 ? -31.422 4.543 35.729 1.00 52.97 417 PRO A N 1
ATOM 3107 C CA . PRO A 1 417 ? -32.427 5.173 36.573 1.00 52.97 417 PRO A CA 1
ATOM 3108 C C . PRO A 1 417 ? -33.363 4.085 37.127 1.00 52.97 417 PRO A C 1
ATOM 3110 O O . PRO A 1 417 ? -33.836 3.246 36.350 1.00 52.97 417 PRO A O 1
ATOM 3113 N N . PRO A 1 418 ? -33.678 4.071 38.436 1.00 50.25 418 PRO A N 1
ATOM 3114 C CA . PRO A 1 418 ? -34.716 3.189 38.943 1.00 50.25 418 PRO A CA 1
ATOM 3115 C C . PRO A 1 418 ? -36.022 3.554 38.235 1.00 50.25 418 PRO A C 1
ATOM 3117 O O . PRO A 1 418 ? -36.477 4.696 38.289 1.00 50.25 418 PRO A O 1
ATOM 3120 N N . THR A 1 419 ? -36.623 2.596 37.527 1.00 43.75 419 THR A N 1
ATOM 3121 C CA . THR A 1 419 ? -37.899 2.803 36.836 1.00 43.75 419 THR A CA 1
ATOM 3122 C C . THR A 1 419 ? -38.987 3.119 37.861 1.00 43.75 419 THR A C 1
ATOM 3124 O O . THR A 1 419 ? -39.602 2.208 38.421 1.00 43.75 419 THR A O 1
ATOM 3127 N N . PHE A 1 420 ? -39.248 4.401 38.109 1.00 36.34 420 PHE A N 1
ATOM 3128 C CA . PHE A 1 420 ? -40.413 4.827 38.872 1.00 36.34 420 PHE A CA 1
ATOM 3129 C C . PHE A 1 420 ? -41.660 4.558 38.022 1.00 36.34 420 PHE A C 1
ATOM 3131 O O . PHE A 1 420 ? -41.938 5.228 37.024 1.00 36.34 420 PHE A O 1
ATOM 3138 N N . LYS A 1 421 ? -42.423 3.529 38.400 1.00 31.69 421 LYS A N 1
ATOM 3139 C CA . LYS A 1 421 ? -43.784 3.297 37.903 1.00 31.69 421 LYS A CA 1
ATOM 3140 C C . LYS A 1 421 ? -44.685 4.416 38.434 1.00 31.69 421 LYS A C 1
ATOM 3142 O O . LYS A 1 421 ? -45.328 4.245 39.458 1.00 31.69 421 LYS A O 1
ATOM 3147 N N . GLY A 1 422 ? -44.707 5.562 37.759 1.00 33.06 422 GLY A N 1
ATOM 3148 C CA . GLY A 1 422 ? -45.477 6.716 38.230 1.00 33.06 422 GLY A CA 1
ATOM 3149 C C . GLY A 1 422 ? -45.706 7.814 37.197 1.00 33.06 422 GLY A C 1
ATOM 3150 O O . GLY A 1 422 ? -45.844 8.971 37.563 1.00 33.06 422 GLY A O 1
ATOM 3151 N N . LYS A 1 423 ? -45.741 7.509 35.891 1.00 33.62 423 LYS A N 1
ATOM 3152 C CA . LYS A 1 423 ? -46.238 8.486 34.907 1.00 33.62 423 LYS A CA 1
ATOM 3153 C C . LYS A 1 423 ? -47.766 8.473 34.888 1.00 33.62 423 LYS A C 1
ATOM 3155 O O . LYS A 1 423 ? -48.376 7.719 34.137 1.00 33.62 423 LYS A O 1
ATOM 3160 N N . ALA A 1 424 ? -48.365 9.365 35.668 1.00 27.58 424 ALA A N 1
ATOM 3161 C CA . ALA A 1 424 ? -49.696 9.895 35.405 1.00 27.58 424 ALA A CA 1
ATOM 3162 C C . ALA A 1 424 ? -49.621 11.426 35.423 1.00 27.58 424 ALA A C 1
ATOM 3164 O O . ALA A 1 424 ? -49.961 12.084 36.399 1.00 27.58 424 ALA A O 1
ATOM 3165 N N . THR A 1 425 ? -49.159 12.016 34.321 1.00 33.41 425 THR A N 1
ATOM 3166 C CA . THR A 1 425 ? -49.394 13.437 34.045 1.00 33.41 425 THR A CA 1
ATOM 3167 C C . THR A 1 425 ? -50.892 13.634 33.818 1.00 33.41 425 THR A C 1
ATOM 3169 O O . THR A 1 425 ? -51.384 13.436 32.708 1.00 33.41 425 THR A O 1
ATOM 3172 N N . ALA A 1 426 ? -51.633 13.982 34.868 1.00 27.22 426 ALA A N 1
ATOM 3173 C CA . ALA A 1 426 ? -52.993 14.484 34.737 1.00 27.22 426 ALA A CA 1
ATOM 3174 C C . ALA A 1 426 ? -52.938 15.995 34.431 1.00 27.22 426 ALA A C 1
ATOM 3176 O O . ALA A 1 426 ? -52.321 16.743 35.192 1.00 27.22 426 ALA A O 1
ATOM 3177 N N . PRO A 1 427 ? -53.556 16.483 33.340 1.00 29.92 427 PRO A N 1
ATOM 3178 C CA . PRO A 1 427 ? -53.603 17.909 33.062 1.00 29.92 427 PRO A CA 1
ATOM 3179 C C . PRO A 1 427 ? -54.553 18.599 34.047 1.00 29.92 427 PRO A C 1
ATOM 3181 O O . PRO A 1 427 ? -55.737 18.268 34.129 1.00 29.92 427 PRO A O 1
ATOM 3184 N N . LEU A 1 428 ? -54.047 19.603 34.766 1.00 33.06 428 LEU A N 1
ATOM 3185 C CA . LEU A 1 428 ? -54.850 20.537 35.556 1.00 33.06 428 LEU A CA 1
ATOM 3186 C C . LEU A 1 428 ? -55.669 21.437 34.617 1.00 33.06 428 LEU A C 1
ATOM 3188 O O . LEU A 1 428 ? -55.315 22.579 34.351 1.00 33.06 428 LEU A O 1
ATOM 3192 N N . THR A 1 429 ? -56.789 20.924 34.110 1.00 33.69 429 THR A N 1
ATOM 3193 C CA . THR A 1 429 ? -57.871 21.743 33.546 1.00 33.69 429 THR A CA 1
ATOM 3194 C C . THR A 1 429 ? -59.216 21.248 34.069 1.00 33.69 429 THR A C 1
ATOM 3196 O O . THR A 1 429 ? -59.945 20.512 33.415 1.00 33.69 429 THR A O 1
ATOM 3199 N N . LYS A 1 430 ? -59.579 21.683 35.280 1.00 32.22 430 LYS A N 1
ATOM 3200 C CA . LYS A 1 430 ? -60.990 21.842 35.652 1.00 32.22 430 LYS A CA 1
ATOM 3201 C C . LYS A 1 430 ? -61.285 23.330 35.763 1.00 32.22 430 LYS A C 1
ATOM 3203 O O . LYS A 1 430 ? -61.135 23.950 36.809 1.00 32.22 430 LYS A O 1
ATOM 3208 N N . THR A 1 431 ? -61.690 23.910 34.641 1.00 34.53 431 THR A N 1
ATOM 3209 C CA . THR A 1 431 ? -62.452 25.155 34.609 1.00 34.53 431 THR A CA 1
ATOM 3210 C C . THR A 1 431 ? -63.852 24.868 35.143 1.00 34.53 431 THR A C 1
ATOM 3212 O O . THR A 1 431 ? -64.688 24.328 34.425 1.00 34.53 431 THR A O 1
ATOM 3215 N N . SER A 1 432 ? -64.112 25.215 36.401 1.00 33.50 432 SER A N 1
ATOM 3216 C CA . SER A 1 432 ? -65.470 25.466 36.882 1.00 33.50 432 SER A CA 1
ATOM 3217 C C . SER A 1 432 ? -65.753 26.965 36.756 1.00 33.50 432 SER A C 1
ATOM 3219 O O . SER A 1 432 ? -65.133 27.784 37.442 1.00 33.50 432 SER A O 1
ATOM 3221 N N . GLN A 1 433 ? -66.668 27.320 35.862 1.00 30.62 433 GLN A N 1
ATOM 3222 C CA . GLN A 1 433 ? -67.437 28.563 35.914 1.00 30.62 433 GLN A CA 1
ATOM 3223 C C . GLN A 1 433 ? -68.923 28.188 36.083 1.00 30.62 433 GLN A C 1
ATOM 3225 O O . GLN A 1 433 ? -69.261 27.041 35.792 1.00 30.62 433 GLN A O 1
ATOM 3230 N N . PRO A 1 434 ? -69.729 29.098 36.660 1.00 42.25 434 PRO A N 1
ATOM 3231 C CA . PRO A 1 434 ? -70.809 28.794 37.606 1.00 42.25 434 PRO A CA 1
ATOM 3232 C C . PRO A 1 434 ? -72.004 28.026 37.046 1.00 42.25 434 PRO A C 1
ATOM 3234 O O . PRO A 1 434 ? -72.293 28.163 35.836 1.00 42.25 434 PRO A O 1
#

Radius of gyration: 36.94 Å; chains: 1; bounding box: 107×50×89 Å

Organism: NCBI:txid1338426